Protein AF-0000000083952904 (afdb_homodimer)

Organism: NCBI:txid5486

Radius of gyration: 25.0 Å; Cα contacts (8 Å, |Δi|>4): 1500; chains: 2; bounding box: 52×80×54 Å

Secondary structure (DSSP, 8-state):
--EEEEEEES-SSTTSSEEEEEE---TT--HHHHHHHHHHH-SSEEEEEE--SSTT-SEEEEEE-SS-EES--HHHHHHHHHHHHHTTS---BTTEEEEEETTEEEEEEE-GGG--EEEE-S--EEEEPPHHHHHHHHHHHTSPPEEEEEEEESSSEEEEEE-S-HHHHHT----HHHHHHHHHHHT-SEEEEEEE-TTT-PEEEEEEEGGGTEEEESS-HHHHHHHHHHHHHH-TTT---EEEEEE-GGGT--EEEEEEEE-SSSS-EEEEEE-EEEEEEEEE--/--EEEEEEES-SSTTSSEEEEEE---TT--HHHHHHHHHHH-SSEEEEEE--SSTT-SEEEEEE-SS-EES--HHHHHHHHHHHHHTTSS--BTTEEEEEETTEEEEEEE-GGG--EEEE-S--EEEEPPHHHHHHHHHHHTSPPEEEEEEEESSSEEEEEE-S-HHHHHT----HHHHHHHHHHHT-SEEEEEEE-TTT-PEEEEEEEGGGTEEEESS-HHHHHHHHHHHHHH-TTT---EEEEEE-GGGT--EEEEEEEE-SSSS-EEEEEE-EEEEEEEEE--

Nearest PDB structures (foldseek):
  1ym5-assembly1_A-2  TM=9.253E-01  e=1.627E-33  Saccharomyces cerevisiae
  9f96-assembly1_A  TM=8.684E-01  e=1.487E-27  Pseudomonas fluorescens
  1qy9-assembly2_C  TM=9.067E-01  e=1.882E-25  Escherichia coli
  1qya-assembly1_A  TM=8.939E-01  e=1.136E-23  Escherichia coli
  1u0k-assembly1_B  TM=8.351E-01  e=2.214E-20  Pseudomonas aeruginosa PAO1

Structure (mmCIF, N/CA/C/O backbone):
data_AF-0000000083952904-model_v1
#
loop_
_entity.id
_entity.type
_entity.pdbx_description
1 polymer 'Antisense-enhancing sequence 1'
#
loop_
_atom_site.group_PDB
_atom_site.id
_atom_site.type_symbol
_atom_site.label_atom_id
_atom_site.label_alt_id
_atom_site.label_comp_id
_atom_site.label_asym_id
_atom_site.label_entity_id
_atom_site.label_seq_id
_atom_site.pdbx_PDB_ins_code
_atom_site.Cartn_x
_atom_site.Cartn_y
_atom_site.Cartn_z
_atom_site.occupancy
_atom_site.B_iso_or_equiv
_atom_site.auth_seq_id
_atom_site.auth_comp_id
_atom_site.auth_asym_id
_atom_site.auth_atom_id
_atom_site.pdbx_PDB_model_num
ATOM 1 N N . MET A 1 1 ? -20.312 -8.172 12.203 1 80.31 1 MET A N 1
ATOM 2 C CA . MET A 1 1 ? -18.891 -8 11.922 1 80.31 1 MET A CA 1
ATOM 3 C C . MET A 1 1 ? -18.469 -6.555 12.141 1 80.31 1 MET A C 1
ATOM 5 O O . MET A 1 1 ? -19.219 -5.625 11.844 1 80.31 1 MET A O 1
ATOM 9 N N . PRO A 1 2 ? -17.312 -6.473 12.742 1 92.38 2 PRO A N 1
ATOM 10 C CA . PRO A 1 2 ? -16.922 -5.086 13.023 1 92.38 2 PRO A CA 1
ATOM 11 C C . PRO A 1 2 ? -16.734 -4.258 11.75 1 92.38 2 PRO A C 1
ATOM 13 O O . PRO A 1 2 ? -16.484 -4.812 10.68 1 92.38 2 PRO A O 1
ATOM 16 N N . ARG A 1 3 ? -16.859 -3.025 11.844 1 97.25 3 ARG A N 1
ATOM 17 C CA . ARG A 1 3 ? -16.922 -2.109 10.703 1 97.25 3 ARG A CA 1
ATOM 18 C C . ARG A 1 3 ? -15.555 -1.509 10.414 1 97.25 3 ARG A C 1
ATOM 20 O O . ARG A 1 3 ? -14.688 -1.472 11.289 1 97.25 3 ARG A O 1
ATOM 27 N N . PHE A 1 4 ? -15.383 -1.117 9.195 1 98.5 4 PHE A N 1
ATOM 28 C CA . PHE A 1 4 ? -14.227 -0.326 8.805 1 98.5 4 PHE A CA 1
ATOM 29 C C . PHE A 1 4 ? -14.602 0.712 7.754 1 98.5 4 PHE A C 1
ATOM 31 O O . PHE A 1 4 ? -15.664 0.616 7.133 1 98.5 4 PHE A O 1
ATOM 38 N N . LYS A 1 5 ? -13.812 1.707 7.617 1 98.69 5 LYS A N 1
ATOM 39 C CA . LYS A 1 5 ? -13.828 2.65 6.504 1 98.69 5 LYS A CA 1
ATOM 40 C C . LYS A 1 5 ? -12.414 2.893 5.973 1 98.69 5 LYS A C 1
ATOM 42 O O . LYS A 1 5 ? -11.438 2.766 6.711 1 98.69 5 LYS A O 1
ATOM 47 N N . GLN A 1 6 ? -12.297 3.143 4.734 1 98.75 6 GLN A N 1
ATOM 48 C CA . GLN A 1 6 ? -11.102 3.76 4.164 1 98.75 6 GLN A CA 1
ATOM 49 C C . GLN A 1 6 ? -11.406 5.168 3.654 1 98.75 6 GLN A C 1
ATOM 51 O O . GLN A 1 6 ? -12.305 5.355 2.836 1 98.75 6 GLN A O 1
ATOM 56 N N . VAL A 1 7 ? -10.648 6.098 4.188 1 98.56 7 VAL A N 1
ATOM 57 C CA . VAL A 1 7 ? -10.945 7.52 4.016 1 98.56 7 VAL A CA 1
ATOM 58 C C . VAL A 1 7 ? -9.805 8.188 3.246 1 98.56 7 VAL A C 1
ATOM 60 O O . VAL A 1 7 ? -8.633 7.883 3.469 1 98.56 7 VAL A O 1
ATOM 63 N N . ASP A 1 8 ? -10.203 9.008 2.32 1 98.25 8 ASP A N 1
ATOM 64 C CA . ASP A 1 8 ? -9.289 9.836 1.547 1 98.25 8 ASP A CA 1
ATOM 65 C C . ASP A 1 8 ? -9.156 11.227 2.162 1 98.25 8 ASP A C 1
ATOM 67 O O . ASP A 1 8 ? -10.133 11.992 2.203 1 98.25 8 ASP A O 1
ATOM 71 N N . VAL A 1 9 ? -7.945 11.562 2.613 1 98.44 9 VAL A N 1
ATOM 72 C CA . VAL A 1 9 ? -7.762 12.75 3.438 1 98.44 9 VAL A CA 1
ATOM 73 C C . VAL A 1 9 ? -7.043 13.828 2.633 1 98.44 9 VAL A C 1
ATOM 75 O O . VAL A 1 9 ? -6.227 13.523 1.762 1 98.44 9 VAL A O 1
ATOM 78 N N . PHE A 1 10 ? -7.375 15.086 2.893 1 98.19 10 PHE A N 1
ATOM 79 C CA . PHE A 1 10 ? -6.832 16.297 2.283 1 98.19 10 PHE A CA 1
ATOM 80 C C . PHE A 1 10 ? -7.266 16.406 0.826 1 98.19 10 PHE A C 1
ATOM 82 O O . PHE A 1 10 ? -6.465 16.766 -0.039 1 98.19 10 PHE A O 1
ATOM 89 N N . THR A 1 11 ? -8.5 16 0.621 1 97.19 11 THR A N 1
ATOM 90 C CA . THR A 1 11 ? -9.07 16.141 -0.715 1 97.19 11 THR A CA 1
ATOM 91 C C . THR A 1 11 ? -10.594 16.125 -0.659 1 97.19 11 THR A C 1
ATOM 93 O O . THR A 1 11 ? -11.18 15.617 0.301 1 97.19 11 THR A O 1
ATOM 96 N N . LYS A 1 12 ? -11.211 16.734 -1.644 1 95.56 12 LYS A N 1
ATOM 97 C CA . LYS A 1 12 ? -12.648 16.609 -1.875 1 95.56 12 LYS A CA 1
ATOM 98 C C . LYS A 1 12 ? -12.938 15.648 -3.029 1 95.56 12 LYS A C 1
ATOM 100 O O . LYS A 1 12 ? -14.094 15.312 -3.287 1 95.56 12 LYS A O 1
ATOM 105 N N . VAL A 1 13 ? -11.859 15.242 -3.66 1 96.06 13 VAL A N 1
ATOM 106 C CA . VAL A 1 13 ? -11.969 14.359 -4.816 1 96.06 13 VAL A CA 1
ATOM 107 C C . VAL A 1 13 ? -11.492 12.953 -4.445 1 96.06 13 VAL A C 1
ATOM 109 O O . VAL A 1 13 ? -10.336 12.766 -4.062 1 96.06 13 VAL A O 1
ATOM 112 N N . ARG A 1 14 ? -12.398 11.984 -4.609 1 97.12 14 ARG A N 1
ATOM 113 C CA . ARG A 1 14 ? -12.078 10.625 -4.195 1 97.12 14 ARG A CA 1
ATOM 114 C C . ARG A 1 14 ? -10.836 10.109 -4.91 1 97.12 14 ARG A C 1
ATOM 116 O O . ARG A 1 14 ? -10.672 10.328 -6.113 1 97.12 14 ARG A O 1
ATOM 123 N N . TYR A 1 15 ? -9.945 9.391 -4.137 1 97.81 15 TYR A N 1
ATOM 124 C CA . TYR A 1 15 ? -8.766 8.664 -4.605 1 97.81 15 TYR A CA 1
ATOM 125 C C . TYR A 1 15 ? -7.664 9.617 -5.031 1 97.81 15 TYR A C 1
ATOM 127 O O . TYR A 1 15 ? -6.793 9.258 -5.824 1 97.81 15 TYR A O 1
ATOM 135 N N . ALA A 1 16 ? -7.691 10.914 -4.531 1 97.31 16 ALA A N 1
ATOM 136 C CA . ALA A 1 16 ? -6.719 11.922 -4.945 1 97.31 16 ALA A CA 1
ATOM 137 C C . ALA A 1 16 ? -5.902 12.414 -3.754 1 97.31 16 ALA A C 1
ATOM 139 O O . ALA A 1 16 ? -4.973 13.211 -3.92 1 97.31 16 ALA A O 1
ATOM 140 N N . GLY A 1 17 ? -6.266 12.016 -2.562 1 97.81 17 GLY A N 1
ATOM 141 C CA . GLY A 1 17 ? -5.566 12.445 -1.361 1 97.81 17 GLY A CA 1
ATOM 142 C C . GLY A 1 17 ? -4.742 11.352 -0.719 1 97.81 17 GLY A C 1
ATOM 143 O O . GLY A 1 17 ? -4.074 10.586 -1.413 1 97.81 17 GLY A O 1
ATOM 144 N N . ASN A 1 18 ? -4.652 11.367 0.574 1 98 18 ASN A N 1
ATOM 145 C CA . ASN A 1 18 ? -3.895 10.398 1.356 1 98 18 ASN A CA 1
ATOM 146 C C . ASN A 1 18 ? -4.816 9.406 2.062 1 98 18 ASN A C 1
ATOM 148 O O . ASN A 1 18 ? -5.656 9.805 2.871 1 98 18 ASN A O 1
ATOM 152 N N . ALA A 1 19 ? -4.629 8.117 1.81 1 97.81 19 ALA A N 1
ATOM 153 C CA . ALA A 1 19 ? -5.543 7.082 2.27 1 97.81 19 ALA A CA 1
ATOM 154 C C . ALA A 1 19 ? -5.246 6.688 3.715 1 97.81 19 ALA A C 1
ATOM 156 O O . ALA A 1 19 ? -4.086 6.633 4.121 1 97.81 19 ALA A O 1
ATOM 157 N N . VAL A 1 20 ? -6.312 6.41 4.449 1 98.44 20 VAL A N 1
ATOM 158 C CA . VAL A 1 20 ? -6.188 5.82 5.781 1 98.44 20 VAL A CA 1
ATOM 159 C C . VAL A 1 20 ? -7.301 4.801 6 1 98.44 20 VAL A C 1
ATOM 161 O O . VAL A 1 20 ? -8.445 5.023 5.59 1 98.44 20 VAL A O 1
ATOM 164 N N . ALA A 1 21 ? -6.93 3.664 6.531 1 98.75 21 ALA A N 1
ATOM 165 C CA . ALA A 1 21 ? -7.93 2.697 6.977 1 98.75 21 ALA A CA 1
ATOM 166 C C . ALA A 1 21 ? -8.32 2.943 8.43 1 98.75 21 ALA A C 1
ATOM 168 O O . ALA A 1 21 ? -7.457 3.084 9.297 1 98.75 21 ALA A O 1
ATOM 169 N N . VAL A 1 22 ? -9.594 3.033 8.648 1 98.88 22 VAL A N 1
ATOM 170 C CA . VAL A 1 22 ? -10.148 3.232 9.984 1 98.88 22 VAL A CA 1
ATOM 171 C C . VAL A 1 22 ? -10.859 1.962 10.445 1 98.88 22 VAL A C 1
ATOM 173 O O . VAL A 1 22 ? -11.922 1.614 9.922 1 98.88 22 VAL A O 1
ATOM 176 N N . ILE A 1 23 ? -10.289 1.278 11.391 1 98.88 23 ILE A N 1
ATOM 177 C CA . ILE A 1 23 ? -10.844 0.052 11.953 1 98.88 23 ILE A CA 1
ATOM 178 C C . ILE A 1 23 ? -11.625 0.374 13.227 1 98.88 23 ILE A C 1
ATOM 180 O O . ILE A 1 23 ? -11.055 0.884 14.195 1 98.88 23 ILE A O 1
ATOM 184 N N . TYR A 1 24 ? -12.906 0.092 13.195 1 98.38 24 TYR A N 1
ATOM 185 C CA . TYR A 1 24 ? -13.773 0.396 14.328 1 98.38 24 TYR A CA 1
ATOM 186 C C . TYR A 1 24 ? -13.703 -0.706 15.383 1 98.38 24 TYR A C 1
ATOM 188 O O . TYR A 1 24 ? -13.25 -1.817 15.094 1 98.38 24 TYR A O 1
ATOM 196 N N . ASP A 1 25 ? -14.125 -0.412 16.562 1 96.75 25 ASP A N 1
ATOM 197 C CA . ASP A 1 25 ? -14.359 -1.362 17.656 1 96.75 25 ASP A CA 1
ATOM 198 C C . ASP A 1 25 ? -13.164 -2.293 17.828 1 96.75 25 ASP A C 1
ATOM 200 O O . ASP A 1 25 ? -13.312 -3.516 17.828 1 96.75 25 ASP A O 1
ATOM 204 N N . ALA A 1 26 ? -12.008 -1.667 18.016 1 97.81 26 ALA A N 1
ATOM 205 C CA . ALA A 1 26 ? -10.773 -2.441 17.984 1 97.81 26 ALA A CA 1
ATOM 206 C C . ALA A 1 26 ? -10.312 -2.805 19.391 1 97.81 26 ALA A C 1
ATOM 208 O O . ALA A 1 26 ? -9.172 -3.236 19.578 1 97.81 26 ALA A O 1
ATOM 209 N N . ASP A 1 27 ? -11.211 -2.699 20.391 1 97.81 27 ASP A N 1
ATOM 210 C CA . ASP A 1 27 ? -10.836 -2.885 21.781 1 97.81 27 ASP A CA 1
ATOM 211 C C . ASP A 1 27 ? -10.32 -4.301 22.031 1 97.81 27 ASP A C 1
ATOM 213 O O . ASP A 1 27 ? -9.492 -4.516 22.922 1 97.81 27 ASP A O 1
ATOM 217 N N . ASP A 1 28 ? -10.727 -5.242 21.266 1 96.81 28 ASP A N 1
ATOM 218 C CA . ASP A 1 28 ? -10.383 -6.637 21.531 1 96.81 28 ASP A CA 1
ATOM 219 C C . ASP A 1 28 ? -9.203 -7.086 20.672 1 96.81 28 ASP A C 1
ATOM 221 O O . ASP A 1 28 ? -8.789 -8.242 20.734 1 96.81 28 ASP A O 1
ATOM 225 N N . LEU A 1 29 ? -8.688 -6.277 19.875 1 97.81 29 LEU A N 1
ATOM 226 C CA . LEU A 1 29 ? -7.539 -6.629 19.047 1 97.81 29 LEU A CA 1
ATOM 227 C C . LEU A 1 29 ? -6.242 -6.473 19.844 1 97.81 29 LEU A C 1
ATOM 229 O O . LEU A 1 29 ? -6.078 -5.504 20.594 1 97.81 29 LEU A O 1
ATOM 233 N N . THR A 1 30 ? -5.344 -7.441 19.688 1 98.12 30 THR A N 1
ATOM 234 C CA . THR A 1 30 ? -4.008 -7.316 20.266 1 98.12 30 THR A CA 1
ATOM 235 C C . THR A 1 30 ? -3.143 -6.391 19.406 1 98.12 30 THR A C 1
ATOM 237 O O . THR A 1 30 ? -3.463 -6.125 18.25 1 98.12 30 THR A O 1
ATOM 240 N N . THR A 1 31 ? -2.053 -5.914 20.016 1 98.38 31 THR A N 1
ATOM 241 C CA . THR A 1 31 ? -1.104 -5.09 19.281 1 98.38 31 THR A CA 1
ATOM 242 C C . THR A 1 31 ? -0.584 -5.832 18.047 1 98.38 31 THR A C 1
ATOM 244 O O . THR A 1 31 ? -0.445 -5.242 16.969 1 98.38 31 THR A O 1
ATOM 247 N N . ALA A 1 32 ? -0.325 -7.098 18.203 1 97.38 32 ALA A N 1
ATOM 248 C CA . ALA A 1 32 ? 0.183 -7.906 17.094 1 97.38 32 ALA A CA 1
ATOM 249 C C . ALA A 1 32 ? -0.841 -8 15.969 1 97.38 32 ALA A C 1
ATOM 251 O O . ALA A 1 32 ? -0.483 -7.945 14.789 1 97.38 32 ALA A O 1
ATOM 252 N N . GLN A 1 33 ? -2.086 -8.172 16.312 1 97.5 33 GLN A N 1
ATOM 253 C CA . GLN A 1 33 ? -3.15 -8.219 15.312 1 97.5 33 GLN A CA 1
ATOM 254 C C . GLN A 1 33 ? -3.279 -6.887 14.586 1 97.5 33 GLN A C 1
ATOM 256 O O . GLN A 1 33 ? -3.43 -6.859 13.359 1 97.5 33 GLN A O 1
ATOM 261 N N . MET A 1 34 ? -3.225 -5.797 15.359 1 98.62 34 MET A N 1
ATOM 262 C CA . MET A 1 34 ? -3.299 -4.465 14.758 1 98.62 34 MET A CA 1
ATOM 263 C C . MET A 1 34 ? -2.168 -4.258 13.75 1 98.62 34 MET A C 1
ATOM 265 O O . MET A 1 34 ? -2.4 -3.787 12.641 1 98.62 34 MET A O 1
ATOM 269 N N . GLN A 1 35 ? -0.976 -4.652 14.148 1 98.19 35 GLN A N 1
ATOM 270 C CA . GLN A 1 35 ? 0.182 -4.508 13.273 1 98.19 35 GLN A CA 1
ATOM 271 C C . GLN A 1 35 ? 0.035 -5.367 12.016 1 98.19 35 GLN A C 1
ATOM 273 O O . GLN A 1 35 ? 0.396 -4.938 10.922 1 98.19 35 GLN A O 1
ATOM 278 N N . SER A 1 36 ? -0.5 -6.562 12.172 1 97.19 36 SER A N 1
ATOM 279 C CA . SER A 1 36 ? -0.705 -7.457 11.039 1 97.19 36 SER A CA 1
ATOM 280 C C . SER A 1 36 ? -1.7 -6.867 10.047 1 97.19 36 SER A C 1
ATOM 282 O O . SER A 1 36 ? -1.476 -6.91 8.836 1 97.19 36 SER A O 1
ATOM 284 N N . ILE A 1 37 ? -2.764 -6.305 10.547 1 98 37 ILE A N 1
ATOM 285 C CA . ILE A 1 37 ? -3.781 -5.695 9.695 1 98 37 ILE A CA 1
ATOM 286 C C . ILE A 1 37 ? -3.188 -4.496 8.953 1 98 37 ILE A C 1
ATOM 288 O O . ILE A 1 37 ? -3.387 -4.34 7.75 1 98 37 ILE A O 1
ATOM 292 N N . ALA A 1 38 ? -2.406 -3.701 9.68 1 97.94 38 ALA A N 1
ATOM 293 C CA . ALA A 1 38 ? -1.795 -2.518 9.086 1 97.94 38 ALA A CA 1
ATOM 294 C C . ALA A 1 38 ? -0.836 -2.904 7.961 1 97.94 38 ALA A C 1
ATOM 296 O O . ALA A 1 38 ? -0.837 -2.285 6.895 1 97.94 38 ALA A O 1
ATOM 297 N N . ARG A 1 39 ? -0.015 -3.896 8.211 1 95.88 39 ARG A N 1
ATOM 298 C CA . ARG A 1 39 ? 0.921 -4.391 7.207 1 95.88 39 ARG A CA 1
ATOM 299 C C . ARG A 1 39 ? 0.182 -4.895 5.973 1 95.88 39 ARG A C 1
ATOM 301 O O . ARG A 1 39 ? 0.594 -4.621 4.844 1 95.88 39 ARG A O 1
ATOM 308 N N . TRP A 1 40 ? -0.896 -5.566 6.215 1 96.88 40 TRP A N 1
ATOM 309 C CA . TRP A 1 40 ? -1.664 -6.199 5.145 1 96.88 40 TRP A CA 1
ATOM 310 C C . TRP A 1 40 ? -2.422 -5.156 4.328 1 96.88 40 TRP A C 1
ATOM 312 O O . TRP A 1 40 ? -2.52 -5.27 3.105 1 96.88 40 TRP A O 1
ATOM 322 N N . THR A 1 41 ? -3.002 -4.094 4.98 1 96.56 41 THR A N 1
ATOM 323 C CA . THR A 1 41 ? -3.705 -3.043 4.254 1 96.56 41 THR A CA 1
ATOM 324 C C . THR A 1 41 ? -2.738 -2.248 3.381 1 96.56 41 THR A C 1
ATOM 326 O O . THR A 1 41 ? -3.139 -1.664 2.373 1 96.56 41 THR A O 1
ATOM 329 N N . ASN A 1 42 ? -1.535 -2.184 3.842 1 93.88 42 ASN A N 1
ATOM 330 C CA . ASN A 1 42 ? -0.422 -1.582 3.113 1 93.88 42 ASN A CA 1
ATOM 331 C C . ASN A 1 42 ? -0.682 -0.11 2.809 1 93.88 42 ASN A C 1
ATOM 333 O O . ASN A 1 42 ? -0.161 0.426 1.829 1 93.88 42 ASN A O 1
ATOM 337 N N . LEU A 1 43 ? -1.586 0.509 3.523 1 95.19 43 LEU A N 1
ATOM 338 C CA . LEU A 1 43 ? -1.724 1.961 3.475 1 95.19 43 LEU A CA 1
ATOM 339 C C . LEU A 1 43 ? -0.679 2.637 4.355 1 95.19 43 LEU A C 1
ATOM 341 O O . LEU A 1 43 ? -0.029 1.979 5.172 1 95.19 43 LEU A O 1
ATOM 345 N N . SER A 1 44 ? -0.472 3.904 4.105 1 92.88 44 SER A N 1
ATOM 346 C CA . SER A 1 44 ? 0.521 4.605 4.914 1 92.88 44 SER A CA 1
ATOM 347 C C . SER A 1 44 ? 0.234 4.441 6.406 1 92.88 44 SER A C 1
ATOM 349 O O . SER A 1 44 ? 1.152 4.234 7.199 1 92.88 44 SER A O 1
ATOM 351 N N . GLU A 1 45 ? -1.084 4.598 6.703 1 96.5 45 GLU A N 1
ATOM 352 C CA . GLU A 1 45 ? -1.477 4.336 8.086 1 96.5 45 GLU A CA 1
ATOM 353 C C . GLU A 1 45 ? -2.812 3.6 8.148 1 96.5 45 GLU A C 1
ATOM 355 O O . GLU A 1 45 ? -3.656 3.754 7.266 1 96.5 45 GLU A O 1
ATOM 360 N N . THR A 1 46 ? -2.936 2.811 9.094 1 98.69 46 THR A N 1
ATOM 361 C CA . THR A 1 46 ? -4.16 2.18 9.578 1 98.69 46 THR A CA 1
ATOM 362 C C . THR A 1 46 ? -4.43 2.559 11.031 1 98.69 46 THR A C 1
ATOM 364 O O . THR A 1 46 ? -3.521 2.541 11.859 1 98.69 46 THR A O 1
ATOM 367 N N . THR A 1 47 ? -5.676 2.975 11.25 1 98.88 47 THR A N 1
ATOM 368 C CA . THR A 1 47 ? -6.008 3.408 12.602 1 98.88 47 THR A CA 1
ATOM 369 C C . THR A 1 47 ? -7 2.447 13.25 1 98.88 47 THR A C 1
ATOM 371 O O . THR A 1 47 ? -7.797 1.809 12.562 1 98.88 47 THR A O 1
ATOM 374 N N . PHE A 1 48 ? -6.934 2.342 14.523 1 98.94 48 PHE A N 1
ATOM 375 C CA . PHE A 1 48 ? -7.797 1.483 15.32 1 98.94 48 PHE A CA 1
ATOM 376 C C . PHE A 1 48 ? -8.523 2.291 16.391 1 98.94 48 PHE A C 1
ATOM 378 O O . PHE A 1 48 ? -7.887 2.854 17.281 1 98.94 48 PHE A O 1
ATOM 385 N N . VAL A 1 49 ? -9.812 2.35 16.25 1 98.81 49 VAL A N 1
ATOM 386 C CA . VAL A 1 49 ? -10.648 3.139 17.156 1 98.81 49 VAL A CA 1
ATOM 387 C C . VAL A 1 49 ? -10.938 2.336 18.422 1 98.81 49 VAL A C 1
ATOM 389 O O . VAL A 1 49 ? -11.352 1.178 18.359 1 98.81 49 VAL A O 1
ATOM 392 N N . LEU A 1 50 ? -10.688 2.906 19.531 1 98.69 50 LEU A N 1
ATOM 393 C CA . LEU A 1 50 ? -10.875 2.289 20.828 1 98.69 50 LEU A CA 1
ATOM 394 C C . LEU A 1 50 ? -11.766 3.152 21.719 1 98.69 50 LEU A C 1
ATOM 396 O O . LEU A 1 50 ? -11.969 4.336 21.438 1 98.69 50 LEU A O 1
ATOM 400 N N . ARG A 1 51 ? -12.305 2.473 22.828 1 98.06 51 ARG A N 1
ATOM 401 C CA . ARG A 1 51 ? -12.914 3.258 23.891 1 98.06 51 ARG A CA 1
ATOM 402 C C . ARG A 1 51 ? -11.875 4.121 24.594 1 98.06 51 ARG A C 1
ATOM 404 O O . ARG A 1 51 ? -10.805 3.635 24.969 1 98.06 51 ARG A O 1
ATOM 411 N N . PRO A 1 52 ? -12.203 5.461 24.625 1 97.69 52 PRO A N 1
ATOM 412 C CA . PRO A 1 52 ? -11.234 6.305 25.312 1 97.69 52 PRO A CA 1
ATOM 413 C C . PRO A 1 52 ? -11.156 6.008 26.812 1 97.69 52 PRO A C 1
ATOM 415 O O . PRO A 1 52 ? -12.117 5.484 27.391 1 97.69 52 PRO A O 1
ATOM 418 N N . THR A 1 53 ? -10.055 6.301 27.422 1 96.56 53 THR A N 1
ATOM 419 C CA . THR A 1 53 ? -9.883 6.156 28.859 1 96.56 53 THR A CA 1
ATOM 420 C C . THR A 1 53 ? -10.195 7.465 29.578 1 96.56 53 THR A C 1
ATOM 422 O O . THR A 1 53 ? -10.602 7.461 30.734 1 96.56 53 THR A O 1
ATOM 425 N N . SER A 1 54 ? -9.945 8.547 28.922 1 94.94 54 SER A N 1
ATOM 426 C CA . SER A 1 54 ? -10.234 9.867 29.469 1 94.94 54 SER A CA 1
ATOM 427 C C . SER A 1 54 ? -11.68 10.273 29.203 1 94.94 54 SER A C 1
ATOM 429 O O . SER A 1 54 ? -12.195 10.086 28.109 1 94.94 54 SER A O 1
ATOM 431 N N . ALA A 1 55 ? -12.289 10.883 30.172 1 93.94 55 ALA A N 1
ATOM 432 C CA . ALA A 1 55 ? -13.656 11.375 30.016 1 93.94 55 ALA A CA 1
ATOM 433 C C . ALA A 1 55 ? -13.711 12.578 29.094 1 93.94 55 ALA A C 1
ATOM 435 O O . ALA A 1 55 ? -14.773 12.93 28.578 1 93.94 55 ALA A O 1
ATOM 436 N N . HIS A 1 56 ? -12.633 13.141 28.891 1 95.19 56 HIS A N 1
ATOM 437 C CA . HIS A 1 56 ? -12.562 14.336 28.062 1 95.19 56 HIS A CA 1
ATOM 438 C C . HIS A 1 56 ? -12.398 13.977 26.578 1 95.19 56 HIS A C 1
ATOM 440 O O . HIS A 1 56 ? -12.57 14.828 25.703 1 95.19 56 HIS A O 1
ATOM 446 N N . ALA A 1 57 ? -12.094 12.758 26.344 1 98 57 ALA A N 1
ATOM 447 C CA . ALA A 1 57 ? -11.836 12.336 24.969 1 98 57 ALA A CA 1
ATOM 448 C C . ALA A 1 57 ? -13.125 11.867 24.297 1 98 57 ALA A C 1
ATOM 450 O O . ALA A 1 57 ? -13.977 11.242 24.922 1 98 57 ALA A O 1
ATOM 451 N N . SER A 1 58 ? -13.211 12.164 22.969 1 98.38 58 SER A N 1
ATOM 452 C CA . SER A 1 58 ? -14.32 11.664 22.172 1 98.38 58 SER A CA 1
ATOM 453 C C . SER A 1 58 ? -14.125 10.195 21.797 1 98.38 58 SER A C 1
ATOM 455 O O . SER A 1 58 ? -15.102 9.445 21.688 1 98.38 58 SER A O 1
ATOM 457 N N . TYR A 1 59 ? -12.93 9.797 21.609 1 98.62 59 TYR A N 1
ATOM 458 C CA . TYR A 1 59 ? -12.562 8.43 21.25 1 98.62 59 TYR A CA 1
ATOM 459 C C . TYR A 1 59 ? -11.07 8.195 21.469 1 98.62 59 TYR A C 1
ATOM 461 O O . TYR A 1 59 ? -10.305 9.148 21.625 1 98.62 59 TYR A O 1
ATOM 469 N N . GLY A 1 60 ? -10.695 6.953 21.609 1 98.69 60 GLY A N 1
ATOM 470 C CA . GLY A 1 60 ? -9.305 6.535 21.578 1 98.69 60 GLY A CA 1
ATOM 471 C C . GLY A 1 60 ? -8.844 6.086 20.203 1 98.69 60 GLY A C 1
ATOM 472 O O . GLY A 1 60 ? -9.633 5.555 19.422 1 98.69 60 GLY A O 1
ATOM 473 N N . LEU A 1 61 ? -7.551 6.293 19.984 1 98.81 61 LEU A N 1
ATOM 474 C CA . LEU A 1 61 ? -7.043 5.945 18.672 1 98.81 61 LEU A CA 1
ATOM 475 C C . LEU A 1 61 ? -5.617 5.41 18.75 1 98.81 61 LEU A C 1
ATOM 477 O O . LEU A 1 61 ? -4.773 5.992 19.438 1 98.81 61 LEU A O 1
ATOM 481 N N . ARG A 1 62 ? -5.363 4.312 18.125 1 98.81 62 ARG A N 1
ATOM 482 C CA . ARG A 1 62 ? -4.012 3.836 17.844 1 98.81 62 ARG A CA 1
ATOM 483 C C . ARG A 1 62 ? -3.701 3.896 16.359 1 98.81 62 ARG A C 1
ATOM 485 O O . ARG A 1 62 ? -4.559 3.592 15.523 1 98.81 62 ARG A O 1
ATOM 492 N N . ILE A 1 63 ? -2.551 4.344 16.016 1 98.56 63 ILE A N 1
ATOM 493 C CA . ILE A 1 63 ? -2.16 4.602 14.641 1 98.56 63 ILE A CA 1
ATOM 494 C C . ILE A 1 63 ? -0.967 3.725 14.266 1 98.56 63 ILE A C 1
ATOM 496 O O . ILE A 1 63 ? 0.059 3.738 14.953 1 98.56 63 ILE A O 1
ATOM 500 N N . PHE A 1 64 ? -1.07 2.992 13.172 1 98.25 64 PHE A N 1
ATOM 501 C CA . PHE A 1 64 ? -0.019 2.072 12.75 1 98.25 64 PHE A CA 1
ATOM 502 C C . PHE A 1 64 ? 0.387 2.334 11.305 1 98.25 64 PHE A C 1
ATOM 504 O O . PHE A 1 64 ? -0.467 2.572 10.453 1 98.25 64 PHE A O 1
ATOM 511 N N . THR A 1 65 ? 1.694 2.391 11.031 1 95.88 65 THR A N 1
ATOM 512 C CA . THR A 1 65 ? 2.217 2.131 9.695 1 95.88 65 THR A CA 1
ATOM 513 C C . THR A 1 65 ? 2.346 0.63 9.445 1 95.88 65 THR A C 1
ATOM 515 O O . THR A 1 65 ? 2.08 -0.177 10.344 1 95.88 65 THR A O 1
ATOM 518 N N . PRO A 1 66 ? 2.785 0.22 8.234 1 94.38 66 PRO A N 1
ATOM 519 C CA . PRO A 1 66 ? 2.973 -1.212 7.996 1 94.38 66 PRO A CA 1
ATOM 520 C C . PRO A 1 66 ? 4.039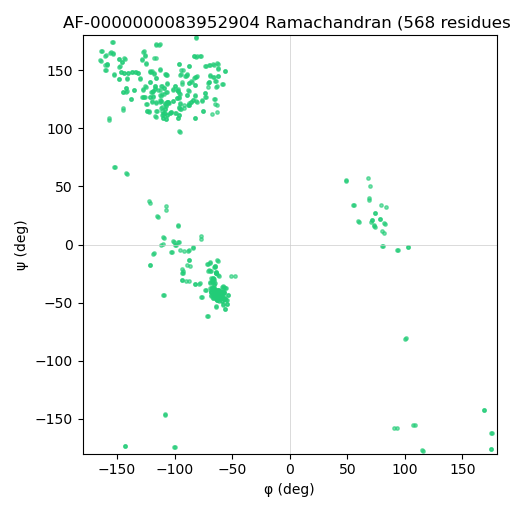 -1.827 8.898 1 94.38 66 PRO A C 1
ATOM 522 O O . PRO A 1 66 ? 4.066 -3.047 9.094 1 94.38 66 PRO A O 1
ATOM 525 N N . THR A 1 67 ? 4.863 -0.905 9.578 1 93.06 67 THR A N 1
ATOM 526 C CA . THR A 1 67 ? 6.012 -1.492 10.258 1 93.06 67 THR A CA 1
ATOM 527 C C . THR A 1 67 ? 5.973 -1.186 11.758 1 93.06 67 THR A C 1
ATOM 529 O O . THR A 1 67 ? 6.652 -1.84 12.547 1 93.06 67 THR A O 1
ATOM 532 N N . GLU A 1 68 ? 5.16 -0.166 12.102 1 95.19 68 GLU A N 1
ATOM 533 C CA . GLU A 1 68 ? 5.203 0.203 13.508 1 95.19 68 GLU A CA 1
ATOM 534 C C . GLU A 1 68 ? 4 1.059 13.898 1 95.19 68 GLU A C 1
ATOM 536 O O . GLU A 1 68 ? 3.277 1.548 13.023 1 95.19 68 GLU A O 1
ATOM 541 N N . GLU A 1 69 ? 3.832 1.185 15.227 1 97.81 69 GLU A N 1
ATOM 542 C CA . GLU A 1 69 ? 2.844 2.109 15.773 1 97.81 69 GLU A CA 1
ATOM 543 C C . GLU A 1 69 ? 3.432 3.506 15.953 1 97.81 69 GLU A C 1
ATOM 545 O O . GLU A 1 69 ? 4.582 3.652 16.375 1 97.81 69 GLU A O 1
ATOM 550 N N . LEU A 1 70 ? 2.695 4.512 15.641 1 96.19 70 LEU A N 1
ATOM 551 C CA . LEU A 1 70 ? 3.08 5.902 15.836 1 96.19 70 LEU A CA 1
ATOM 552 C C . LEU A 1 70 ? 2.307 6.523 17 1 96.19 70 LEU A C 1
ATOM 554 O O . LEU A 1 70 ? 1.126 6.227 17.188 1 96.19 70 LEU A O 1
ATOM 558 N N . PRO A 1 71 ? 2.949 7.395 17.688 1 96.06 71 PRO A N 1
ATOM 559 C CA . PRO A 1 71 ? 2.215 8.094 18.75 1 96.06 71 PRO A CA 1
ATOM 560 C C . PRO A 1 71 ? 1.155 9.047 18.188 1 96.06 71 PRO A C 1
ATOM 562 O O . PRO A 1 71 ? 0.143 9.297 18.859 1 96.06 71 PRO A O 1
ATOM 565 N N . PHE A 1 72 ? 1.427 9.578 17.094 1 95 72 PHE A N 1
ATOM 566 C CA . PHE A 1 72 ? 0.551 10.523 16.406 1 95 72 PHE A CA 1
ATOM 567 C C . PHE A 1 72 ? 0.913 10.617 14.938 1 95 72 PHE A C 1
ATOM 569 O O . PHE A 1 72 ? 2.076 10.445 14.562 1 95 72 PHE A O 1
ATOM 576 N N . ALA A 1 73 ? -0.098 10.906 14.078 1 94.94 73 ALA A N 1
ATOM 577 C CA . ALA A 1 73 ? 0.057 11.273 12.68 1 94.94 73 ALA A CA 1
ATOM 578 C C . ALA A 1 73 ? -1.105 12.141 12.211 1 94.94 73 ALA A C 1
ATOM 580 O O . ALA A 1 73 ? -2.246 11.953 12.633 1 94.94 73 ALA A O 1
ATOM 581 N N . GLY A 1 74 ? -0.903 13.055 11.359 1 95.81 74 GLY A N 1
ATOM 582 C CA . GLY A 1 74 ? -1.852 14.094 10.984 1 95.81 74 GLY A CA 1
ATOM 583 C C . GLY A 1 74 ? -3.016 13.57 10.164 1 95.81 74 GLY A C 1
ATOM 584 O O . GLY A 1 74 ? -4.148 13.508 10.656 1 95.81 74 GLY A O 1
ATOM 585 N N . HIS A 1 75 ? -2.699 13.008 8.953 1 96.69 75 HIS A N 1
ATOM 586 C CA . HIS A 1 75 ? -3.797 12.664 8.062 1 96.69 75 HIS A CA 1
ATOM 587 C C . HIS A 1 75 ? -4.641 11.531 8.641 1 96.69 75 HIS A C 1
ATOM 589 O O . HIS A 1 75 ? -5.871 11.547 8.531 1 96.69 75 HIS A O 1
ATOM 595 N N . PRO A 1 76 ? -4.066 10.547 9.281 1 97.81 76 PRO A N 1
ATOM 596 C CA . PRO A 1 76 ? -4.953 9.523 9.836 1 97.81 76 PRO A CA 1
ATOM 597 C C . PRO A 1 76 ? -5.836 10.062 10.969 1 97.81 76 PRO A C 1
ATOM 599 O O . PRO A 1 76 ? -6.953 9.578 11.164 1 97.81 76 PRO A O 1
ATOM 602 N N . THR A 1 77 ? -5.367 11.047 11.688 1 98.06 77 THR A N 1
ATOM 603 C CA . THR A 1 77 ? -6.176 11.711 12.703 1 98.06 77 THR A CA 1
ATOM 604 C C . THR A 1 77 ? -7.395 12.375 12.078 1 98.06 77 THR A C 1
ATOM 606 O O . THR A 1 77 ? -8.523 12.172 12.531 1 98.06 77 THR A O 1
ATOM 609 N N . LEU A 1 78 ? -7.203 13.086 11.055 1 98.38 78 LEU A N 1
ATOM 610 C CA . LEU A 1 78 ? -8.305 13.766 10.391 1 98.38 78 LEU A CA 1
ATOM 611 C C . LEU A 1 78 ? -9.242 12.758 9.734 1 98.38 78 LEU A C 1
ATOM 613 O O . LEU A 1 78 ? -10.469 12.906 9.797 1 98.38 78 LEU A O 1
ATOM 617 N N . GLY A 1 79 ? -8.672 11.773 9.07 1 98.56 79 GLY A N 1
ATOM 618 C CA . GLY A 1 79 ? -9.477 10.758 8.422 1 98.56 79 GLY A CA 1
ATOM 619 C C . GLY A 1 79 ? -10.359 9.992 9.391 1 98.56 79 GLY A C 1
ATOM 620 O O . GLY A 1 79 ? -11.531 9.719 9.094 1 98.56 79 GLY A O 1
ATOM 621 N N . THR A 1 80 ? -9.805 9.625 10.547 1 98.81 80 THR A N 1
ATOM 622 C CA . THR A 1 80 ? -10.57 8.891 11.555 1 98.81 80 THR A CA 1
ATOM 623 C C . THR A 1 80 ? -11.688 9.758 12.125 1 98.81 80 THR A C 1
ATOM 625 O O . THR A 1 80 ? -12.828 9.297 12.258 1 98.81 80 THR A O 1
ATOM 628 N N . ALA A 1 81 ? -11.352 10.984 12.453 1 98.62 81 ALA A N 1
ATOM 629 C CA . ALA A 1 81 ? -12.383 11.898 12.945 1 98.62 81 ALA A CA 1
ATOM 630 C C . ALA A 1 81 ? -13.523 12.031 11.938 1 98.62 81 ALA A C 1
ATOM 632 O O . ALA A 1 81 ? -14.695 11.984 12.312 1 98.62 81 ALA A O 1
ATOM 633 N N . HIS A 1 82 ? -13.172 12.211 10.711 1 98.25 82 HIS A N 1
ATOM 634 C CA . HIS A 1 82 ? -14.172 12.297 9.656 1 98.25 82 HIS A CA 1
ATOM 635 C C . HIS A 1 82 ? -15.086 11.078 9.656 1 98.25 82 HIS A C 1
ATOM 637 O O . HIS A 1 82 ? -16.312 11.211 9.609 1 98.25 82 HIS A O 1
ATOM 643 N N . ALA A 1 83 ? -14.469 9.914 9.656 1 98.44 83 ALA A N 1
ATOM 644 C CA . ALA A 1 83 ? -15.234 8.664 9.609 1 98.44 83 ALA A CA 1
ATOM 645 C C . ALA A 1 83 ? -16.219 8.578 10.766 1 98.44 83 ALA A C 1
ATOM 647 O O . ALA A 1 83 ? -17.391 8.25 10.562 1 98.44 83 ALA A O 1
ATOM 648 N N . LEU A 1 84 ? -15.75 8.875 11.961 1 98.56 84 LEU A N 1
ATOM 649 C CA . LEU A 1 84 ? -16.578 8.758 13.156 1 98.56 84 LEU A CA 1
ATOM 650 C C . LEU A 1 84 ? -17.688 9.805 13.156 1 98.56 84 LEU A C 1
ATOM 652 O O . LEU A 1 84 ? -18.812 9.516 13.57 1 98.56 84 LEU A O 1
ATOM 656 N N . LEU A 1 85 ? -17.375 10.992 12.734 1 97.56 85 LEU A N 1
ATOM 657 C CA . LEU A 1 85 ? -18.391 12.039 12.625 1 97.56 85 LEU A CA 1
ATOM 658 C C . LEU A 1 85 ? -19.438 11.68 11.594 1 97.56 85 LEU A C 1
ATOM 660 O O . LEU A 1 85 ? -20.641 11.844 11.836 1 97.56 85 LEU A O 1
ATOM 664 N N . GLU A 1 86 ? -18.969 11.242 10.461 1 96.62 86 GLU A N 1
ATOM 665 C CA . GLU A 1 86 ? -19.875 10.867 9.375 1 96.62 86 GLU A CA 1
ATOM 666 C C . GLU A 1 86 ? -20.875 9.812 9.828 1 96.62 86 GLU A C 1
ATOM 668 O O . GLU A 1 86 ? -22.047 9.844 9.43 1 96.62 86 GLU A O 1
ATOM 673 N N . ASP A 1 87 ? -20.422 8.898 10.664 1 97 87 ASP A N 1
ATOM 674 C CA . ASP A 1 87 ? -21.266 7.789 11.117 1 97 87 ASP A CA 1
ATOM 675 C C . ASP A 1 87 ? -22.062 8.18 12.352 1 97 87 ASP A C 1
ATOM 677 O O . ASP A 1 87 ? -22.875 7.391 12.844 1 97 87 ASP A O 1
ATOM 681 N N . GLY A 1 88 ? -21.859 9.336 12.898 1 97.06 88 GLY A N 1
ATOM 682 C CA . GLY A 1 88 ? -22.578 9.789 14.078 1 97.06 88 GLY A CA 1
ATOM 683 C C . GLY A 1 88 ? -22.141 9.102 15.352 1 97.06 88 GLY A C 1
ATOM 684 O O . GLY A 1 88 ? -22.875 9.094 16.344 1 97.06 88 GLY A O 1
ATOM 685 N N . VAL A 1 89 ? -20.984 8.461 15.258 1 96.69 89 VAL A N 1
ATOM 686 C CA . VAL A 1 89 ? -20.422 7.801 16.438 1 96.69 89 VAL A CA 1
ATOM 687 C C . VAL A 1 89 ? -20.016 8.844 17.469 1 96.69 89 VAL A C 1
ATOM 689 O O . VAL A 1 89 ? -20.109 8.602 18.672 1 96.69 89 VAL A O 1
ATOM 692 N N . ILE A 1 90 ? -19.5 9.961 16.922 1 97.25 90 ILE A N 1
ATOM 693 C CA . ILE A 1 90 ? -19.156 11.102 17.766 1 97.25 90 ILE A CA 1
ATOM 694 C C . ILE A 1 90 ? -19.828 12.359 17.234 1 97.25 90 ILE A C 1
ATOM 696 O O . ILE A 1 90 ? -20.328 12.375 16.109 1 97.25 90 ILE A O 1
ATOM 700 N N . ALA A 1 91 ? -19.828 13.375 18.047 1 96.31 91 ALA A N 1
ATOM 701 C CA . ALA A 1 91 ? -20.344 14.695 17.688 1 96.31 91 ALA A CA 1
ATOM 702 C C . ALA A 1 91 ? -19.469 15.797 18.281 1 96.31 91 ALA A C 1
ATOM 704 O O . ALA A 1 91 ? -18.969 15.672 19.406 1 96.31 91 ALA A O 1
ATOM 705 N N . PRO A 1 92 ? -19.344 16.812 17.5 1 95.62 92 PRO A N 1
ATOM 706 C CA . PRO A 1 92 ? -18.516 17.891 18.047 1 95.62 92 PRO A CA 1
ATOM 707 C C . PRO A 1 92 ? -19.188 18.609 19.219 1 95.62 92 PRO A C 1
ATOM 709 O O . PRO A 1 92 ? -20.406 18.75 19.25 1 95.62 92 PRO A O 1
ATOM 712 N N . VAL A 1 93 ? -18.438 19.062 20.188 1 94.81 93 VAL A N 1
ATOM 713 C CA . VAL A 1 93 ? -18.828 19.969 21.25 1 94.81 93 VAL A CA 1
ATOM 714 C C . VAL A 1 93 ? -18.109 21.312 21.062 1 94.81 93 VAL A C 1
ATOM 716 O O . VAL A 1 93 ? -16.891 21.375 21.109 1 94.81 93 VAL A O 1
ATOM 719 N N . ASP A 1 94 ? -18.906 22.344 20.859 1 94.62 94 ASP A N 1
ATOM 720 C CA . ASP A 1 94 ? -18.344 23.656 20.609 1 94.62 94 ASP A CA 1
ATOM 721 C C . ASP A 1 94 ? -17.375 23.625 19.422 1 94.62 94 ASP A C 1
ATOM 723 O O . ASP A 1 94 ? -16.266 24.156 19.516 1 94.62 94 ASP A O 1
ATOM 727 N N . GLY A 1 95 ? -17.656 22.828 18.469 1 95.38 95 GLY A N 1
ATOM 728 C CA . GLY A 1 95 ? -16.922 22.781 17.219 1 95.38 95 GLY A CA 1
ATOM 729 C C . GLY A 1 95 ? -15.641 21.953 17.312 1 95.38 95 GLY A C 1
ATOM 730 O O . GLY A 1 95 ? -14.758 22.078 16.469 1 95.38 95 GLY A O 1
ATOM 731 N N . LYS A 1 96 ? -15.555 21.094 18.344 1 97.12 96 LYS A N 1
ATOM 732 C CA . LYS A 1 96 ? -14.32 20.344 18.547 1 97.12 96 LYS A CA 1
ATOM 733 C C . LYS A 1 96 ? -14.609 18.875 18.891 1 97.12 96 LYS A C 1
ATOM 735 O O . LYS A 1 96 ? -15.672 18.562 19.438 1 97.12 96 LYS A O 1
ATOM 740 N N . VAL A 1 97 ? -13.75 18.031 18.5 1 97.69 97 VAL A N 1
ATOM 741 C CA . VAL A 1 97 ? -13.672 16.656 19 1 97.69 97 VAL A CA 1
ATOM 742 C C . VAL A 1 97 ? -12.266 16.375 19.531 1 97.69 97 VAL A C 1
ATOM 744 O O . VAL A 1 97 ? -11.312 17.062 19.156 1 97.69 97 VAL A O 1
ATOM 747 N N . TYR A 1 98 ? -12.195 15.438 20.406 1 98.19 98 TYR A N 1
ATOM 748 C CA . TYR A 1 98 ? -10.938 15.188 21.109 1 98.19 98 TYR A CA 1
ATOM 749 C C . TYR A 1 98 ? -10.5 13.734 20.938 1 98.19 98 TYR A C 1
ATOM 751 O O . TYR A 1 98 ? -11.219 12.812 21.328 1 98.19 98 TYR A O 1
ATOM 759 N N . GLN A 1 99 ? -9.336 13.578 20.375 1 98.31 99 GLN A N 1
ATOM 760 C CA . GLN A 1 99 ? -8.742 12.266 20.156 1 98.31 99 GLN A CA 1
ATOM 761 C C . GLN A 1 99 ? -7.73 11.938 21.266 1 98.31 99 GLN A C 1
ATOM 763 O O . GLN A 1 99 ? -6.82 12.719 21.531 1 98.31 99 GLN A O 1
ATOM 768 N N . GLU A 1 100 ? -7.922 10.789 21.891 1 98.56 100 GLU A N 1
ATOM 769 C CA . GLU A 1 100 ? -6.906 10.266 22.797 1 98.56 100 GLU A CA 1
ATOM 770 C C . GLU A 1 100 ? -5.98 9.281 22.094 1 98.56 100 GLU A C 1
ATOM 772 O O . GLU A 1 100 ? -6.438 8.305 21.484 1 98.56 100 GLU A O 1
ATOM 777 N N . CYS A 1 101 ? -4.738 9.547 22.078 1 97.62 101 CYS A N 1
ATOM 778 C CA . CYS A 1 101 ? -3.734 8.656 21.516 1 97.62 101 CYS A CA 1
ATOM 779 C C . CYS A 1 101 ? -2.451 8.68 22.328 1 97.62 101 CYS A C 1
ATOM 781 O O . CYS A 1 101 ? -2.408 9.281 23.406 1 97.62 101 CYS A O 1
ATOM 783 N N . LYS A 1 102 ? -1.37 8.031 21.891 1 96.31 102 LYS A N 1
ATOM 784 C CA . LYS A 1 102 ? -0.133 7.91 22.656 1 96.31 102 LYS A CA 1
ATOM 785 C C . LYS A 1 102 ? 0.505 9.281 22.875 1 96.31 102 LYS A C 1
ATOM 787 O O . LYS A 1 102 ? 1.221 9.477 23.859 1 96.31 102 LYS A O 1
ATOM 792 N N . ALA A 1 103 ? 0.216 10.227 22.016 1 94.62 103 ALA A N 1
ATOM 793 C CA . ALA A 1 103 ? 0.77 11.57 22.141 1 94.62 103 ALA A CA 1
ATOM 794 C C . ALA A 1 103 ? -0.061 12.414 23.109 1 94.62 103 ALA A C 1
ATOM 796 O O . ALA A 1 103 ? 0.287 13.562 23.391 1 94.62 103 ALA A O 1
ATOM 797 N N . GLY A 1 104 ? -1.114 11.891 23.641 1 95.12 104 GLY A N 1
ATOM 798 C CA . GLY A 1 104 ? -2.01 12.617 24.516 1 95.12 104 GLY A CA 1
ATOM 799 C C . GLY A 1 104 ? -3.34 12.961 23.875 1 95.12 104 GLY A C 1
ATOM 800 O O . GLY A 1 104 ? -3.82 12.227 23 1 95.12 104 GLY A O 1
ATOM 801 N N . LEU A 1 105 ? -3.941 14.008 24.406 1 96.38 105 LEU A N 1
ATOM 802 C CA . LEU A 1 105 ? -5.223 14.469 23.891 1 96.38 105 LEU A CA 1
ATOM 803 C C . LEU A 1 105 ? -5.023 15.453 22.734 1 96.38 105 LEU A C 1
ATOM 805 O O . LEU A 1 105 ? -4.379 16.484 22.906 1 96.38 105 LEU A O 1
ATOM 809 N N . VAL A 1 106 ? -5.539 15.117 21.594 1 96.31 106 VAL A N 1
ATOM 810 C CA . VAL A 1 106 ? -5.418 15.945 20.406 1 96.31 106 VAL A CA 1
ATOM 811 C C . VAL A 1 106 ? -6.758 16.609 20.094 1 96.31 106 VAL A C 1
ATOM 813 O O . VAL A 1 106 ? -7.777 15.938 19.953 1 96.31 106 VAL A O 1
ATOM 816 N N . THR A 1 107 ? -6.738 17.891 20.047 1 96.56 107 THR A N 1
ATOM 817 C CA . THR A 1 107 ? -7.934 18.656 19.703 1 96.56 107 THR A CA 1
ATOM 818 C C . THR A 1 107 ? -8.102 18.75 18.188 1 96.56 107 THR A C 1
ATOM 820 O O . THR A 1 107 ? -7.172 19.141 17.484 1 96.56 107 THR A O 1
ATOM 823 N N . ILE A 1 108 ? -9.211 18.344 17.703 1 97.81 108 ILE A N 1
ATOM 824 C CA . ILE A 1 108 ? -9.562 18.469 16.297 1 97.81 108 ILE A CA 1
ATOM 825 C C . ILE A 1 108 ? -10.711 19.453 16.125 1 97.81 108 ILE A C 1
ATOM 827 O O . ILE A 1 108 ? -11.758 19.312 16.766 1 97.81 108 ILE A O 1
ATOM 831 N N . THR A 1 109 ? -10.484 20.453 15.352 1 97.31 109 THR A N 1
ATOM 832 C CA . THR A 1 109 ? -11.516 21.438 15.062 1 97.31 109 THR A CA 1
ATOM 833 C C . THR A 1 109 ? -12.359 21 13.867 1 97.31 109 THR A C 1
ATOM 835 O O . THR A 1 109 ? -11.82 20.578 12.844 1 97.31 109 THR A O 1
ATOM 838 N N . VAL A 1 110 ? -13.625 21.078 14.031 1 96.5 110 VAL A N 1
ATOM 839 C CA . VAL A 1 110 ? -14.578 20.75 12.984 1 96.5 110 VAL A CA 1
ATOM 840 C C . VAL A 1 110 ? -15.141 22.031 12.359 1 96.5 110 VAL A C 1
ATOM 842 O O . VAL A 1 110 ? -15.773 22.828 13.047 1 96.5 110 VAL A O 1
ATOM 845 N N . GLY A 1 111 ? -14.805 22.25 11.055 1 91.25 111 GLY A N 1
ATOM 846 C CA . GLY A 1 111 ? -15.273 23.453 10.383 1 91.25 111 GLY A CA 1
ATOM 847 C C . GLY A 1 111 ? -16.781 23.531 10.281 1 91.25 111 GLY A C 1
ATOM 848 O O . GLY A 1 111 ? -17.453 22.5 10.211 1 91.25 111 GLY A O 1
ATOM 849 N N . GLN A 1 112 ? -17.188 24.875 10.25 1 79.19 112 GLN A N 1
ATOM 850 C CA . GLN A 1 112 ? -18.609 25.125 10.016 1 79.19 112 GLN A CA 1
ATOM 851 C C . GLN A 1 112 ? -19 24.797 8.578 1 79.19 112 GLN A C 1
ATOM 853 O O . GLN A 1 112 ? -18.156 24.875 7.672 1 79.19 112 GLN A O 1
ATOM 858 N N . ASP A 1 113 ? -20.031 24.219 8.203 1 60.38 113 ASP A N 1
ATOM 859 C CA . ASP A 1 113 ? -20.562 23.891 6.879 1 60.38 113 ASP A CA 1
ATOM 860 C C . ASP A 1 113 ? -19.719 22.797 6.215 1 60.38 113 ASP A C 1
ATOM 862 O O . ASP A 1 113 ? -19.531 22.812 4.996 1 60.38 113 ASP A O 1
ATOM 866 N N . LYS A 1 114 ? -19.016 22.109 6.836 1 60.19 114 LYS A N 1
ATOM 867 C CA . LYS A 1 114 ? -18.281 20.938 6.363 1 60.19 114 LYS A CA 1
ATOM 868 C C . LYS A 1 114 ? -17.016 21.344 5.621 1 60.19 114 LYS A C 1
ATOM 870 O O . LYS A 1 114 ? -16.656 20.734 4.617 1 60.19 114 LYS A O 1
ATOM 875 N N . SER A 1 115 ? -16.453 22.5 6.156 1 68.44 115 SER A N 1
ATOM 876 C CA . SER A 1 115 ? -15.281 23.062 5.516 1 68.44 115 SER A CA 1
ATOM 877 C C . SER A 1 115 ? -14.023 22.281 5.855 1 68.44 115 SER A C 1
ATOM 879 O O . SER A 1 115 ? -12.906 22.734 5.59 1 68.44 115 SER A O 1
ATOM 881 N N . GLY A 1 116 ? -14.273 21.219 6.492 1 93 116 GLY A N 1
ATOM 882 C CA . GLY A 1 116 ? -13.109 20.359 6.707 1 93 116 GLY A CA 1
ATOM 883 C C . GLY A 1 116 ? -12.75 20.203 8.172 1 93 116 GLY A C 1
ATOM 884 O O . GLY A 1 116 ? -13.531 20.562 9.055 1 93 116 GLY A O 1
ATOM 885 N N . LEU A 1 117 ? -11.695 19.5 8.508 1 97.88 117 LEU A N 1
ATOM 886 C CA . LEU A 1 117 ? -11.141 19.219 9.828 1 97.88 117 LEU A CA 1
ATOM 887 C C . LEU A 1 117 ? -9.711 19.734 9.938 1 97.88 117 LEU A C 1
ATOM 889 O O . LEU A 1 117 ? -9.008 19.859 8.93 1 97.88 117 LEU A O 1
ATOM 893 N N . SER A 1 118 ? -9.352 20.125 11.148 1 97.62 118 SER A N 1
ATOM 894 C CA . SER A 1 118 ? -7.969 20.547 11.359 1 97.62 118 SER A CA 1
ATOM 895 C C . SER A 1 118 ? -7.488 20.156 12.758 1 97.62 118 SER A C 1
ATOM 897 O O . SER A 1 118 ? -8.297 19.953 13.664 1 97.62 118 SER A O 1
ATOM 899 N N . PHE A 1 119 ? -6.234 20.047 12.891 1 96.62 119 PHE A N 1
ATOM 900 C CA . PHE A 1 119 ? -5.578 19.844 14.18 1 96.62 119 PHE A CA 1
ATOM 901 C C . PHE A 1 119 ? -4.461 20.875 14.375 1 96.62 119 PHE A C 1
ATOM 903 O O . PHE A 1 119 ? -4.016 21.5 13.414 1 96.62 119 PHE A O 1
ATOM 910 N N . GLU A 1 120 ? -4.141 21.047 15.586 1 94.25 120 GLU A N 1
ATOM 911 C CA . GLU A 1 120 ? -3.031 21.938 15.922 1 94.25 120 GLU A CA 1
ATOM 912 C C . GLU A 1 120 ? -1.734 21.156 16.109 1 94.25 120 GLU A C 1
ATOM 914 O O . GLU A 1 120 ? -1.722 20.094 16.75 1 94.25 120 GLU A O 1
ATOM 919 N N . LEU A 1 121 ? -0.675 21.609 15.445 1 92.31 121 LEU A N 1
ATOM 920 C CA . LEU A 1 121 ? 0.628 21.016 15.734 1 92.31 121 LEU A CA 1
ATOM 921 C C . LEU A 1 121 ? 1.045 21.281 17.172 1 92.31 121 LEU A C 1
ATOM 923 O O . LEU A 1 121 ? 0.873 22.406 17.672 1 92.31 121 LEU A O 1
ATOM 927 N N . PRO A 1 122 ? 1.557 20.234 17.797 1 86.5 122 PRO A N 1
ATOM 928 C CA . PRO A 1 122 ? 1.933 20.453 19.188 1 86.5 122 PRO A CA 1
ATOM 929 C C . PRO A 1 122 ? 3.137 21.375 19.344 1 86.5 122 PRO A C 1
ATOM 931 O O . PRO A 1 122 ? 3.225 22.125 20.312 1 86.5 122 PRO A O 1
ATOM 934 N N . TYR A 1 123 ? 4.082 21.219 18.406 1 90.38 123 TYR A N 1
ATOM 935 C CA . TYR A 1 123 ? 5.281 22.062 18.438 1 90.38 123 TYR A CA 1
ATOM 936 C C . TYR A 1 123 ? 5.895 22.156 17.047 1 90.38 123 TYR A C 1
ATOM 938 O O . TYR A 1 123 ? 5.465 21.484 16.109 1 90.38 123 TYR A O 1
ATOM 946 N N . HIS A 1 124 ? 6.719 23.047 16.906 1 93.5 124 HIS A N 1
ATOM 947 C CA . HIS A 1 124 ? 7.613 23.188 15.766 1 93.5 124 HIS A CA 1
ATOM 948 C C . HIS A 1 124 ? 8.969 23.734 16.203 1 93.5 124 HIS A C 1
ATOM 950 O O . HIS A 1 124 ? 9.055 24.812 16.797 1 93.5 124 HIS A O 1
ATOM 956 N N . HIS A 1 125 ? 9.969 22.969 16 1 96.06 125 HIS A N 1
ATOM 957 C CA . HIS A 1 125 ? 11.32 23.359 16.391 1 96.06 125 HIS A CA 1
ATOM 958 C C . HIS A 1 125 ? 12.211 23.547 15.18 1 96.06 125 HIS A C 1
ATOM 960 O O . HIS A 1 125 ? 12.234 22.703 14.273 1 96.06 125 HIS A O 1
ATOM 966 N N . PHE A 1 126 ? 12.914 24.656 15.219 1 96.62 126 PHE A N 1
ATOM 967 C CA . PHE A 1 126 ? 13.836 25 14.141 1 96.62 126 PHE A CA 1
ATOM 968 C C . PHE A 1 126 ? 15.258 24.594 14.508 1 96.62 126 PHE A C 1
ATOM 970 O O . PHE A 1 126 ? 15.719 24.844 15.625 1 96.62 126 PHE A O 1
ATOM 977 N N . THR A 1 127 ? 15.906 23.953 13.609 1 97.5 127 THR A N 1
ATOM 978 C CA . THR A 1 127 ? 17.328 23.656 13.727 1 97.5 127 THR A CA 1
ATOM 979 C C . THR A 1 127 ? 18.047 23.938 12.414 1 97.5 127 THR A C 1
ATOM 981 O O . THR A 1 127 ? 17.578 23.547 11.344 1 97.5 127 THR A O 1
ATOM 984 N N . PRO A 1 128 ? 19.203 24.656 12.492 1 97.06 128 PRO A N 1
ATOM 985 C CA . PRO A 1 128 ? 19.953 24.875 11.258 1 97.06 128 PRO A CA 1
ATOM 986 C C . PRO A 1 128 ? 20.453 23.578 10.625 1 97.06 128 PRO A C 1
ATOM 988 O O . PRO A 1 128 ? 20.719 22.609 11.336 1 97.06 128 PRO A O 1
ATOM 991 N N . ILE A 1 129 ? 20.453 23.625 9.297 1 96.62 129 ILE A N 1
ATOM 992 C CA . ILE A 1 129 ? 21.047 22.5 8.562 1 96.62 129 ILE A CA 1
ATOM 993 C C . ILE A 1 129 ? 22.5 22.828 8.219 1 96.62 129 ILE A C 1
ATOM 995 O O . ILE A 1 129 ? 22.844 23.969 7.93 1 96.62 129 ILE A O 1
ATOM 999 N N . LEU A 1 130 ? 23.375 21.812 8.211 1 95.75 130 LEU A N 1
ATOM 1000 C CA . LEU A 1 130 ? 24.766 22 7.832 1 95.75 130 LEU A CA 1
ATOM 1001 C C . LEU A 1 130 ? 24.891 22.391 6.359 1 95.75 130 LEU A C 1
ATOM 1003 O O . LEU A 1 130 ? 24.141 21.859 5.52 1 95.75 130 LEU A O 1
ATOM 1007 N N . ASP A 1 131 ? 25.875 23.266 6.117 1 95.75 131 ASP A N 1
ATOM 1008 C CA . ASP A 1 131 ? 26.109 23.719 4.754 1 95.75 131 ASP A CA 1
ATOM 1009 C C . ASP A 1 131 ? 26.406 22.547 3.816 1 95.75 131 ASP A C 1
ATOM 1011 O O . ASP A 1 131 ? 25.953 22.547 2.67 1 95.75 131 ASP A O 1
ATOM 1015 N N . ALA A 1 132 ? 27.094 21.625 4.312 1 96.31 132 ALA A N 1
ATOM 1016 C CA . ALA A 1 132 ? 27.469 20.453 3.508 1 96.31 132 ALA A CA 1
ATOM 1017 C C . ALA A 1 132 ? 26.234 19.672 3.09 1 96.31 132 ALA A C 1
ATOM 1019 O O . ALA A 1 132 ? 26.125 19.219 1.943 1 96.31 132 ALA A O 1
ATOM 1020 N N . ALA A 1 133 ? 25.312 19.516 4.02 1 96.94 133 ALA A N 1
ATOM 1021 C CA . ALA A 1 133 ? 24.078 18.766 3.736 1 96.94 133 ALA A CA 1
ATOM 1022 C C . ALA A 1 133 ? 23.203 19.531 2.75 1 96.94 133 ALA A C 1
ATOM 1024 O O . ALA A 1 133 ? 22.609 18.938 1.848 1 96.94 133 ALA A O 1
ATOM 1025 N N . ARG A 1 134 ? 23.156 20.797 2.959 1 96.88 134 ARG A N 1
ATOM 1026 C CA . ARG A 1 134 ? 22.391 21.641 2.047 1 96.88 134 ARG A CA 1
ATOM 1027 C C . ARG A 1 134 ? 22.906 21.516 0.619 1 96.88 134 ARG A C 1
ATOM 1029 O O . ARG A 1 134 ? 22.125 21.312 -0.315 1 96.88 134 ARG A O 1
ATOM 1036 N N . LYS A 1 135 ? 24.188 21.625 0.473 1 96.88 135 LYS A N 1
ATOM 1037 C CA . LYS A 1 135 ? 24.812 21.562 -0.844 1 96.88 135 LYS A CA 1
ATOM 1038 C C . LYS A 1 135 ? 24.578 20.203 -1.497 1 96.88 135 LYS A C 1
ATOM 1040 O O . LYS A 1 135 ? 24.328 20.109 -2.699 1 96.88 135 LYS A O 1
ATOM 1045 N N . GLU A 1 136 ? 24.656 19.219 -0.69 1 97.12 136 GLU A N 1
ATOM 1046 C CA . GLU A 1 136 ? 24.453 17.859 -1.208 1 97.12 136 GLU A CA 1
ATOM 1047 C C . GLU A 1 136 ? 23.031 17.688 -1.722 1 97.12 136 GLU A C 1
ATOM 1049 O O . GLU A 1 136 ? 22.812 17.062 -2.766 1 97.12 136 GLU A O 1
ATOM 1054 N N . ILE A 1 137 ? 22.047 18.203 -0.987 1 97.5 137 ILE A N 1
ATOM 1055 C CA . ILE A 1 137 ? 20.656 18.109 -1.397 1 97.5 137 ILE A CA 1
ATOM 1056 C C . ILE A 1 137 ? 20.438 18.891 -2.686 1 97.5 137 ILE A C 1
ATOM 1058 O O . ILE A 1 137 ? 19.844 18.391 -3.637 1 97.5 137 ILE A O 1
ATOM 1062 N N . GLU A 1 138 ? 20.969 20.094 -2.725 1 97 138 GLU A N 1
ATOM 1063 C CA . GLU A 1 138 ? 20.797 20.938 -3.902 1 97 138 GLU A CA 1
ATOM 1064 C C . GLU A 1 138 ? 21.438 20.297 -5.137 1 97 138 GLU A C 1
ATOM 1066 O O . GLU A 1 138 ? 20.859 20.359 -6.227 1 97 138 GLU A O 1
ATOM 1071 N N . GLU A 1 139 ? 22.562 19.703 -4.918 1 96.38 139 GLU A N 1
ATOM 1072 C CA . GLU A 1 139 ? 23.203 18.984 -6.012 1 96.38 139 GLU A CA 1
ATOM 1073 C C . GLU A 1 139 ? 22.359 17.812 -6.484 1 96.38 139 GLU A C 1
ATOM 1075 O O . GLU A 1 139 ? 22.234 17.578 -7.688 1 96.38 139 GLU A O 1
ATOM 1080 N N . SER A 1 140 ? 21.844 17.125 -5.551 1 95.69 140 SER A N 1
ATOM 1081 C CA . SER A 1 140 ? 21.031 15.961 -5.871 1 95.69 140 SER A CA 1
ATOM 1082 C C . SER A 1 140 ? 19.766 16.359 -6.609 1 95.69 140 SER A C 1
ATOM 1084 O O . SER A 1 140 ? 19.281 15.625 -7.473 1 95.69 140 SER A O 1
ATOM 1086 N N . LEU A 1 141 ? 19.234 17.484 -6.305 1 96.81 141 LEU A N 1
ATOM 1087 C CA . LEU A 1 141 ? 17.969 17.953 -6.879 1 96.81 141 LEU A CA 1
ATOM 1088 C C . LEU A 1 141 ? 18.203 18.688 -8.188 1 96.81 141 LEU A C 1
ATOM 1090 O O . LEU A 1 141 ? 17.281 18.906 -8.961 1 96.81 141 LEU A O 1
ATOM 1094 N N . GLY A 1 142 ? 19.422 19.125 -8.43 1 94.94 142 GLY A N 1
ATOM 1095 C CA . GLY A 1 142 ? 19.797 19.828 -9.648 1 94.94 142 GLY A CA 1
ATOM 1096 C C . GLY A 1 142 ? 19.422 21.297 -9.641 1 94.94 142 GLY A C 1
ATOM 1097 O O . GLY A 1 142 ? 19.391 21.938 -10.688 1 94.94 142 GLY A O 1
ATOM 1098 N N . LYS A 1 143 ? 19.031 21.844 -8.477 1 95.81 143 LYS A N 1
ATOM 1099 C CA . LYS A 1 143 ? 18.609 23.25 -8.367 1 95.81 143 LYS A CA 1
ATOM 1100 C C . LYS A 1 143 ? 18.969 23.812 -6.996 1 95.81 143 LYS A C 1
ATOM 1102 O O . LYS A 1 143 ? 19 23.078 -6.004 1 95.81 143 LYS A O 1
ATOM 1107 N N . LYS A 1 144 ? 19.156 25.078 -6.969 1 95.38 144 LYS A N 1
ATOM 1108 C CA . LYS A 1 144 ? 19.453 25.766 -5.711 1 95.38 144 LYS A CA 1
ATOM 1109 C C . LYS A 1 144 ? 18.188 26.297 -5.055 1 95.38 144 LYS A C 1
ATOM 1111 O O . LYS A 1 144 ? 17.281 26.781 -5.742 1 95.38 144 LYS A O 1
ATOM 1116 N N . ALA A 1 145 ? 18.125 26.125 -3.76 1 96.31 145 ALA A N 1
ATOM 1117 C CA . ALA A 1 145 ? 17.016 26.672 -2.99 1 96.31 145 ALA A CA 1
ATOM 1118 C C . ALA A 1 145 ? 17.078 28.203 -2.939 1 96.31 145 ALA A C 1
ATOM 1120 O O . ALA A 1 145 ? 18.156 28.781 -3.09 1 96.31 145 ALA A O 1
ATOM 1121 N N . VAL A 1 146 ? 15.828 28.688 -2.752 1 93.38 146 VAL A N 1
ATOM 1122 C CA . VAL A 1 146 ? 15.766 30.125 -2.49 1 93.38 146 VAL A CA 1
ATOM 1123 C C . VAL A 1 146 ? 15.812 30.375 -0.984 1 93.38 146 VAL A C 1
ATOM 1125 O O . VAL A 1 146 ? 15.258 29.594 -0.201 1 93.38 146 VAL A O 1
ATOM 1128 N N . GLY A 1 147 ? 16.734 31.047 -0.501 1 87.75 147 GLY A N 1
ATOM 1129 C CA . GLY A 1 147 ? 16.875 31.312 0.92 1 87.75 147 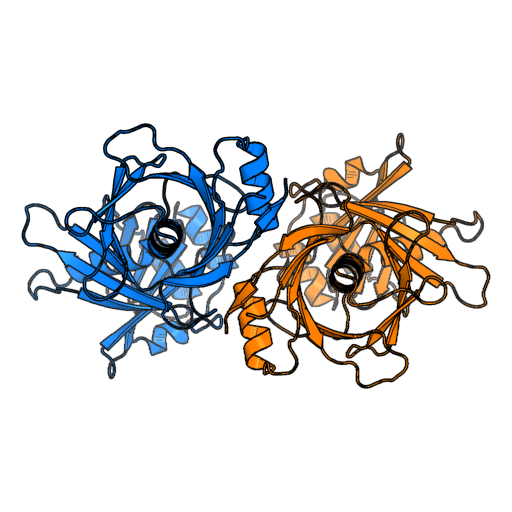GLY A CA 1
ATOM 1130 C C . GLY A 1 147 ? 17.703 30.281 1.646 1 87.75 147 GLY A C 1
ATOM 1131 O O . GLY A 1 147 ? 18.422 29.5 1.017 1 87.75 147 GLY A O 1
ATOM 1132 N N . VAL A 1 148 ? 17.5 30.188 3.035 1 92.88 148 VAL A N 1
ATOM 1133 C CA . VAL A 1 148 ? 18.297 29.281 3.855 1 92.88 148 VAL A CA 1
ATOM 1134 C C . VAL A 1 148 ? 17.438 28.094 4.293 1 92.88 148 VAL A C 1
ATOM 1136 O O . VAL A 1 148 ? 16.531 28.25 5.113 1 92.88 148 VAL A O 1
ATOM 1139 N N . PRO A 1 149 ? 17.703 26.953 3.734 1 97.12 149 PRO A N 1
ATOM 1140 C CA . PRO A 1 149 ? 16.984 25.781 4.203 1 97.12 149 PRO A CA 1
ATOM 1141 C C . PRO A 1 149 ? 17.125 25.547 5.703 1 97.12 149 PRO A C 1
ATOM 1143 O O . PRO A 1 149 ? 18.172 25.875 6.281 1 97.12 149 PRO A O 1
ATOM 1146 N N . VAL A 1 150 ? 16.141 24.984 6.344 1 97.75 150 VAL A N 1
ATOM 1147 C CA . VAL A 1 150 ? 16.141 24.766 7.785 1 97.75 150 VAL A CA 1
ATOM 1148 C C . VAL A 1 150 ? 15.453 23.438 8.109 1 97.75 150 VAL A C 1
ATOM 1150 O O . VAL A 1 150 ? 14.609 22.969 7.344 1 97.75 150 VAL A O 1
ATOM 1153 N N . LEU A 1 151 ? 15.93 22.828 9.164 1 98.5 151 LEU A N 1
ATOM 1154 C CA . LEU A 1 151 ? 15.281 21.625 9.68 1 98.5 151 LEU A CA 1
ATOM 1155 C C . LEU A 1 151 ? 14.148 22 10.641 1 98.5 151 LEU A C 1
ATOM 1157 O O . LEU A 1 151 ? 14.359 22.75 11.594 1 98.5 151 LEU A O 1
ATOM 1161 N N . ILE A 1 152 ? 13 21.562 10.352 1 97.88 152 ILE A N 1
ATOM 1162 C CA . ILE A 1 152 ? 11.844 21.844 11.203 1 97.88 152 ILE A CA 1
ATOM 1163 C C . ILE A 1 152 ? 11.25 20.547 11.719 1 97.88 152 ILE A C 1
ATOM 1165 O O . ILE A 1 152 ? 10.891 19.656 10.93 1 97.88 152 ILE A O 1
ATOM 1169 N N . GLU A 1 153 ? 11.188 20.453 12.961 1 96.75 153 GLU A N 1
ATOM 1170 C CA . GLU A 1 153 ? 10.625 19.281 13.625 1 96.75 153 GLU A CA 1
ATOM 1171 C C . GLU A 1 153 ? 9.18 19.531 14.047 1 96.75 153 GLU A C 1
ATOM 1173 O O . GLU A 1 153 ? 8.906 20.438 14.836 1 96.75 153 GLU A O 1
ATOM 1178 N N . THR A 1 154 ? 8.25 18.922 13.539 1 94.38 154 THR A N 1
ATOM 1179 C CA . THR A 1 154 ? 6.828 18.938 13.852 1 94.38 154 THR A CA 1
ATOM 1180 C C . THR A 1 154 ? 6.344 17.531 14.203 1 94.38 154 THR A C 1
ATOM 1182 O O . THR A 1 154 ? 5.227 17.141 13.844 1 94.38 154 THR A O 1
ATOM 1185 N N . GLY A 1 155 ? 7.086 16.75 14.859 1 91.81 155 GLY A N 1
ATOM 1186 C CA . GLY A 1 155 ? 7.086 15.305 14.93 1 91.81 155 GLY A CA 1
ATOM 1187 C C . GLY A 1 155 ? 8.148 14.664 14.062 1 91.81 155 GLY A C 1
ATOM 1188 O O . GLY A 1 155 ? 9.32 14.594 14.453 1 91.81 155 GLY A O 1
ATOM 1189 N N . PRO A 1 156 ? 7.812 14.57 12.828 1 94.44 156 PRO A N 1
ATOM 1190 C CA . PRO A 1 156 ? 8.898 14.25 11.898 1 94.44 156 PRO A CA 1
ATOM 1191 C C . PRO A 1 156 ? 9.844 15.422 11.672 1 94.44 156 PRO A C 1
ATOM 1193 O O . PRO A 1 156 ? 9.469 16.578 11.875 1 94.44 156 PRO A O 1
ATOM 1196 N N . LYS A 1 157 ? 11.07 15.117 11.328 1 97.38 157 LYS A N 1
ATOM 1197 C CA . LYS A 1 157 ? 12.078 16.125 11.031 1 97.38 157 LYS A CA 1
ATOM 1198 C C . LYS A 1 157 ? 12.195 16.359 9.531 1 97.38 157 LYS A C 1
ATOM 1200 O O . LYS A 1 157 ? 12.805 15.562 8.82 1 97.38 157 LYS A O 1
ATOM 1205 N N . TRP A 1 158 ? 11.719 17.531 9.102 1 98 158 TRP A N 1
ATOM 1206 C CA . TRP A 1 158 ? 11.734 17.859 7.676 1 98 158 TRP A CA 1
ATOM 1207 C C . TRP A 1 158 ? 12.789 18.922 7.371 1 98 158 TRP A C 1
ATOM 1209 O O . TRP A 1 158 ? 12.758 20.016 7.934 1 98 158 TRP A O 1
ATOM 1219 N N . ALA A 1 159 ? 13.75 18.578 6.516 1 98.56 159 ALA A N 1
ATOM 1220 C CA . ALA A 1 159 ? 14.586 19.625 5.941 1 98.56 159 ALA A CA 1
ATOM 1221 C C . ALA A 1 159 ? 13.836 20.406 4.863 1 98.56 159 ALA A C 1
ATOM 1223 O O . ALA A 1 159 ? 13.531 19.859 3.795 1 98.56 159 ALA A O 1
ATOM 1224 N N . VAL A 1 160 ? 13.602 21.641 5.109 1 98.44 160 VAL A N 1
ATOM 1225 C CA . VAL A 1 160 ? 12.68 22.422 4.285 1 98.44 160 VAL A CA 1
ATOM 1226 C C . VAL A 1 160 ? 13.477 23.297 3.316 1 98.44 160 VAL A C 1
ATOM 1228 O O . VAL A 1 160 ? 14.32 24.094 3.732 1 98.44 160 VAL A O 1
ATOM 1231 N N . PHE A 1 161 ? 13.211 23.141 2.008 1 98.44 161 PHE A N 1
ATOM 1232 C CA . PHE A 1 161 ? 13.852 23.891 0.936 1 98.44 161 PHE A CA 1
ATOM 1233 C C . PHE A 1 161 ? 12.82 24.656 0.114 1 98.44 161 PHE A C 1
ATOM 1235 O O . PHE A 1 161 ? 11.867 24.062 -0.394 1 98.44 161 PHE A O 1
ATOM 1242 N N . GLU A 1 162 ? 13.016 25.891 -0.041 1 98.06 162 GLU A N 1
ATOM 1243 C CA . GLU A 1 162 ? 12.164 26.734 -0.881 1 98.06 162 GLU A CA 1
ATOM 1244 C C . GLU A 1 162 ? 12.781 26.938 -2.262 1 98.06 162 GLU A C 1
ATOM 1246 O O . GLU A 1 162 ? 13.984 27.188 -2.379 1 98.06 162 GLU A O 1
ATOM 1251 N N . PHE A 1 163 ? 11.938 26.766 -3.262 1 97.94 163 PHE A N 1
ATOM 1252 C CA . PHE A 1 163 ? 12.383 27.016 -4.629 1 97.94 163 PHE A CA 1
ATOM 1253 C C . PHE A 1 163 ? 11.602 28.172 -5.254 1 97.94 163 PHE A C 1
ATOM 1255 O O . PHE A 1 163 ? 10.641 28.656 -4.664 1 97.94 163 PHE A O 1
ATOM 1262 N N . ALA A 1 164 ? 12.047 28.578 -6.418 1 96.81 164 ALA A N 1
ATOM 1263 C CA . ALA A 1 164 ? 11.609 29.844 -6.996 1 96.81 164 ALA A CA 1
ATOM 1264 C C . ALA A 1 164 ? 10.133 29.797 -7.371 1 96.81 164 ALA A C 1
ATOM 1266 O O . ALA A 1 164 ? 9.438 30.812 -7.332 1 96.81 164 ALA A O 1
ATOM 1267 N N . SER A 1 165 ? 9.695 28.594 -7.75 1 97.56 165 SER A N 1
ATOM 1268 C CA . SER A 1 165 ? 8.297 28.484 -8.148 1 97.56 165 SER A CA 1
ATOM 1269 C C . SER A 1 165 ? 7.77 27.078 -7.93 1 97.56 165 SER A C 1
ATOM 1271 O O . SER A 1 165 ? 8.547 26.141 -7.742 1 97.56 165 SER A O 1
ATOM 1273 N N . GLY A 1 166 ? 6.426 27 -7.953 1 98 166 GLY A N 1
ATOM 1274 C CA . GLY A 1 166 ? 5.812 25.688 -7.926 1 98 166 GLY A CA 1
ATOM 1275 C C . GLY A 1 166 ? 6.262 24.797 -9.07 1 98 166 GLY A C 1
ATOM 1276 O O . GLY A 1 166 ? 6.441 23.594 -8.883 1 98 166 GLY A O 1
ATOM 1277 N N . GLN A 1 167 ? 6.457 25.422 -10.219 1 97.38 167 GLN A N 1
ATOM 1278 C CA . GLN A 1 167 ? 6.91 24.672 -11.375 1 97.38 167 GLN A CA 1
ATOM 1279 C C . GLN A 1 167 ? 8.32 24.125 -11.164 1 97.38 167 GLN A C 1
ATOM 1281 O O . GLN A 1 167 ? 8.633 23.016 -11.594 1 97.38 167 GLN A O 1
ATOM 1286 N N . ASP A 1 168 ? 9.164 24.922 -10.523 1 97.31 168 ASP A N 1
ATOM 1287 C CA . ASP A 1 168 ? 10.508 24.453 -10.195 1 97.31 168 ASP A CA 1
ATOM 1288 C C . ASP A 1 168 ? 10.453 23.203 -9.328 1 97.31 168 ASP A C 1
ATOM 1290 O O . ASP A 1 168 ? 11.242 22.266 -9.523 1 97.31 168 ASP A O 1
ATOM 1294 N N . VAL A 1 169 ? 9.547 23.188 -8.375 1 98.06 169 VAL A N 1
ATOM 1295 C CA . VAL A 1 169 ? 9.391 22.047 -7.473 1 98.06 169 VAL A CA 1
ATOM 1296 C C . VAL A 1 169 ? 8.992 20.812 -8.266 1 98.06 169 VAL A C 1
ATOM 1298 O O . VAL A 1 169 ? 9.531 19.719 -8.047 1 98.06 169 VAL A O 1
ATOM 1301 N N . LEU A 1 170 ? 8.094 20.938 -9.195 1 97.19 170 LEU A N 1
ATOM 1302 C CA . LEU A 1 170 ? 7.598 19.828 -10.008 1 97.19 170 LEU A CA 1
ATOM 1303 C C . LEU A 1 170 ? 8.68 19.312 -10.945 1 97.19 170 LEU A C 1
ATOM 1305 O O . LEU A 1 170 ? 8.68 18.141 -11.312 1 97.19 170 LEU A O 1
ATOM 1309 N N . ASP A 1 171 ? 9.695 20.141 -11.266 1 95.75 171 ASP A N 1
ATOM 1310 C CA . ASP A 1 171 ? 10.719 19.812 -12.242 1 95.75 171 ASP A CA 1
ATOM 1311 C C . ASP A 1 171 ? 11.977 19.266 -11.562 1 95.75 171 ASP A C 1
ATOM 1313 O O . ASP A 1 171 ? 12.961 18.938 -12.227 1 95.75 171 ASP A O 1
ATOM 1317 N N . LEU A 1 172 ? 11.906 19.141 -10.281 1 96.5 172 LEU A N 1
ATOM 1318 C CA . LEU A 1 172 ? 13.086 18.672 -9.562 1 96.5 172 LEU A CA 1
ATOM 1319 C C . LEU A 1 172 ? 13.414 17.234 -9.961 1 96.5 172 LEU A C 1
ATOM 1321 O O . LEU A 1 172 ? 12.516 16.422 -10.172 1 96.5 172 LEU A O 1
ATOM 1325 N N . ASN A 1 173 ? 14.711 17.016 -10.07 1 93.06 173 ASN A N 1
ATOM 1326 C CA . ASN A 1 173 ? 15.195 15.656 -10.203 1 93.06 173 ASN A CA 1
ATOM 1327 C C . ASN A 1 173 ? 15.305 14.969 -8.844 1 93.06 173 ASN A C 1
ATOM 1329 O O . ASN A 1 173 ? 16.188 15.297 -8.047 1 93.06 173 ASN A O 1
ATOM 1333 N N . ILE A 1 174 ? 14.438 14.047 -8.625 1 95.12 174 ILE A N 1
ATOM 1334 C CA . ILE A 1 174 ? 14.461 13.406 -7.312 1 95.12 174 ILE A CA 1
ATOM 1335 C C . ILE A 1 174 ? 15.273 12.117 -7.387 1 95.12 174 ILE A C 1
ATOM 1337 O O . ILE A 1 174 ? 14.891 11.172 -8.086 1 95.12 174 ILE A O 1
ATOM 1341 N N . ASP A 1 175 ? 16.391 12.164 -6.738 1 92.12 175 ASP A N 1
ATOM 1342 C CA . ASP A 1 175 ? 17.172 10.953 -6.508 1 92.12 175 ASP A CA 1
ATOM 1343 C C . ASP A 1 175 ? 16.875 10.352 -5.137 1 92.12 175 ASP A C 1
ATOM 1345 O O . ASP A 1 175 ? 17.516 10.703 -4.145 1 92.12 175 ASP A O 1
ATOM 1349 N N . PHE A 1 176 ? 15.992 9.359 -5.105 1 90.81 176 PHE A N 1
ATOM 1350 C CA . PHE A 1 176 ? 15.484 8.82 -3.85 1 90.81 176 PHE A CA 1
ATOM 1351 C C . PHE A 1 176 ? 16.609 8.203 -3.031 1 90.81 176 PHE A C 1
ATOM 1353 O O . PHE A 1 176 ? 16.641 8.336 -1.806 1 90.81 176 PHE A O 1
ATOM 1360 N N . GLY A 1 177 ? 17.484 7.508 -3.713 1 88.12 177 GLY A N 1
ATOM 1361 C CA . GLY A 1 177 ? 18.594 6.906 -3.01 1 88.12 177 GLY A CA 1
ATOM 1362 C C . GLY A 1 177 ? 19.5 7.926 -2.328 1 88.12 177 GLY A C 1
ATOM 1363 O O . GLY A 1 177 ? 19.859 7.758 -1.165 1 88.12 177 GLY A O 1
ATOM 1364 N N . ARG A 1 178 ? 19.812 8.961 -3.076 1 92.69 178 ARG A N 1
ATOM 1365 C CA . ARG A 1 178 ? 20.672 10.008 -2.529 1 92.69 178 ARG A CA 1
ATOM 1366 C C . ARG A 1 178 ? 19.984 10.727 -1.377 1 92.69 178 ARG A C 1
ATOM 1368 O O . ARG A 1 178 ? 20.609 11.016 -0.353 1 92.69 178 ARG A O 1
ATOM 1375 N N . ILE A 1 179 ? 18.734 11.008 -1.51 1 95.12 179 ILE A N 1
ATOM 1376 C CA . ILE A 1 179 ? 17.984 11.695 -0.469 1 95.12 179 ILE A CA 1
ATOM 1377 C C . ILE A 1 179 ? 17.906 10.82 0.778 1 95.12 179 ILE A C 1
ATOM 1379 O O . ILE A 1 179 ? 18.016 11.32 1.902 1 95.12 179 ILE A O 1
ATOM 1383 N N . GLN A 1 180 ? 17.703 9.531 0.56 1 93.12 180 GLN A N 1
ATOM 1384 C CA . GLN A 1 180 ? 17.688 8.594 1.68 1 93.12 180 GLN A CA 1
ATOM 1385 C C . GLN A 1 180 ? 19 8.656 2.455 1 93.12 180 GLN A C 1
ATOM 1387 O O . GLN A 1 180 ? 19 8.734 3.686 1 93.12 180 GLN A O 1
ATOM 1392 N N . ASP A 1 181 ? 20.109 8.648 1.755 1 93.38 181 ASP A N 1
ATOM 1393 C CA . ASP A 1 181 ? 21.438 8.648 2.371 1 93.38 181 ASP A CA 1
ATOM 1394 C C . ASP A 1 181 ? 21.672 9.93 3.178 1 93.38 181 ASP A C 1
ATOM 1396 O O . ASP A 1 181 ? 22.109 9.867 4.328 1 93.38 181 ASP A O 1
ATOM 1400 N N . ILE A 1 182 ? 21.359 11.016 2.57 1 96.31 182 ILE A N 1
ATOM 1401 C CA . ILE A 1 182 ? 21.609 12.305 3.211 1 96.31 182 ILE A CA 1
ATOM 1402 C C . ILE A 1 182 ? 20.703 12.445 4.434 1 96.31 182 ILE A C 1
ATOM 1404 O O . ILE A 1 182 ? 21.141 12.891 5.496 1 96.31 182 ILE A O 1
ATOM 1408 N N . SER A 1 183 ? 19.422 12.062 4.293 1 96.31 183 SER A N 1
ATOM 1409 C CA . SER A 1 183 ? 18.469 12.148 5.398 1 96.31 183 SER A CA 1
ATOM 1410 C C . SER A 1 183 ? 18.906 11.273 6.57 1 96.31 183 SER A C 1
ATOM 1412 O O . SER A 1 183 ? 18.891 11.711 7.719 1 96.31 183 SER A O 1
ATOM 1414 N N . SER A 1 184 ? 19.344 10.102 6.234 1 95.25 184 SER A N 1
ATOM 1415 C CA . SER A 1 184 ? 19.797 9.18 7.27 1 95.25 184 SER A CA 1
ATOM 1416 C C . SER A 1 184 ? 21.031 9.703 7.984 1 95.25 184 SER A C 1
ATOM 1418 O O . SER A 1 184 ? 21.125 9.656 9.211 1 95.25 184 SER A O 1
ATOM 1420 N N . ALA A 1 185 ? 21.953 10.195 7.254 1 96 185 ALA A N 1
ATOM 1421 C CA . ALA A 1 185 ? 23.219 10.695 7.801 1 96 185 ALA A CA 1
ATOM 1422 C C . ALA A 1 185 ? 22.984 11.891 8.711 1 96 185 ALA A C 1
ATOM 1424 O O . ALA A 1 185 ? 23.75 12.133 9.641 1 96 185 ALA A O 1
ATOM 1425 N N . ASN A 1 186 ? 21.906 12.602 8.523 1 97.19 186 ASN A N 1
ATOM 1426 C CA . ASN A 1 186 ? 21.672 13.828 9.273 1 97.19 186 ASN A CA 1
ATOM 1427 C C . ASN A 1 186 ? 20.531 13.672 10.266 1 97.19 186 ASN A C 1
ATOM 1429 O O . ASN A 1 186 ? 20.141 14.641 10.938 1 97.19 186 ASN A O 1
ATOM 1433 N N . GLY A 1 187 ? 19.922 12.508 10.336 1 95.88 187 GLY A N 1
ATOM 1434 C CA . GLY A 1 187 ? 18.844 12.25 11.266 1 95.88 187 GLY A CA 1
ATOM 1435 C C . GLY A 1 187 ? 17.531 12.914 10.859 1 95.88 187 GLY A C 1
ATOM 1436 O O . GLY A 1 187 ? 16.766 13.367 11.711 1 95.88 187 GLY A O 1
ATOM 1437 N N . TRP A 1 188 ? 17.328 13.148 9.508 1 97.44 188 TRP A N 1
ATOM 1438 C CA . TRP A 1 188 ? 16.094 13.711 8.992 1 97.44 188 TRP A CA 1
ATOM 1439 C C . TRP A 1 188 ? 15.086 12.609 8.68 1 97.44 188 TRP A C 1
ATOM 1441 O O . TRP A 1 188 ? 15.469 11.492 8.328 1 97.44 188 TRP A O 1
ATOM 1451 N N . THR A 1 189 ? 13.805 12.906 8.891 1 96.25 189 THR A N 1
ATOM 1452 C CA . THR A 1 189 ? 12.766 12.07 8.297 1 96.25 189 THR A CA 1
ATOM 1453 C C . THR A 1 189 ? 12.828 12.125 6.77 1 96.25 189 THR A C 1
ATOM 1455 O O . THR A 1 189 ? 12.719 11.094 6.102 1 96.25 189 THR A O 1
ATOM 1458 N N . GLY A 1 190 ? 13.008 13.242 6.25 1 97.31 190 GLY A N 1
ATOM 1459 C CA . GLY A 1 190 ? 13.102 13.516 4.824 1 97.31 190 GLY A CA 1
ATOM 1460 C C . GLY A 1 190 ? 13.219 14.992 4.508 1 97.31 190 GLY A C 1
ATOM 1461 O O . GLY A 1 190 ? 13.594 15.789 5.371 1 97.31 190 GLY A O 1
ATOM 1462 N N . ILE A 1 191 ? 12.938 15.32 3.252 1 98.25 191 ILE A N 1
ATOM 1463 C CA . ILE A 1 191 ? 12.992 16.719 2.859 1 98.25 191 ILE A CA 1
ATOM 1464 C C . ILE A 1 191 ? 11.602 17.203 2.445 1 98.25 191 ILE A C 1
ATOM 1466 O O . ILE A 1 191 ? 10.789 16.406 1.947 1 98.25 191 ILE A O 1
ATOM 1470 N N . GLY A 1 192 ? 11.312 18.391 2.756 1 98.31 192 GLY A N 1
ATOM 1471 C CA . GLY A 1 192 ? 10.18 19.125 2.217 1 98.31 192 GLY A CA 1
ATOM 1472 C C . GLY A 1 192 ? 10.578 20.234 1.261 1 98.31 192 GLY A C 1
ATOM 1473 O O . GLY A 1 192 ? 11.242 21.188 1.658 1 98.31 192 GLY A O 1
ATOM 1474 N N . VAL A 1 193 ? 10.219 20.062 -0.029 1 98.69 193 VAL A N 1
ATOM 1475 C CA . VAL A 1 193 ? 10.539 21.062 -1.037 1 98.69 193 VAL A CA 1
ATOM 1476 C C . VAL A 1 193 ? 9.258 21.781 -1.48 1 98.69 193 VAL A C 1
ATOM 1478 O O . VAL A 1 193 ? 8.234 21.141 -1.708 1 98.69 193 VAL A O 1
ATOM 1481 N N . PHE A 1 194 ? 9.352 23.094 -1.566 1 98.5 194 PHE A N 1
ATOM 1482 C CA . PHE A 1 194 ? 8.125 23.797 -1.921 1 98.5 194 PHE A CA 1
ATOM 1483 C C . PHE A 1 194 ? 8.422 25.062 -2.717 1 98.5 194 PHE A C 1
ATOM 1485 O O . PHE A 1 194 ? 9.57 25.516 -2.766 1 98.5 194 PHE A O 1
ATOM 1492 N N . GLY A 1 195 ? 7.48 25.5 -3.379 1 98 195 GLY A N 1
ATOM 1493 C CA . GLY A 1 195 ? 7.461 26.75 -4.137 1 98 195 GLY A CA 1
ATOM 1494 C C . GLY A 1 195 ? 6.059 27.234 -4.438 1 98 195 GLY A C 1
ATOM 1495 O O . GLY A 1 195 ? 5.09 26.484 -4.324 1 98 195 GLY A O 1
ATOM 1496 N N . LYS A 1 196 ? 5.969 28.484 -4.773 1 96.81 196 LYS A N 1
ATOM 1497 C CA . LYS A 1 196 ? 4.66 29.094 -4.965 1 96.81 196 LYS A CA 1
ATOM 1498 C C . LYS A 1 196 ? 4.316 29.203 -6.449 1 96.81 196 LYS A C 1
ATOM 1500 O O . LYS A 1 196 ? 5.172 29.562 -7.266 1 96.81 196 LYS A O 1
ATOM 1505 N N . HIS A 1 197 ? 3.08 28.781 -6.719 1 96.81 197 HIS A N 1
ATOM 1506 C CA . HIS A 1 197 ? 2.557 29.078 -8.047 1 96.81 197 HIS A CA 1
ATOM 1507 C C . HIS A 1 197 ? 2.137 30.531 -8.164 1 96.81 197 HIS A C 1
ATOM 1509 O O . HIS A 1 197 ? 1.257 31 -7.434 1 96.81 197 HIS A O 1
ATOM 1515 N N . GLU A 1 198 ? 2.662 31.219 -9.117 1 91.94 198 GLU A N 1
ATOM 1516 C CA . GLU A 1 198 ? 2.467 32.656 -9.227 1 91.94 198 GLU A CA 1
ATOM 1517 C C . GLU A 1 198 ? 1.007 33 -9.508 1 91.94 198 GLU A C 1
ATOM 1519 O O . GLU A 1 198 ? 0.457 33.938 -8.938 1 91.94 198 GLU A O 1
ATOM 1524 N N . VAL A 1 199 ? 0.351 32.281 -10.359 1 91.62 199 VAL A N 1
ATOM 1525 C CA . VAL A 1 199 ? -0.99 32.625 -10.82 1 91.62 199 VAL A CA 1
ATOM 1526 C C . VAL A 1 199 ? -2.014 32.281 -9.742 1 91.62 199 VAL A C 1
ATOM 1528 O O . VAL A 1 199 ? -2.801 33.125 -9.336 1 91.62 199 VAL A O 1
ATOM 1531 N N . SER A 1 200 ? -1.988 31.125 -9.07 1 90.19 200 SER A N 1
ATOM 1532 C CA . SER A 1 200 ? -2.992 30.656 -8.117 1 90.19 200 SER A CA 1
ATOM 1533 C C . SER A 1 200 ? -2.619 31.047 -6.695 1 90.19 200 SER A C 1
ATOM 1535 O O . SER A 1 200 ? -3.482 31.109 -5.816 1 90.19 200 SER A O 1
ATOM 1537 N N . GLY A 1 201 ? -1.32 31.25 -6.504 1 91.94 201 GLY A N 1
ATOM 1538 C CA . GLY A 1 201 ? -0.848 31.516 -5.152 1 91.94 201 GLY A CA 1
ATOM 1539 C C . GLY A 1 201 ? -0.697 30.266 -4.312 1 91.94 201 GLY A C 1
ATOM 1540 O O . GLY A 1 201 ? -0.19 30.312 -3.189 1 91.94 201 GLY A O 1
ATOM 1541 N N . LEU A 1 202 ? -1.011 29.125 -4.832 1 95.69 202 LEU A N 1
ATOM 1542 C CA . LEU A 1 202 ? -0.886 27.859 -4.133 1 95.69 202 LEU A CA 1
ATOM 1543 C C . LEU A 1 202 ? 0.58 27.484 -3.936 1 95.69 202 LEU A C 1
ATOM 1545 O O . LEU A 1 202 ? 1.406 27.703 -4.824 1 95.69 202 LEU A O 1
ATOM 1549 N N . VAL A 1 203 ? 0.81 26.969 -2.785 1 98 203 VAL A N 1
ATOM 1550 C CA . VAL A 1 203 ? 2.145 26.438 -2.525 1 98 203 VAL A CA 1
ATOM 1551 C C . VAL A 1 203 ? 2.213 24.984 -2.965 1 98 203 VAL A C 1
ATOM 1553 O O . VAL A 1 203 ? 1.423 24.156 -2.512 1 98 203 VAL A O 1
ATOM 1556 N N . GLU A 1 204 ? 3.111 24.719 -3.902 1 98.56 204 GLU A N 1
ATOM 1557 C CA . GLU A 1 204 ? 3.422 23.344 -4.289 1 98.56 204 GLU A CA 1
ATOM 1558 C C . GLU A 1 204 ? 4.395 22.703 -3.305 1 98.56 204 GLU A C 1
ATOM 1560 O O . GLU A 1 204 ? 5.465 23.25 -3.033 1 98.56 204 GLU A O 1
ATOM 1565 N N . LEU A 1 205 ? 3.957 21.578 -2.736 1 98.75 205 LEU A N 1
ATOM 1566 C CA . LEU A 1 205 ? 4.797 20.906 -1.751 1 98.75 205 LEU A CA 1
ATOM 1567 C C . LEU A 1 205 ? 5.035 19.453 -2.141 1 98.75 205 LEU A C 1
ATOM 1569 O O . LEU A 1 205 ? 4.117 18.781 -2.613 1 98.75 205 LEU A O 1
ATOM 1573 N N . ARG A 1 206 ? 6.246 19 -2.029 1 98.44 206 ARG A N 1
ATOM 1574 C CA . ARG A 1 206 ? 6.59 17.578 -2.082 1 98.44 206 ARG A CA 1
ATOM 1575 C C . ARG A 1 206 ? 7.387 17.156 -0.852 1 98.44 206 ARG A C 1
ATOM 1577 O O . ARG A 1 206 ? 8.344 17.844 -0.465 1 98.44 206 ARG A O 1
ATOM 1584 N N . ASN A 1 207 ? 6.965 16.172 -0.206 1 98 207 ASN A N 1
ATOM 1585 C CA . ASN A 1 207 ? 7.715 15.578 0.891 1 98 207 ASN A CA 1
ATOM 1586 C C . ASN A 1 207 ? 8.32 14.234 0.488 1 98 207 ASN A C 1
ATOM 1588 O O . ASN A 1 207 ? 7.594 13.266 0.26 1 98 207 ASN A O 1
ATOM 1592 N N . ILE A 1 208 ? 9.656 14.211 0.388 1 97.38 208 ILE A N 1
ATOM 1593 C CA . ILE A 1 208 ? 10.438 13.055 -0.051 1 97.38 208 ILE A CA 1
ATOM 1594 C C . ILE A 1 208 ? 11.102 12.391 1.153 1 97.38 208 ILE A C 1
ATOM 1596 O O . ILE A 1 208 ? 11.969 12.992 1.798 1 97.38 208 ILE A O 1
ATOM 1600 N N . ALA A 1 209 ? 10.672 11.148 1.488 1 94.81 209 ALA A N 1
ATOM 1601 C CA . ALA A 1 209 ? 11.148 10.5 2.707 1 94.81 209 ALA A CA 1
ATOM 1602 C C . ALA A 1 209 ? 11.375 9.008 2.484 1 94.81 209 ALA A C 1
ATOM 1604 O O . ALA A 1 209 ? 10.844 8.172 3.23 1 94.81 209 ALA A O 1
ATOM 1605 N N . PRO A 1 210 ? 12.242 8.633 1.595 1 88.81 210 PRO A N 1
ATOM 1606 C CA . PRO A 1 210 ? 12.438 7.211 1.298 1 88.81 210 PRO A CA 1
ATOM 1607 C C . PRO A 1 210 ? 13.008 6.434 2.482 1 88.81 210 PRO A C 1
ATOM 1609 O O . PRO A 1 210 ? 12.836 5.215 2.564 1 88.81 210 PRO A O 1
ATOM 1612 N N . ALA A 1 211 ? 13.617 7.156 3.441 1 82.38 211 ALA A N 1
ATOM 1613 C CA . ALA A 1 211 ? 14.219 6.5 4.598 1 82.38 211 ALA A CA 1
ATOM 1614 C C . ALA A 1 211 ? 13.148 5.906 5.512 1 82.38 211 ALA A C 1
ATOM 1616 O O . ALA A 1 211 ? 13.445 5.047 6.348 1 82.38 211 ALA A O 1
ATOM 1617 N N . THR A 1 212 ? 11.906 6.332 5.34 1 80.62 212 THR A N 1
ATOM 1618 C CA . THR A 1 212 ? 10.812 5.867 6.191 1 80.62 212 THR A CA 1
ATOM 1619 C C . THR A 1 212 ? 10 4.789 5.484 1 80.62 212 THR A C 1
ATOM 1621 O O . THR A 1 212 ? 8.977 4.336 6.004 1 80.62 212 THR A O 1
ATOM 1624 N N . GLY A 1 213 ? 10.391 4.41 4.305 1 74.69 213 GLY A N 1
ATOM 1625 C CA . GLY A 1 213 ? 9.672 3.391 3.555 1 74.69 213 GLY A CA 1
ATOM 1626 C C . GLY A 1 213 ? 8.648 3.965 2.598 1 74.69 213 GLY A C 1
ATOM 1627 O O . GLY A 1 213 ? 7.965 3.219 1.893 1 74.69 213 GLY A O 1
ATOM 1628 N N . VAL A 1 214 ? 8.461 5.203 2.607 1 79.38 214 VAL A N 1
ATOM 1629 C CA . VAL A 1 214 ? 7.574 5.91 1.691 1 79.38 214 VAL A CA 1
ATOM 1630 C C . VAL A 1 214 ? 8.383 6.863 0.817 1 79.38 214 VAL A C 1
ATOM 1632 O O . VAL A 1 214 ? 8.938 7.852 1.311 1 79.38 214 VAL A O 1
ATOM 1635 N N . ALA A 1 215 ? 8.477 6.527 -0.418 1 86.94 215 ALA A N 1
ATOM 1636 C CA . ALA A 1 215 ? 9.297 7.363 -1.297 1 86.94 215 ALA A CA 1
ATOM 1637 C C . ALA A 1 215 ? 8.82 8.812 -1.275 1 86.94 215 ALA A C 1
ATOM 1639 O O . ALA A 1 215 ? 9.578 9.711 -0.898 1 86.94 215 ALA A O 1
ATOM 1640 N N . GLU A 1 216 ? 7.574 9.039 -1.57 1 94.88 216 GLU A N 1
ATOM 1641 C CA . GLU A 1 216 ? 6.961 10.367 -1.561 1 94.88 216 GLU A CA 1
ATOM 1642 C C . GLU A 1 216 ? 5.57 10.328 -0.93 1 94.88 216 GLU A C 1
ATOM 1644 O O . GLU A 1 216 ? 4.727 9.523 -1.329 1 94.88 216 GLU A O 1
ATOM 1649 N N . ASP A 1 217 ? 5.426 11.18 0.066 1 95.81 217 ASP A N 1
ATOM 1650 C CA . ASP A 1 217 ? 4.133 11.273 0.733 1 95.81 217 ASP A CA 1
ATOM 1651 C C . ASP A 1 217 ? 3.109 11.984 -0.151 1 95.81 217 ASP A C 1
ATOM 1653 O O . ASP A 1 217 ? 3.363 13.086 -0.643 1 95.81 217 ASP A O 1
ATOM 1657 N N . PRO A 1 218 ? 1.957 11.391 -0.396 1 96.44 218 PRO A N 1
ATOM 1658 C CA . PRO A 1 218 ? 0.963 12.023 -1.267 1 96.44 218 PRO A CA 1
ATOM 1659 C C . PRO A 1 218 ? 0.392 13.312 -0.675 1 96.44 218 PRO A C 1
ATOM 1661 O O . PRO A 1 218 ? -0.03 14.203 -1.417 1 96.44 218 PRO A O 1
ATOM 1664 N N . ALA A 1 219 ? 0.24 13.391 0.611 1 97.12 219 ALA A N 1
ATOM 1665 C CA . ALA A 1 219 ? -0.271 14.523 1.372 1 97.12 219 ALA A CA 1
ATOM 1666 C C . ALA A 1 219 ? 0.215 14.484 2.818 1 97.12 219 ALA A C 1
ATOM 1668 O O . ALA A 1 219 ? -0.32 13.727 3.637 1 97.12 219 ALA A O 1
ATOM 1669 N N . CYS A 1 220 ? 1.097 15.344 3.117 1 96.75 220 CYS A N 1
ATOM 1670 C CA . CYS A 1 220 ? 1.811 15.258 4.387 1 96.75 220 CYS A CA 1
ATOM 1671 C C . CYS A 1 220 ? 1.401 16.391 5.316 1 96.75 220 CYS A C 1
ATOM 1673 O O . CYS A 1 220 ? 1.83 17.531 5.137 1 96.75 220 CYS A O 1
ATOM 1675 N N . GLY A 1 221 ? 0.715 16.047 6.391 1 96.56 221 GLY A N 1
ATOM 1676 C CA . GLY A 1 221 ? 0.298 17.047 7.352 1 96.56 221 GLY A CA 1
ATOM 1677 C C . GLY A 1 221 ? 1.462 17.734 8.039 1 96.56 221 GLY A C 1
ATOM 1678 O O . GLY A 1 221 ? 1.541 18.969 8.07 1 96.56 221 GLY A O 1
ATOM 1679 N N . SER A 1 222 ? 2.342 16.953 8.609 1 96 222 SER A N 1
ATOM 1680 C CA . SER A 1 222 ? 3.484 17.5 9.328 1 96 222 SER A CA 1
ATOM 1681 C C . SER A 1 222 ? 4.367 18.344 8.406 1 96 222 SER A C 1
ATOM 1683 O O . SER A 1 222 ? 4.875 19.391 8.812 1 96 222 SER A O 1
ATOM 1685 N N . GLY A 1 223 ? 4.535 17.859 7.191 1 97.75 223 GLY A N 1
ATOM 1686 C CA . GLY A 1 223 ? 5.301 18.609 6.215 1 97.75 223 GLY A CA 1
ATOM 1687 C C . GLY A 1 223 ? 4.676 19.953 5.879 1 97.75 223 GLY A C 1
ATOM 1688 O O . GLY A 1 223 ? 5.379 20.953 5.746 1 97.75 223 GLY A O 1
ATOM 1689 N N . SER A 1 224 ? 3.396 19.969 5.75 1 98.31 224 SER A N 1
ATOM 1690 C CA . SER A 1 224 ? 2.666 21.203 5.492 1 98.31 224 SER A CA 1
ATOM 1691 C C . SER A 1 224 ? 2.793 22.172 6.66 1 98.31 224 SER A C 1
ATOM 1693 O O . SER A 1 224 ? 2.949 23.375 6.461 1 98.31 224 SER A O 1
ATOM 1695 N N . GLY A 1 225 ? 2.656 21.578 7.824 1 97.38 225 GLY A N 1
ATOM 1696 C CA . GLY A 1 225 ? 2.867 22.406 9.008 1 97.38 225 GLY A CA 1
ATOM 1697 C C . GLY A 1 225 ? 4.25 23.016 9.062 1 97.38 225 GLY A C 1
ATOM 1698 O O . GLY A 1 225 ? 4.402 24.188 9.438 1 97.38 225 GLY A O 1
ATOM 1699 N N . ALA A 1 226 ? 5.223 22.266 8.719 1 97.62 226 ALA A N 1
ATOM 1700 C CA . ALA A 1 226 ? 6.594 22.766 8.688 1 97.62 226 ALA A CA 1
ATOM 1701 C C . ALA A 1 226 ? 6.723 23.938 7.715 1 97.62 226 ALA A C 1
ATOM 1703 O O . ALA A 1 226 ? 7.375 24.938 8.023 1 97.62 226 ALA A O 1
ATOM 1704 N N . VAL A 1 227 ? 6.117 23.797 6.574 1 97.25 227 VAL A N 1
ATOM 1705 C CA . VAL A 1 227 ? 6.137 24.875 5.594 1 97.25 227 VAL A CA 1
ATOM 1706 C C . VAL A 1 227 ? 5.453 26.109 6.168 1 97.25 227 VAL A C 1
ATOM 1708 O O . VAL A 1 227 ? 5.934 27.234 5.992 1 97.25 227 VAL A O 1
ATOM 1711 N N . GLY A 1 228 ? 4.301 25.891 6.801 1 96 228 GLY A N 1
ATOM 1712 C CA . GLY A 1 228 ? 3.646 27.016 7.473 1 96 228 GLY A CA 1
ATOM 1713 C C . GLY A 1 228 ? 4.547 27.719 8.469 1 96 228 GLY A C 1
ATOM 1714 O O . GLY A 1 228 ? 4.617 28.953 8.477 1 96 228 GLY A O 1
ATOM 1715 N N . ALA A 1 229 ? 5.203 26.938 9.305 1 94.94 229 ALA A N 1
ATOM 1716 C CA . ALA A 1 229 ? 6.129 27.5 10.281 1 94.94 229 ALA A CA 1
ATOM 1717 C C . ALA A 1 229 ? 7.254 28.266 9.594 1 94.94 229 ALA A C 1
ATOM 1719 O O . ALA A 1 229 ? 7.613 29.359 10.023 1 94.94 229 ALA A O 1
ATOM 1720 N N . TYR A 1 230 ? 7.773 27.688 8.594 1 96.12 230 TYR A N 1
ATOM 1721 C CA . TYR A 1 230 ? 8.852 28.312 7.824 1 96.12 230 TYR A CA 1
ATOM 1722 C C . TYR A 1 230 ? 8.422 29.656 7.277 1 96.12 230 TYR A C 1
ATOM 1724 O O . TYR A 1 230 ? 9.109 30.672 7.465 1 96.12 230 TYR A O 1
ATOM 1732 N N . LEU A 1 231 ? 7.285 29.703 6.602 1 94 231 LEU A N 1
ATOM 1733 C CA . LEU A 1 231 ? 6.801 30.922 5.957 1 94 231 LEU A CA 1
ATOM 1734 C C . LEU A 1 231 ? 6.469 31.984 6.992 1 94 231 LEU A C 1
ATOM 1736 O O . LEU A 1 231 ? 6.688 33.188 6.754 1 94 231 LEU A O 1
ATOM 1740 N N . SER A 1 232 ? 5.945 31.516 8.062 1 91.5 232 SER A N 1
ATOM 1741 C CA . SER A 1 232 ? 5.652 32.469 9.133 1 91.5 232 SER A CA 1
ATOM 1742 C C . SER A 1 232 ? 6.926 33.125 9.641 1 91.5 232 SER A C 1
ATOM 1744 O O . SER A 1 232 ? 6.926 34.312 9.945 1 91.5 232 SER A O 1
ATOM 1746 N N . SER A 1 233 ? 7.957 32.375 9.766 1 88.75 233 SER A N 1
ATOM 1747 C CA . SER A 1 233 ? 9.219 32.906 10.281 1 88.75 233 SER A CA 1
ATOM 1748 C C . SER A 1 233 ? 9.844 33.875 9.312 1 88.75 233 SER A C 1
ATOM 1750 O O . SER A 1 233 ? 10.555 34.812 9.727 1 88.75 233 SER A O 1
ATOM 1752 N N . LYS A 1 234 ? 9.586 33.688 8.102 1 84.75 234 LYS A N 1
ATOM 1753 C CA . LYS A 1 234 ? 10.141 34.562 7.074 1 84.75 234 LYS A CA 1
ATOM 1754 C C . LYS A 1 234 ? 9.305 35.844 6.93 1 84.75 234 LYS A C 1
ATOM 1756 O O . LYS A 1 234 ? 9.812 36.875 6.52 1 84.75 234 LYS A O 1
ATOM 1761 N N . HIS A 1 235 ? 8.016 35.719 7.133 1 75.69 235 HIS A N 1
ATOM 1762 C CA . HIS A 1 235 ? 7.113 36.844 6.918 1 75.69 235 HIS A CA 1
ATOM 1763 C C . HIS A 1 235 ? 6.613 37.406 8.242 1 75.69 235 HIS A C 1
ATOM 1765 O O . HIS A 1 235 ? 5.5 37.938 8.32 1 75.69 235 HIS A O 1
ATOM 1771 N N . ALA A 1 236 ? 7.234 37.344 9.172 1 64.69 236 ALA A N 1
ATOM 1772 C CA . ALA A 1 236 ? 6.816 37.75 10.516 1 64.69 236 ALA A CA 1
ATOM 1773 C C . ALA A 1 236 ? 6.16 39.125 10.508 1 64.69 236 ALA A C 1
ATOM 1775 O O . ALA A 1 236 ? 5.188 39.344 11.227 1 64.69 236 ALA A O 1
ATOM 1776 N N . ASP A 1 237 ? 6.539 39.812 9.617 1 61.69 237 ASP A N 1
ATOM 1777 C CA . ASP A 1 237 ? 6.031 41.188 9.656 1 61.69 237 ASP A CA 1
ATOM 1778 C C . ASP A 1 237 ? 4.77 41.312 8.805 1 61.69 237 ASP A C 1
ATOM 1780 O O . ASP A 1 237 ? 4 42.25 8.977 1 61.69 237 ASP A O 1
ATOM 1784 N N . ALA A 1 238 ? 4.496 40.406 7.824 1 64.31 238 ALA A N 1
ATOM 1785 C CA . ALA A 1 238 ? 3.424 40.594 6.852 1 64.31 238 ALA A CA 1
ATOM 1786 C C . ALA A 1 238 ? 2.152 39.875 7.301 1 64.31 238 ALA A C 1
ATOM 1788 O O . ALA A 1 238 ? 1.074 40.094 6.746 1 64.31 238 ALA A O 1
ATOM 1789 N N . GLY A 1 239 ? 2.219 39.156 8.359 1 74.56 239 GLY A N 1
ATOM 1790 C CA . GLY A 1 239 ? 1.035 38.531 8.945 1 74.56 239 GLY A CA 1
ATOM 1791 C C . GLY A 1 239 ? 0.442 37.438 8.086 1 74.56 239 GLY A C 1
ATOM 1792 O O . GLY A 1 239 ? -0.728 37.5 7.703 1 74.56 239 GLY A O 1
ATOM 1793 N N . LEU A 1 240 ? 1.039 36.469 7.711 1 84.44 240 LEU A N 1
ATOM 1794 C CA . LEU A 1 240 ? 0.498 35.375 6.945 1 84.44 240 LEU A CA 1
ATOM 1795 C C . LEU A 1 240 ? -0.511 34.562 7.773 1 84.44 240 LEU A C 1
ATOM 1797 O O . LEU A 1 240 ? -0.163 34.031 8.82 1 84.44 240 LEU A O 1
ATOM 1801 N N . GLU A 1 241 ? -1.804 34.625 7.371 1 90.06 241 GLU A N 1
ATOM 1802 C CA . GLU A 1 241 ? -2.873 34 8.148 1 90.06 241 GLU A CA 1
ATOM 1803 C C . GLU A 1 241 ? -3.066 32.531 7.758 1 90.06 241 GLU A C 1
ATOM 1805 O O . GLU A 1 241 ? -3.482 31.703 8.578 1 90.06 241 GLU A O 1
ATOM 1810 N N . SER A 1 242 ? -2.797 32.312 6.508 1 94.5 242 SER A N 1
ATOM 1811 C CA . SER A 1 242 ? -2.988 30.938 6.047 1 94.5 242 SER A CA 1
ATOM 1812 C C . SER A 1 242 ? -2.186 30.656 4.781 1 94.5 242 SER A C 1
ATOM 1814 O O . SER A 1 242 ? -1.747 31.578 4.102 1 94.5 242 SER A O 1
ATOM 1816 N N . VAL A 1 243 ? -1.904 29.453 4.59 1 95.38 243 VAL A N 1
ATOM 1817 C CA . VAL A 1 243 ? -1.242 28.953 3.396 1 95.38 243 VAL A CA 1
ATOM 1818 C C . VAL A 1 243 ? -2.045 27.781 2.818 1 95.38 243 VAL A C 1
ATOM 1820 O O . VAL A 1 243 ? -2.428 26.859 3.545 1 95.38 243 VAL A O 1
ATOM 1823 N N . GLU A 1 244 ? -2.371 27.875 1.524 1 97.19 244 GLU A N 1
ATOM 1824 C CA . GLU A 1 244 ? -2.984 26.766 0.822 1 97.19 244 GLU A CA 1
ATOM 1825 C C . GLU A 1 244 ? -1.939 25.938 0.065 1 97.19 244 GLU A C 1
ATOM 1827 O O . GLU A 1 244 ? -1.184 26.484 -0.741 1 97.19 244 GLU A O 1
ATOM 1832 N N . ILE A 1 245 ? -1.934 24.688 0.318 1 98.31 245 ILE A N 1
ATOM 1833 C CA . ILE A 1 245 ? -0.886 23.812 -0.203 1 98.31 245 ILE A CA 1
ATOM 1834 C C . ILE A 1 245 ? -1.503 22.75 -1.11 1 98.31 245 ILE A C 1
ATOM 1836 O O . ILE A 1 245 ? -2.549 22.188 -0.79 1 98.31 245 ILE A O 1
ATOM 1840 N N . THR A 1 246 ? -0.919 22.562 -2.305 1 98.31 246 THR A N 1
ATOM 1841 C CA . THR A 1 246 ? -1.204 21.422 -3.166 1 98.31 246 THR A CA 1
ATOM 1842 C C . THR A 1 246 ? -0.037 20.438 -3.164 1 98.31 246 THR A C 1
ATOM 1844 O O . THR A 1 246 ? 1.125 20.844 -3.111 1 98.31 246 THR A O 1
ATOM 1847 N N . GLN A 1 247 ? -0.374 19.188 -3.117 1 98.31 247 GLN A N 1
ATOM 1848 C CA . GLN A 1 247 ? 0.657 18.156 -3.016 1 98.31 247 GLN A CA 1
ATOM 1849 C C . GLN A 1 247 ? 0.24 16.891 -3.752 1 98.31 247 GLN A C 1
ATOM 1851 O O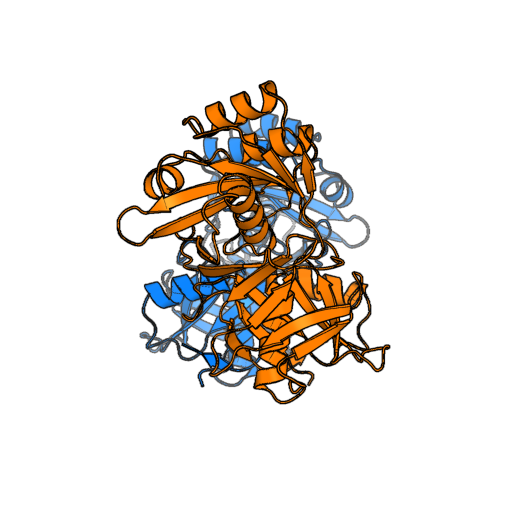 . GLN A 1 247 ? -0.949 16.562 -3.828 1 98.31 247 GLN A O 1
ATOM 1856 N N . GLY A 1 248 ? 1.278 16.156 -4.301 1 97.19 248 GLY A N 1
ATOM 1857 C CA . GLY A 1 248 ? 1.075 14.789 -4.762 1 97.19 248 GLY A CA 1
ATOM 1858 C C . GLY A 1 248 ? 0.958 14.68 -6.27 1 97.19 248 GLY A C 1
ATOM 1859 O O . GLY A 1 248 ? 0.937 13.57 -6.816 1 97.19 248 GLY A O 1
ATOM 1860 N N . SER A 1 249 ? 1.003 15.781 -7.012 1 95.38 249 SER A N 1
ATOM 1861 C CA . SER A 1 249 ? 0.747 15.773 -8.453 1 95.38 249 SER A CA 1
ATOM 1862 C C . SER A 1 249 ? 1.702 14.828 -9.172 1 95.38 249 SER A C 1
ATOM 1864 O O . SER A 1 249 ? 1.282 14.055 -10.039 1 95.38 249 SER A O 1
ATOM 1866 N N . PRO A 1 250 ? 2.998 14.789 -8.828 1 95.12 250 PRO A N 1
ATOM 1867 C CA . PRO A 1 250 ? 3.924 13.922 -9.562 1 95.12 250 PRO A CA 1
ATOM 1868 C C . PRO A 1 250 ? 3.609 12.438 -9.391 1 95.12 250 PRO A C 1
ATOM 1870 O O . PRO A 1 250 ? 4.105 11.609 -10.156 1 95.12 250 PRO A O 1
ATOM 1873 N N . ILE A 1 251 ? 2.846 12.102 -8.375 1 93.5 251 ILE A N 1
ATOM 1874 C CA . ILE A 1 251 ? 2.57 10.688 -8.133 1 93.5 251 ILE A CA 1
ATOM 1875 C C . ILE A 1 251 ? 1.08 10.414 -8.32 1 93.5 251 ILE A C 1
ATOM 1877 O O . ILE A 1 251 ? 0.532 9.484 -7.723 1 93.5 251 ILE A O 1
ATOM 1881 N N . GLY A 1 252 ? 0.463 11.242 -9.078 1 93.62 252 GLY A N 1
ATOM 1882 C CA . GLY A 1 252 ? -0.903 11.016 -9.516 1 93.62 252 GLY A CA 1
ATOM 1883 C C . GLY A 1 252 ? -1.938 11.336 -8.453 1 93.62 252 GLY A C 1
ATOM 1884 O O . GLY A 1 252 ? -3.02 10.742 -8.438 1 93.62 252 GLY A O 1
ATOM 1885 N N . ARG A 1 253 ? -1.582 12.148 -7.504 1 96.44 253 ARG A N 1
ATOM 1886 C CA . ARG A 1 253 ? -2.494 12.617 -6.465 1 96.44 253 ARG A CA 1
ATOM 1887 C C . ARG A 1 253 ? -2.748 14.117 -6.598 1 96.44 253 ARG A C 1
ATOM 1889 O O . ARG A 1 253 ? -2.207 14.766 -7.492 1 96.44 253 ARG A O 1
ATOM 1896 N N . ASP A 1 254 ? -3.68 14.594 -5.816 1 96.06 254 ASP A N 1
ATOM 1897 C CA . ASP A 1 254 ? -4.055 16 -5.844 1 96.06 254 ASP A CA 1
ATOM 1898 C C . ASP A 1 254 ? -4.59 16.453 -4.488 1 96.06 254 ASP A C 1
ATOM 1900 O O . ASP A 1 254 ? -5.738 16.891 -4.383 1 96.06 254 ASP A O 1
ATOM 1904 N N . ALA A 1 255 ? -3.76 16.469 -3.541 1 97.94 255 ALA A N 1
ATOM 1905 C CA . ALA A 1 255 ? -4.156 16.844 -2.188 1 97.94 255 ALA A CA 1
ATOM 1906 C C . ALA A 1 255 ? -4.211 18.359 -2.041 1 97.94 255 ALA A C 1
ATOM 1908 O O . ALA A 1 255 ? -3.443 19.078 -2.684 1 97.94 255 ALA A O 1
ATOM 1909 N N . LYS A 1 256 ? -5.164 18.875 -1.248 1 97.94 256 LYS A N 1
ATOM 1910 C CA . LYS A 1 256 ? -5.293 20.266 -0.841 1 97.94 256 LYS A CA 1
ATOM 1911 C C . LYS A 1 256 ? -5.27 20.406 0.679 1 97.94 256 LYS A C 1
ATOM 1913 O O . LYS A 1 256 ? -6.176 19.922 1.364 1 97.94 256 LYS A O 1
ATOM 1918 N N . ILE A 1 257 ? -4.234 21.047 1.168 1 98.12 257 ILE A N 1
ATOM 1919 C CA . ILE A 1 257 ? -4.047 21.188 2.607 1 98.12 257 ILE A CA 1
ATOM 1920 C C . ILE A 1 257 ? -4.105 22.672 2.982 1 98.12 257 ILE A C 1
ATOM 1922 O O . ILE A 1 257 ? -3.533 23.516 2.289 1 98.12 257 ILE A O 1
ATOM 1926 N N . LEU A 1 258 ? -4.82 22.969 3.986 1 96.94 258 LEU A N 1
ATOM 1927 C CA . LEU A 1 258 ? -4.879 24.328 4.523 1 96.94 258 LEU A CA 1
ATOM 1928 C C . LEU A 1 258 ? -4.086 24.438 5.82 1 96.94 258 LEU A C 1
ATOM 1930 O O . LEU A 1 258 ? -4.336 23.688 6.77 1 96.94 258 LEU A O 1
ATOM 1934 N N . VAL A 1 259 ? -3.129 25.312 5.82 1 97.25 259 VAL A N 1
ATOM 1935 C CA . VAL A 1 259 ? -2.357 25.609 7.023 1 97.25 259 VAL A CA 1
ATOM 1936 C C . VAL A 1 259 ? -2.732 26.984 7.551 1 97.25 259 VAL A C 1
ATOM 1938 O O . VAL A 1 259 ? -2.543 28 6.867 1 97.25 259 VAL A O 1
ATOM 1941 N N . LYS A 1 260 ? -3.264 27 8.711 1 95.62 260 LYS A N 1
ATOM 1942 C CA . LYS A 1 260 ? -3.57 28.266 9.375 1 95.62 260 LYS A CA 1
ATOM 1943 C C . LYS A 1 260 ? -2.498 28.625 10.398 1 95.62 260 LYS A C 1
ATOM 1945 O O . LYS A 1 260 ? -2.035 27.75 11.148 1 95.62 260 LYS A O 1
ATOM 1950 N N . ILE A 1 261 ? -2.154 29.844 10.359 1 93.62 261 ILE A N 1
ATOM 1951 C CA . ILE A 1 261 ? -1.102 30.375 11.219 1 93.62 261 ILE A CA 1
ATOM 1952 C C . ILE A 1 261 ? -1.691 31.406 12.18 1 93.62 261 ILE A C 1
ATOM 1954 O O . ILE A 1 261 ? -2.209 32.438 11.75 1 93.62 261 ILE A O 1
ATOM 1958 N N . ASP A 1 262 ? -1.621 31.047 13.398 1 89.75 262 ASP A N 1
ATOM 1959 C CA . ASP A 1 262 ? -2.16 31.922 14.43 1 89.75 262 ASP A CA 1
ATOM 1960 C C . ASP A 1 262 ? -1.041 32.531 15.281 1 89.75 262 ASP A C 1
ATOM 1962 O O . ASP A 1 262 ? -0.44 31.828 16.109 1 89.75 262 ASP A O 1
ATOM 1966 N N . GLU A 1 263 ? -0.87 33.812 15.188 1 83.81 263 GLU A N 1
ATOM 1967 C CA . GLU A 1 263 ? 0.191 34.5 15.898 1 83.81 263 GLU A CA 1
ATOM 1968 C C . GLU A 1 263 ? -0.377 35.375 17.031 1 83.81 263 GLU A C 1
ATOM 1970 O O . GLU A 1 263 ? 0.322 36.219 17.578 1 83.81 263 GLU A O 1
ATOM 1975 N N . SER A 1 264 ? -1.578 35.312 17.297 1 77.94 264 SER A N 1
ATOM 1976 C CA . SER A 1 264 ? -2.244 36.219 18.234 1 77.94 264 SER A CA 1
ATOM 1977 C C . SER A 1 264 ? -1.812 35.938 19.672 1 77.94 264 SER A C 1
ATOM 1979 O O . SER A 1 264 ? -1.86 36.812 20.531 1 77.94 264 SER A O 1
ATOM 1981 N N . GLY A 1 265 ? -1.334 34.75 19.906 1 73.38 265 GLY A N 1
ATOM 1982 C CA . GLY A 1 265 ? -0.929 34.438 21.266 1 73.38 265 GLY A CA 1
ATOM 1983 C C . GLY A 1 265 ? 0.568 34.531 21.484 1 73.38 265 GLY A C 1
ATOM 1984 O O . GLY A 1 265 ? 1.275 35.156 20.672 1 73.38 265 GLY A O 1
ATOM 1985 N N . GLU A 1 266 ? 0.962 34.156 22.609 1 76.5 266 GLU A N 1
ATOM 1986 C CA . GLU A 1 266 ? 2.365 34.188 23 1 76.5 266 GLU A CA 1
ATOM 1987 C C . GLU A 1 266 ? 3.203 33.25 22.141 1 76.5 266 GLU A C 1
ATOM 1989 O O . GLU A 1 266 ? 4.391 33.5 21.922 1 76.5 266 GLU A O 1
ATOM 1994 N N . GLU A 1 267 ? 2.484 32.312 21.625 1 85.56 267 GLU A N 1
ATOM 1995 C CA . GLU A 1 267 ? 3.205 31.312 20.844 1 85.56 267 GLU A CA 1
ATOM 1996 C C . GLU A 1 267 ? 2.547 31.109 19.469 1 85.56 267 GLU A C 1
ATOM 1998 O O . GLU A 1 267 ? 1.328 31.234 19.344 1 85.56 267 GLU A O 1
ATOM 2003 N N . LEU A 1 268 ? 3.387 30.922 18.547 1 88.19 268 LEU A N 1
ATOM 2004 C CA . LEU A 1 268 ? 2.904 30.609 17.203 1 88.19 268 LEU A CA 1
ATOM 2005 C C . LEU A 1 268 ? 2.152 29.281 17.188 1 88.19 268 LEU A C 1
ATOM 2007 O O . LEU A 1 268 ? 2.672 28.266 17.641 1 88.19 268 LEU A O 1
ATOM 2011 N N . LYS A 1 269 ? 0.901 29.375 16.797 1 92.25 269 LYS A N 1
ATOM 2012 C CA . LYS A 1 269 ? 0.111 28.156 16.641 1 92.25 269 LYS A CA 1
ATOM 2013 C C . LYS A 1 269 ? -0.119 27.828 15.172 1 92.25 269 LYS A C 1
ATOM 2015 O O . LYS A 1 269 ? -0.451 28.719 14.375 1 92.25 269 LYS A O 1
ATOM 2020 N N . ILE A 1 270 ? 0.127 26.656 14.836 1 95.25 270 ILE A N 1
ATOM 2021 C CA . ILE A 1 270 ? -0.042 26.188 13.469 1 95.25 270 ILE A CA 1
ATOM 2022 C C . ILE A 1 270 ? -1.124 25.109 13.414 1 95.25 270 ILE A C 1
ATOM 2024 O O . ILE A 1 270 ? -1.041 24.109 14.117 1 95.25 270 ILE A O 1
ATOM 2028 N N . HIS A 1 271 ? -2.143 25.359 12.617 1 96.25 271 HIS A N 1
ATOM 2029 C CA . HIS A 1 271 ? -3.217 24.391 12.383 1 96.25 271 HIS A CA 1
ATOM 2030 C C . HIS A 1 271 ? -3.152 23.828 10.969 1 96.25 271 HIS A C 1
ATOM 2032 O O . HIS A 1 271 ? -2.982 24.578 10 1 96.25 271 HIS A O 1
ATOM 2038 N N . VAL A 1 272 ? -3.195 22.562 10.883 1 97.56 272 VAL A N 1
ATOM 2039 C CA . VAL A 1 272 ? -3.18 21.875 9.594 1 97.56 272 VAL A CA 1
ATOM 2040 C C . VAL A 1 272 ? -4.52 21.188 9.359 1 97.56 272 VAL A C 1
ATOM 2042 O O . VAL A 1 272 ? -5.008 20.453 10.227 1 97.56 272 VAL A O 1
ATOM 2045 N N . GLY A 1 273 ? -5.109 21.438 8.211 1 97.56 273 GLY A N 1
ATOM 2046 C CA . GLY A 1 273 ? -6.43 20.875 7.973 1 97.56 273 GLY A CA 1
ATOM 2047 C C . GLY A 1 273 ? -6.738 20.688 6.5 1 97.56 273 GLY A C 1
ATOM 2048 O O . GLY A 1 273 ? -5.945 21.062 5.637 1 97.56 273 GLY A O 1
ATOM 2049 N N . GLY A 1 274 ? -7.852 20.078 6.254 1 97.44 274 GLY A N 1
ATOM 2050 C CA . GLY A 1 274 ? -8.383 19.797 4.93 1 97.44 274 GLY A CA 1
ATOM 2051 C C . GLY A 1 274 ? -9.648 18.969 4.965 1 97.44 274 GLY A C 1
ATOM 2052 O O . GLY A 1 274 ? -10.234 18.75 6.027 1 97.44 274 GLY A O 1
ATOM 2053 N N . HIS A 1 275 ? -10.102 18.625 3.775 1 97.44 275 HIS A N 1
ATOM 2054 C CA . HIS A 1 275 ? -11.289 17.797 3.627 1 97.44 275 HIS A CA 1
ATOM 2055 C C . HIS A 1 275 ? -10.938 16.312 3.65 1 97.44 275 HIS A C 1
ATOM 2057 O O . HIS A 1 275 ? -9.789 15.945 3.422 1 97.44 275 HIS A O 1
ATOM 2063 N N . ALA A 1 276 ? -11.875 15.555 4.043 1 97.56 276 ALA A N 1
ATOM 2064 C CA . ALA A 1 276 ? -11.789 14.102 3.963 1 97.56 276 ALA A CA 1
ATOM 2065 C C . ALA A 1 276 ? -13.047 13.508 3.34 1 97.56 276 ALA A C 1
ATOM 2067 O O . ALA A 1 276 ? -14.141 14.055 3.512 1 97.56 276 ALA A O 1
ATOM 2068 N N . ILE A 1 277 ? -12.906 12.453 2.65 1 97.5 277 ILE A N 1
ATOM 2069 C CA . ILE A 1 277 ? -14.047 11.828 1.993 1 97.5 277 ILE A CA 1
ATOM 2070 C C . ILE A 1 277 ? -13.914 10.305 2.074 1 97.5 277 ILE A C 1
ATOM 2072 O O . ILE A 1 277 ? -12.836 9.758 1.839 1 97.5 277 ILE A O 1
ATOM 2076 N N . THR A 1 278 ? -14.992 9.602 2.488 1 97.94 278 THR A N 1
ATOM 2077 C CA . THR A 1 278 ? -15 8.148 2.596 1 97.94 278 THR A CA 1
ATOM 2078 C C . THR A 1 278 ? -15.062 7.504 1.213 1 97.94 278 THR A C 1
ATOM 2080 O O . THR A 1 278 ? -15.914 7.848 0.395 1 97.94 278 THR A O 1
ATOM 2083 N N . CYS A 1 279 ? -14.164 6.543 0.997 1 98.19 279 CYS A N 1
ATOM 2084 C CA . CYS A 1 279 ? -14.102 5.887 -0.304 1 98.19 279 CYS A CA 1
ATOM 2085 C C . CYS A 1 279 ? -14.602 4.449 -0.217 1 98.19 279 CYS A C 1
ATOM 2087 O O . CYS A 1 279 ? -15.242 3.955 -1.143 1 98.19 279 CYS A O 1
ATOM 2089 N N . PHE A 1 280 ? -14.203 3.703 0.826 1 98.19 280 PHE A N 1
ATOM 2090 C CA . PHE A 1 280 ? -14.641 2.34 1.108 1 98.19 280 PHE A CA 1
ATOM 2091 C C . PHE A 1 280 ? -15.289 2.254 2.486 1 98.19 280 PHE A C 1
ATOM 2093 O O . PHE A 1 280 ? -14.828 2.896 3.434 1 98.19 280 PHE A O 1
ATOM 2100 N N . GLU A 1 281 ? -16.359 1.49 2.605 1 98.31 281 GLU A N 1
ATOM 2101 C CA . GLU A 1 281 ? -16.953 1.213 3.914 1 98.31 281 GLU A CA 1
ATOM 2102 C C . GLU A 1 281 ? -17.594 -0.171 3.949 1 98.31 281 GLU A C 1
ATOM 2104 O O . GLU A 1 281 ? -18.109 -0.645 2.939 1 98.31 281 GLU A O 1
ATOM 2109 N N . GLY A 1 282 ? -17.453 -0.809 5.086 1 98.06 282 GLY A N 1
ATOM 2110 C CA . GLY A 1 282 ? -18.047 -2.129 5.25 1 98.06 282 GLY A CA 1
ATOM 2111 C C . GLY A 1 282 ? -17.578 -2.836 6.508 1 98.06 282 GLY A C 1
ATOM 2112 O O . GLY A 1 282 ? -17.5 -2.223 7.574 1 98.06 282 GLY A O 1
ATOM 2113 N N . ASN A 1 283 ? -17.406 -4.129 6.371 1 98 283 ASN A N 1
ATOM 2114 C CA . ASN A 1 283 ? -17.031 -4.961 7.508 1 98 283 ASN A CA 1
ATOM 2115 C C . ASN A 1 283 ? -15.672 -5.617 7.285 1 98 283 ASN A C 1
ATOM 2117 O O . ASN A 1 283 ? -15.273 -5.863 6.145 1 98 283 ASN A O 1
ATOM 2121 N N . TYR A 1 284 ? -14.984 -5.777 8.344 1 97 284 TYR A N 1
ATOM 2122 C CA . TYR A 1 284 ? -13.742 -6.551 8.305 1 97 284 TYR A CA 1
ATOM 2123 C C . TYR A 1 284 ? -13.844 -7.797 9.172 1 97 284 TYR A C 1
ATOM 2125 O O . TYR A 1 284 ? -14.727 -7.891 10.031 1 97 284 TYR A O 1
ATOM 2133 N N . SER A 1 285 ? -12.945 -8.758 8.891 1 93.56 285 SER A N 1
ATOM 2134 C CA . SER A 1 285 ? -12.945 -10.016 9.633 1 93.56 285 SER A CA 1
ATOM 2135 C C . SER A 1 285 ? -11.609 -10.258 10.32 1 93.56 285 SER A C 1
ATOM 2137 O O . SER A 1 285 ? -10.562 -9.836 9.812 1 93.56 285 SER A O 1
ATOM 2139 N N . ILE A 1 286 ? -11.742 -10.984 11.523 1 88.5 286 ILE A N 1
ATOM 2140 C CA . ILE A 1 286 ? -10.539 -11.359 12.258 1 88.5 286 ILE A CA 1
ATOM 2141 C C . ILE A 1 286 ? -10.469 -12.875 12.391 1 88.5 286 ILE A C 1
ATOM 2143 O O . ILE A 1 286 ? -11.484 -13.539 12.609 1 88.5 286 ILE A O 1
ATOM 2147 N N . MET B 1 1 ? -24.734 1.214 -3.729 1 81 1 MET B N 1
ATOM 2148 C CA . MET B 1 1 ? -23.312 1.462 -3.979 1 81 1 MET B CA 1
ATOM 2149 C C 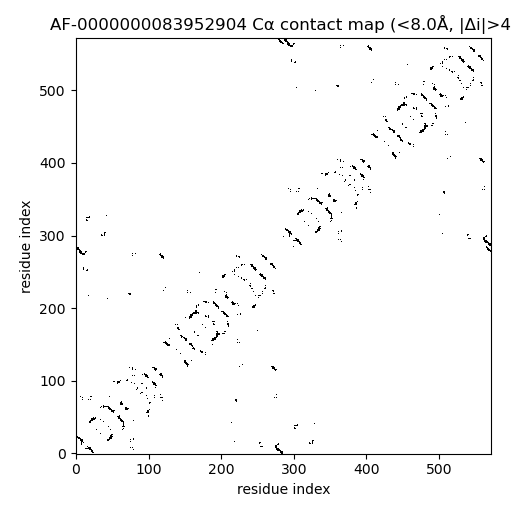. MET B 1 1 ? -22.609 0.184 -4.418 1 81 1 MET B C 1
ATOM 2151 O O . MET B 1 1 ? -22.906 -0.9 -3.916 1 81 1 MET B O 1
ATOM 2155 N N . PRO B 1 2 ? -21.781 0.389 -5.398 1 92.44 2 PRO B N 1
ATOM 2156 C CA . PRO B 1 2 ? -21.141 -0.844 -5.875 1 92.44 2 PRO B CA 1
ATOM 2157 C C . PRO B 1 2 ? -20.297 -1.521 -4.809 1 92.44 2 PRO B C 1
ATOM 2159 O O . PRO B 1 2 ? -19.828 -0.863 -3.875 1 92.44 2 PRO B O 1
ATOM 2162 N N . ARG B 1 3 ? -20.094 -2.748 -4.918 1 97.25 3 ARG B N 1
ATOM 2163 C CA . ARG B 1 3 ? -19.484 -3.586 -3.891 1 97.25 3 ARG B CA 1
ATOM 2164 C C . ARG B 1 3 ? -18 -3.762 -4.141 1 97.25 3 ARG B C 1
ATOM 2166 O O . ARG B 1 3 ? -17.531 -3.602 -5.27 1 97.25 3 ARG B O 1
ATOM 2173 N N . PHE B 1 4 ? -17.297 -4.035 -3.094 1 98.5 4 PHE B N 1
ATOM 2174 C CA . PHE B 1 4 ? -15.898 -4.445 -3.189 1 98.5 4 PHE B CA 1
ATOM 2175 C C . PHE B 1 4 ? -15.562 -5.492 -2.131 1 98.5 4 PHE B C 1
ATOM 2177 O O . PHE B 1 4 ? -16.312 -5.664 -1.166 1 98.5 4 PHE B O 1
ATOM 2184 N N . LYS B 1 5 ? -14.531 -6.203 -2.332 1 98.69 5 LYS B N 1
ATOM 2185 C CA . LYS B 1 5 ? -13.883 -7.055 -1.341 1 98.69 5 LYS B CA 1
ATOM 2186 C C . LYS B 1 5 ? -12.367 -6.867 -1.361 1 98.69 5 LYS B C 1
ATOM 2188 O O . LYS B 1 5 ? -11.797 -6.512 -2.395 1 98.69 5 LYS B O 1
ATOM 2193 N N . GLN B 1 6 ? -11.75 -7.02 -0.261 1 98.75 6 GLN B N 1
ATOM 2194 C CA . GLN B 1 6 ? -10.312 -7.258 -0.194 1 98.75 6 GLN B CA 1
ATOM 2195 C C . GLN B 1 6 ? -10.016 -8.664 0.312 1 98.75 6 GLN B C 1
ATOM 2197 O O . GLN B 1 6 ? -10.477 -9.055 1.384 1 98.75 6 GLN B O 1
ATOM 2202 N N . VAL B 1 7 ? -9.273 -9.359 -0.495 1 98.56 7 VAL B N 1
ATOM 2203 C CA . VAL B 1 7 ? -9.078 -10.797 -0.307 1 98.56 7 VAL B CA 1
ATOM 2204 C C . VAL B 1 7 ? -7.602 -11.078 -0.027 1 98.56 7 VAL B C 1
ATOM 2206 O O . VAL B 1 7 ? -6.719 -10.461 -0.63 1 98.56 7 VAL B O 1
ATOM 2209 N N . ASP B 1 8 ? -7.402 -11.938 0.933 1 98.25 8 ASP B N 1
ATOM 2210 C CA . ASP B 1 8 ? -6.074 -12.438 1.283 1 98.25 8 ASP B CA 1
ATOM 2211 C C . ASP B 1 8 ? -5.789 -13.766 0.59 1 98.25 8 ASP B C 1
ATOM 2213 O O . ASP B 1 8 ? -6.453 -14.773 0.863 1 98.25 8 ASP B O 1
ATOM 2217 N N . VAL B 1 9 ? -4.781 -13.766 -0.286 1 98.44 9 VAL B N 1
ATOM 2218 C CA . VAL B 1 9 ? -4.578 -14.898 -1.182 1 98.44 9 VAL B CA 1
ATOM 2219 C C . VAL B 1 9 ? -3.348 -15.688 -0.743 1 98.44 9 VAL B C 1
ATOM 2221 O O . VAL B 1 9 ? -2.393 -15.117 -0.211 1 98.44 9 VAL B O 1
ATOM 2224 N N . PHE B 1 10 ? -3.375 -17 -0.934 1 98.25 10 PHE B N 1
ATOM 2225 C CA . PHE B 1 10 ? -2.338 -17.969 -0.619 1 98.25 10 PHE B CA 1
ATOM 2226 C C . PHE B 1 10 ? -2.17 -18.109 0.89 1 98.25 10 PHE B C 1
ATOM 2228 O O . PHE B 1 10 ? -1.046 -18.188 1.391 1 98.25 10 PHE B O 1
ATOM 2235 N N . THR B 1 11 ? -3.312 -18.094 1.549 1 97.25 11 THR B N 1
ATOM 2236 C CA . THR B 1 11 ? -3.301 -18.297 2.99 1 97.25 11 THR B CA 1
ATOM 2237 C C . THR B 1 11 ? -4.684 -18.719 3.486 1 97.25 11 THR B C 1
ATOM 2239 O O . THR B 1 11 ? -5.691 -18.438 2.832 1 97.25 11 THR B O 1
ATOM 2242 N N . LYS B 1 12 ? -4.707 -19.406 4.59 1 95.5 12 LYS B N 1
ATOM 2243 C CA . LYS B 1 12 ? -5.938 -19.688 5.324 1 95.5 12 LYS B CA 1
ATOM 2244 C C . LYS B 1 12 ? -6.055 -18.797 6.555 1 95.5 12 LYS B C 1
ATOM 2246 O O . LYS B 1 12 ? -7.086 -18.797 7.23 1 95.5 12 LYS B O 1
ATOM 2251 N N . VAL B 1 13 ? -4.98 -18.062 6.777 1 96 13 VAL B N 1
ATOM 2252 C CA . VAL B 1 13 ? -4.914 -17.188 7.941 1 96 13 VAL B CA 1
ATOM 2253 C C . VAL B 1 13 ? -5.023 -15.727 7.5 1 96 13 VAL B C 1
ATOM 2255 O O . VAL B 1 13 ? -4.184 -15.242 6.734 1 96 13 VAL B O 1
ATOM 2258 N N . ARG B 1 14 ? -6.035 -15.031 8.039 1 97.12 14 ARG B N 1
ATOM 2259 C CA . ARG B 1 14 ? -6.285 -13.656 7.609 1 97.12 14 ARG B CA 1
ATOM 2260 C C . ARG B 1 14 ? -5.062 -12.773 7.852 1 97.12 14 ARG B C 1
ATOM 2262 O O . ARG B 1 14 ? -4.418 -12.875 8.898 1 97.12 14 ARG B O 1
ATOM 2269 N N . TYR B 1 15 ? -4.754 -11.875 6.844 1 97.81 15 TYR B N 1
ATOM 2270 C CA . TYR B 1 15 ? -3.744 -10.828 6.895 1 97.81 15 TYR B CA 1
ATOM 2271 C C . TYR B 1 15 ? -2.338 -11.414 6.844 1 97.81 15 TYR B C 1
ATOM 2273 O O . TYR B 1 15 ? -1.377 -10.773 7.281 1 97.81 15 TYR B O 1
ATOM 2281 N N . ALA B 1 16 ? -2.184 -12.695 6.328 1 97.31 16 ALA B N 1
ATOM 2282 C CA . ALA B 1 16 ? -0.888 -13.367 6.312 1 97.31 16 ALA B CA 1
ATOM 2283 C C . ALA B 1 16 ? -0.448 -13.672 4.883 1 97.31 16 ALA B C 1
ATOM 2285 O O . ALA B 1 16 ? 0.661 -14.164 4.66 1 97.31 16 ALA B O 1
ATOM 2286 N N . GLY B 1 17 ? -1.303 -13.453 3.926 1 97.81 17 GLY B N 1
ATOM 2287 C CA . GLY B 1 17 ? -0.993 -13.742 2.533 1 97.81 17 GLY B CA 1
ATOM 2288 C C . GLY B 1 17 ? -0.79 -12.492 1.697 1 97.81 17 GLY B C 1
ATOM 2289 O O . GLY B 1 17 ? -0.152 -11.539 2.143 1 97.81 17 GLY B O 1
ATOM 2290 N N . ASN B 1 18 ? -1.173 -12.555 0.457 1 98 18 ASN B N 1
ATOM 2291 C CA . ASN B 1 18 ? -1.046 -11.461 -0.496 1 98 18 ASN B CA 1
ATOM 2292 C C . ASN B 1 18 ? -2.395 -10.805 -0.775 1 98 18 ASN B C 1
ATOM 2294 O O . ASN B 1 18 ? -3.322 -11.453 -1.254 1 98 18 ASN B O 1
ATOM 2298 N N . ALA B 1 19 ? -2.496 -9.5 -0.537 1 97.81 19 ALA B N 1
ATOM 2299 C CA . ALA B 1 19 ? -3.768 -8.781 -0.588 1 97.81 19 ALA B CA 1
ATOM 2300 C C . ALA B 1 19 ? -4.125 -8.406 -2.021 1 97.81 19 ALA B C 1
ATOM 2302 O O . ALA B 1 19 ? -3.248 -8.055 -2.816 1 97.81 19 ALA B O 1
ATOM 2303 N N . VAL B 1 20 ? -5.414 -8.461 -2.312 1 98.44 20 VAL B N 1
ATOM 2304 C CA . VAL B 1 20 ? -5.941 -7.934 -3.564 1 98.44 20 VAL B CA 1
ATOM 2305 C C . VAL B 1 20 ? -7.301 -7.277 -3.318 1 98.44 20 VAL B C 1
ATOM 2307 O O . VAL B 1 20 ? -8.109 -7.789 -2.539 1 98.44 20 VAL B O 1
ATOM 2310 N N . ALA B 1 21 ? -7.477 -6.117 -3.885 1 98.75 21 ALA B N 1
ATOM 2311 C CA . ALA B 1 21 ? -8.797 -5.492 -3.891 1 98.75 21 ALA B CA 1
ATOM 2312 C C . ALA B 1 21 ? -9.602 -5.914 -5.121 1 98.75 21 ALA B C 1
ATOM 2314 O O . ALA B 1 21 ? -9.094 -5.852 -6.246 1 98.75 21 ALA B O 1
ATOM 2315 N N . VAL B 1 22 ? -10.781 -6.363 -4.871 1 98.88 22 VAL B N 1
ATOM 2316 C CA . VAL B 1 22 ? -11.695 -6.781 -5.93 1 98.88 22 VAL B CA 1
ATOM 2317 C C . VAL B 1 22 ? -12.852 -5.785 -6.039 1 98.88 22 VAL B C 1
ATOM 2319 O O . VAL B 1 22 ? -13.711 -5.727 -5.16 1 98.88 22 VAL B O 1
ATOM 2322 N N . ILE B 1 23 ? -12.875 -5.016 -7.094 1 98.88 23 ILE B N 1
ATOM 2323 C CA . ILE B 1 23 ? -13.914 -4.027 -7.352 1 98.88 23 ILE B CA 1
ATOM 2324 C C . ILE B 1 23 ? -14.969 -4.617 -8.281 1 98.88 23 ILE B C 1
ATOM 2326 O O . ILE B 1 23 ? -14.664 -5 -9.414 1 98.88 23 ILE B O 1
ATOM 2330 N N . TYR B 1 24 ? -16.172 -4.699 -7.773 1 98.44 24 TYR B N 1
ATOM 2331 C CA . TYR B 1 24 ? -17.266 -5.293 -8.531 1 98.44 24 TYR B CA 1
ATOM 2332 C C . TYR B 1 24 ? -17.891 -4.273 -9.477 1 98.44 24 TYR B C 1
ATOM 2334 O O . TYR B 1 24 ? -17.703 -3.064 -9.312 1 98.44 24 TYR B O 1
ATOM 2342 N N . ASP B 1 25 ? -18.625 -4.727 -10.453 1 96.81 25 ASP B N 1
ATOM 2343 C CA . ASP B 1 25 ? -19.484 -3.938 -11.328 1 96.81 25 ASP B CA 1
ATOM 2344 C C . ASP B 1 25 ? -18.734 -2.721 -11.875 1 96.81 25 ASP B C 1
ATOM 2346 O O . ASP B 1 25 ? -19.219 -1.591 -11.758 1 96.81 25 ASP B O 1
ATOM 2350 N N . ALA B 1 26 ? -17.594 -3.018 -12.5 1 97.81 26 ALA B N 1
ATOM 2351 C CA . ALA B 1 26 ? -16.688 -1.929 -12.867 1 97.81 26 ALA B CA 1
ATOM 2352 C C . ALA B 1 26 ? -16.891 -1.527 -14.328 1 97.81 26 ALA B C 1
ATOM 2354 O O . ALA B 1 26 ? -16.062 -0.813 -14.898 1 97.81 26 ALA B O 1
ATOM 2355 N N . ASP B 1 27 ? -18.016 -1.933 -14.938 1 97.88 27 ASP B N 1
ATOM 2356 C CA . ASP B 1 27 ? -18.25 -1.725 -16.375 1 97.88 27 ASP B CA 1
ATOM 2357 C C . ASP B 1 27 ? -18.266 -0.237 -16.719 1 97.88 27 ASP B C 1
ATOM 2359 O O . ASP B 1 27 ? -17.891 0.153 -17.828 1 97.88 27 ASP B O 1
ATOM 2363 N N . ASP B 1 28 ? -18.609 0.6 -15.805 1 96.88 28 ASP B N 1
ATOM 2364 C CA . ASP B 1 28 ? -18.797 2.018 -16.109 1 96.88 28 ASP B CA 1
ATOM 2365 C C . ASP B 1 28 ? -17.562 2.822 -15.703 1 96.88 28 ASP B C 1
ATOM 2367 O O . ASP B 1 28 ? -17.531 4.047 -15.836 1 96.88 28 ASP B O 1
ATOM 2371 N N . LEU B 1 29 ? -16.594 2.223 -15.18 1 97.88 29 LEU B N 1
ATOM 2372 C CA . LEU B 1 29 ? -15.367 2.926 -14.805 1 97.88 29 LEU B CA 1
ATOM 2373 C C . LEU B 1 29 ? -14.453 3.094 -16.016 1 97.88 29 LEU B C 1
ATOM 2375 O O . LEU B 1 29 ? -14.297 2.172 -16.812 1 97.88 29 LEU B O 1
ATOM 2379 N N . THR B 1 30 ? -13.867 4.285 -16.141 1 98.12 30 THR B N 1
ATOM 2380 C CA . THR B 1 30 ? -12.844 4.508 -17.156 1 98.12 30 THR B CA 1
ATOM 2381 C C . THR B 1 30 ? -11.508 3.902 -16.719 1 98.12 30 THR B C 1
ATOM 2383 O O . THR B 1 30 ? -11.305 3.621 -15.531 1 98.12 30 THR B O 1
ATOM 2386 N N . THR B 1 31 ? -10.617 3.721 -17.688 1 98.44 31 THR B N 1
ATOM 2387 C CA . THR B 1 31 ? -9.281 3.23 -17.391 1 98.44 31 THR B CA 1
ATOM 2388 C C . THR B 1 31 ? -8.578 4.148 -16.391 1 98.44 31 THR B C 1
ATOM 2390 O O . THR B 1 31 ? -7.906 3.68 -15.469 1 98.44 31 THR B O 1
ATOM 2393 N N . ALA B 1 32 ? -8.75 5.426 -16.562 1 97.38 32 ALA B N 1
ATOM 2394 C CA . ALA B 1 32 ? -8.133 6.402 -15.672 1 97.38 32 ALA B CA 1
ATOM 2395 C C . ALA B 1 32 ? -8.664 6.266 -14.25 1 97.38 32 ALA B C 1
ATOM 2397 O O . ALA B 1 32 ? -7.91 6.371 -13.281 1 97.38 32 ALA B O 1
ATOM 2398 N N . GLN B 1 33 ? -9.953 6.062 -14.117 1 97.5 33 GLN B N 1
ATOM 2399 C CA . GLN B 1 33 ? -10.555 5.863 -12.805 1 97.5 33 GLN B CA 1
ATOM 2400 C C . GLN B 1 33 ? -10.039 4.59 -12.141 1 97.5 33 GLN B C 1
ATOM 2402 O O . GLN B 1 33 ? -9.719 4.582 -10.953 1 97.5 33 GLN B O 1
ATOM 2407 N N . MET B 1 34 ? -9.953 3.518 -12.945 1 98.62 34 MET B N 1
ATOM 2408 C CA . MET B 1 34 ? -9.438 2.254 -12.43 1 98.62 34 MET B CA 1
ATOM 2409 C C . MET B 1 34 ? -8.008 2.424 -11.906 1 98.62 34 MET B C 1
ATOM 2411 O O . MET B 1 34 ? -7.688 1.969 -10.812 1 98.62 34 MET B O 1
ATOM 2415 N N . GLN B 1 35 ? -7.199 3.111 -12.68 1 98.19 35 GLN B N 1
ATOM 2416 C CA . GLN B 1 35 ? -5.812 3.344 -12.289 1 98.19 35 GLN B CA 1
ATOM 2417 C C . GLN B 1 35 ? -5.734 4.191 -11.016 1 98.19 35 GLN B C 1
ATOM 2419 O O . GLN B 1 35 ? -4.898 3.938 -10.148 1 98.19 35 GLN B O 1
ATOM 2424 N N . SER B 1 36 ? -6.605 5.188 -10.914 1 97.19 36 SER B N 1
ATOM 2425 C CA . SER B 1 36 ? -6.629 6.051 -9.734 1 97.19 36 SER B CA 1
ATOM 2426 C C . SER B 1 36 ? -6.992 5.258 -8.484 1 97.19 36 SER B C 1
ATOM 2428 O O . SER B 1 36 ? -6.367 5.43 -7.434 1 97.19 36 SER B O 1
ATOM 2430 N N . ILE B 1 37 ? -7.957 4.395 -8.594 1 98 37 ILE B N 1
ATOM 2431 C CA . ILE B 1 37 ? -8.383 3.572 -7.469 1 98 37 ILE B CA 1
ATOM 2432 C C . ILE B 1 37 ? -7.254 2.629 -7.062 1 98 37 ILE B C 1
ATOM 2434 O O . ILE B 1 37 ? -6.953 2.488 -5.875 1 98 37 ILE B O 1
ATOM 2438 N N . ALA B 1 38 ? -6.598 2.049 -8.055 1 97.94 38 ALA B N 1
ATOM 2439 C CA . ALA B 1 38 ? -5.508 1.116 -7.781 1 97.94 38 ALA B CA 1
ATOM 2440 C C . ALA B 1 38 ? -4.359 1.813 -7.062 1 97.94 38 ALA B C 1
ATOM 2442 O O . ALA B 1 38 ? -3.803 1.275 -6.102 1 97.94 38 ALA B O 1
ATOM 2443 N N . ARG B 1 39 ? -3.998 2.979 -7.543 1 95.81 39 ARG B N 1
ATOM 2444 C CA . ARG B 1 39 ? -2.941 3.766 -6.914 1 95.81 39 ARG B CA 1
ATOM 2445 C C . ARG B 1 39 ? -3.297 4.109 -5.473 1 95.81 39 ARG B C 1
ATOM 2447 O O . ARG B 1 39 ? -2.447 4.031 -4.582 1 95.81 39 ARG B O 1
ATOM 2454 N N . TRP B 1 40 ? -4.527 4.438 -5.273 1 96.88 40 TRP B N 1
ATOM 2455 C CA . TRP B 1 40 ? -5.004 4.887 -3.969 1 96.88 40 TRP B CA 1
ATOM 2456 C C . TRP B 1 40 ? -5.086 3.723 -2.988 1 96.88 40 TRP B C 1
ATOM 2458 O O . TRP B 1 40 ? -4.762 3.871 -1.808 1 96.88 40 TRP B O 1
ATOM 2468 N N . THR B 1 41 ? -5.535 2.494 -3.443 1 96.56 41 THR B N 1
ATOM 2469 C CA . THR B 1 41 ? -5.598 1.33 -2.568 1 96.56 41 THR B CA 1
ATOM 2470 C C . THR B 1 41 ? -4.199 0.886 -2.152 1 96.56 41 THR B C 1
ATOM 2472 O O . THR B 1 41 ? -4.027 0.255 -1.107 1 96.56 41 THR B O 1
ATOM 2475 N N . ASN B 1 42 ? -3.285 1.152 -3.018 1 93.94 42 ASN B N 1
ATOM 2476 C CA . ASN B 1 42 ? -1.866 0.92 -2.773 1 93.94 42 ASN B CA 1
ATOM 2477 C C . ASN B 1 42 ? -1.581 -0.55 -2.482 1 93.94 42 ASN B C 1
ATOM 2479 O O . ASN B 1 42 ? -0.617 -0.874 -1.785 1 93.94 42 ASN B O 1
ATOM 2483 N N . LEU B 1 43 ? -2.463 -1.426 -2.877 1 95.12 43 LEU B N 1
ATOM 2484 C CA . LEU B 1 43 ? -2.172 -2.855 -2.857 1 95.12 43 LEU B CA 1
ATOM 2485 C C . LEU B 1 43 ? -1.37 -3.264 -4.09 1 95.12 43 LEU B C 1
ATOM 2487 O O . LEU B 1 43 ? -1.264 -2.494 -5.047 1 95.12 43 LEU B O 1
ATOM 2491 N N . SER B 1 44 ? -0.742 -4.41 -3.998 1 92.81 44 SER B N 1
ATOM 2492 C CA . SER B 1 44 ? 0.038 -4.855 -5.148 1 92.81 44 SER B CA 1
ATOM 2493 C C . SER B 1 44 ? -0.805 -4.863 -6.418 1 92.81 44 SER B C 1
ATOM 2495 O O . SER B 1 44 ? -0.336 -4.457 -7.484 1 92.81 44 SER B O 1
ATOM 2497 N N . GLU B 1 45 ? -2.049 -5.387 -6.215 1 96.44 45 GLU B N 1
ATOM 2498 C CA . GLU B 1 45 ? -2.973 -5.316 -7.344 1 96.44 45 GLU B CA 1
ATOM 2499 C C . GLU B 1 45 ? -4.387 -4.988 -6.879 1 96.44 45 GLU B C 1
ATOM 2501 O O . GLU B 1 45 ? -4.773 -5.324 -5.758 1 96.44 45 GLU B O 1
ATOM 2506 N N . THR B 1 46 ? -5.062 -4.316 -7.672 1 98.62 46 THR B N 1
ATOM 2507 C CA . THR B 1 46 ? -6.504 -4.082 -7.641 1 98.62 46 THR B CA 1
ATOM 2508 C C . THR B 1 46 ? -7.164 -4.594 -8.914 1 98.62 46 THR B C 1
ATOM 2510 O O . THR B 1 46 ? -6.66 -4.363 -10.016 1 98.62 46 THR B O 1
ATOM 2513 N N . THR B 1 47 ? -8.234 -5.352 -8.703 1 98.88 47 THR B N 1
ATOM 2514 C CA . THR B 1 47 ? -8.898 -5.93 -9.867 1 98.88 47 THR B CA 1
ATOM 2515 C C . THR B 1 47 ? -10.281 -5.316 -10.062 1 98.88 47 THR B C 1
ATOM 2517 O O . THR B 1 47 ? -10.922 -4.891 -9.094 1 98.88 47 THR B O 1
ATOM 2520 N N . PHE B 1 48 ? -10.703 -5.27 -11.266 1 98.94 48 PHE B N 1
ATOM 2521 C CA . PHE B 1 48 ? -12 -4.727 -11.656 1 98.94 48 PHE B CA 1
ATOM 2522 C C . PHE B 1 48 ? -12.805 -5.758 -12.438 1 98.94 48 PHE B C 1
ATOM 2524 O O . PHE B 1 48 ? -12.398 -6.168 -13.531 1 98.94 48 PHE B O 1
ATOM 2531 N N . VAL B 1 49 ? -13.891 -6.164 -11.852 1 98.88 49 VAL B N 1
ATOM 2532 C CA . VAL B 1 49 ? -14.734 -7.199 -12.438 1 98.88 49 VAL B CA 1
ATOM 2533 C C . VAL B 1 49 ? -15.664 -6.582 -13.477 1 98.88 49 VAL B C 1
ATOM 2535 O O . VAL B 1 49 ? -16.328 -5.582 -13.195 1 98.88 49 VAL B O 1
ATOM 2538 N N . LEU B 1 50 ? -15.695 -7.121 -14.609 1 98.69 50 LEU B N 1
ATOM 2539 C CA . LEU B 1 50 ? -16.5 -6.652 -15.734 1 98.69 50 LEU B CA 1
ATOM 2540 C C . LEU B 1 50 ? -17.375 -7.777 -16.281 1 98.69 50 LEU B C 1
ATOM 2542 O O . LEU B 1 50 ? -17.109 -8.953 -16.016 1 98.69 50 LEU B O 1
ATOM 2546 N N . ARG B 1 51 ? -18.438 -7.336 -17.078 1 97.94 51 ARG B N 1
ATOM 2547 C CA . ARG B 1 51 ? -19.141 -8.312 -17.891 1 97.94 51 ARG B CA 1
ATOM 2548 C C . ARG B 1 51 ? -18.219 -8.891 -18.969 1 97.94 51 ARG B C 1
ATOM 2550 O O . ARG B 1 51 ? -17.531 -8.148 -19.672 1 97.94 51 ARG B O 1
ATOM 2557 N N . PRO B 1 52 ? -18.156 -10.266 -18.938 1 97.75 52 PRO B N 1
ATOM 2558 C CA . PRO B 1 52 ? -17.312 -10.836 -19.984 1 97.75 52 PRO B CA 1
ATOM 2559 C C . PRO B 1 52 ? -17.859 -10.609 -21.391 1 97.75 52 PRO B C 1
ATOM 2561 O O . PRO B 1 52 ? -19.062 -10.406 -21.562 1 97.75 52 PRO B O 1
ATOM 2564 N N . THR B 1 53 ? -17 -10.609 -22.359 1 96.62 53 THR B N 1
ATOM 2565 C CA . THR B 1 53 ? -17.406 -10.492 -23.766 1 96.62 53 THR B CA 1
ATOM 2566 C C . THR B 1 53 ? -17.578 -11.875 -24.391 1 96.62 53 THR B C 1
ATOM 2568 O O . THR B 1 53 ? -18.359 -12.039 -25.328 1 96.62 53 THR B O 1
ATOM 2571 N N . SER B 1 54 ? -16.828 -12.812 -23.922 1 94.94 54 SER B N 1
ATOM 2572 C CA . SER B 1 54 ? -16.906 -14.188 -24.406 1 94.94 54 SER B CA 1
ATOM 2573 C C . SER B 1 54 ? -18 -14.961 -23.672 1 94.94 54 SER B C 1
ATOM 2575 O O . SER B 1 54 ? -18.109 -14.867 -22.438 1 94.94 54 SER B O 1
ATOM 2577 N N . ALA B 1 55 ? -18.703 -15.766 -24.375 1 94 55 ALA B N 1
ATOM 2578 C CA . ALA B 1 55 ? -19.734 -16.609 -23.781 1 94 55 ALA B CA 1
ATOM 2579 C C . ALA B 1 55 ? -19.109 -17.734 -22.953 1 94 55 ALA B C 1
ATOM 2581 O O . ALA B 1 55 ? -19.781 -18.344 -22.109 1 94 55 ALA B O 1
ATOM 2582 N N . HIS B 1 56 ? -17.922 -17.953 -23.172 1 95.25 56 HIS B N 1
ATOM 2583 C CA . HIS B 1 56 ? -17.219 -19.047 -22.484 1 95.25 56 HIS B CA 1
ATOM 2584 C C . HIS B 1 56 ? -16.656 -18.578 -21.156 1 95.25 56 HIS B C 1
ATOM 2586 O O . HIS B 1 56 ? -16.25 -19.391 -20.328 1 95.25 56 HIS B O 1
ATOM 2592 N N . ALA B 1 57 ? -16.641 -17.312 -20.969 1 98 57 ALA B N 1
ATOM 2593 C CA . ALA B 1 57 ? -16.031 -16.766 -19.766 1 98 57 ALA B CA 1
ATOM 2594 C C . ALA B 1 57 ? -17.078 -16.625 -18.656 1 98 57 ALA B C 1
ATOM 2596 O O . ALA B 1 57 ? -18.234 -16.297 -18.906 1 98 57 ALA B O 1
ATOM 2597 N N . SER B 1 58 ? -16.594 -16.859 -17.406 1 98.38 58 SER B N 1
ATOM 2598 C CA . SER B 1 58 ? -17.438 -16.656 -16.234 1 98.38 58 SER B CA 1
ATOM 2599 C C . SER B 1 58 ? -17.531 -15.172 -15.891 1 98.38 58 SER B C 1
ATOM 2601 O O . SER B 1 58 ? -18.562 -14.719 -15.391 1 98.38 58 SER B O 1
ATOM 2603 N N . TYR B 1 59 ? -16.516 -14.453 -16.109 1 98.62 59 TYR B N 1
ATOM 2604 C CA . TYR B 1 59 ? -16.438 -13.023 -15.836 1 98.62 59 TYR B CA 1
ATOM 2605 C C . TYR B 1 59 ? -15.266 -12.391 -16.562 1 98.62 59 TYR B C 1
ATOM 2607 O O . TYR B 1 59 ? -14.367 -13.094 -17.047 1 98.62 59 TYR B O 1
ATOM 2615 N N . GLY B 1 60 ? -15.312 -11.102 -16.781 1 98.69 60 GLY B N 1
ATOM 2616 C CA . GLY B 1 60 ? -14.18 -10.312 -17.219 1 98.69 60 GLY B CA 1
ATOM 2617 C C . GLY B 1 60 ? -13.398 -9.688 -16.094 1 98.69 60 GLY B C 1
ATOM 2618 O O . GLY B 1 60 ? -13.977 -9.359 -15.047 1 98.69 60 GLY B O 1
ATOM 2619 N N . LEU B 1 61 ? -12.102 -9.516 -16.359 1 98.81 61 LEU B N 1
ATOM 2620 C CA . LEU B 1 61 ? -11.281 -8.969 -15.281 1 98.81 61 LEU B CA 1
ATOM 2621 C C . LEU B 1 61 ? -10.188 -8.062 -15.844 1 98.81 61 LEU B C 1
ATOM 2623 O O . LEU B 1 61 ? -9.516 -8.422 -16.812 1 98.81 61 LEU B O 1
ATOM 2627 N N . ARG B 1 62 ? -10.047 -6.906 -15.289 1 98.81 62 ARG B N 1
ATOM 2628 C CA . ARG B 1 62 ? -8.875 -6.055 -15.492 1 98.81 62 ARG B CA 1
ATOM 2629 C C . ARG B 1 62 ? -8.047 -5.945 -14.219 1 98.81 62 ARG B C 1
ATOM 2631 O O . ARG B 1 62 ? -8.602 -5.848 -13.117 1 98.81 62 ARG B O 1
ATOM 2638 N N . ILE B 1 63 ? -6.777 -6.043 -14.344 1 98.56 63 ILE B N 1
ATOM 2639 C CA . ILE B 1 63 ? -5.859 -6.113 -13.211 1 98.56 63 ILE B CA 1
ATOM 2640 C C . ILE B 1 63 ? -4.906 -4.918 -13.242 1 98.56 63 ILE B C 1
ATOM 2642 O O . ILE B 1 63 ? -4.234 -4.684 -14.25 1 98.56 63 ILE B O 1
ATOM 2646 N N . PHE B 1 64 ? -4.809 -4.18 -12.148 1 98.25 64 PHE B N 1
ATOM 2647 C CA . PHE B 1 64 ? -3.98 -2.982 -12.086 1 98.25 64 PHE B CA 1
ATOM 2648 C C . PHE B 1 64 ? -3.025 -3.039 -10.898 1 98.25 64 PHE B C 1
ATOM 2650 O O . PHE B 1 64 ? -3.41 -3.461 -9.805 1 98.25 64 PHE B O 1
ATOM 2657 N N . THR B 1 65 ? -1.748 -2.721 -11.117 1 95.81 65 THR B N 1
ATOM 2658 C CA . THR B 1 65 ? -0.871 -2.258 -10.047 1 95.81 65 THR B CA 1
ATOM 2659 C C . THR B 1 65 ? -1.078 -0.77 -9.781 1 95.81 65 THR B C 1
ATOM 2661 O O . THR B 1 65 ? -1.858 -0.114 -10.477 1 95.81 65 THR B O 1
ATOM 2664 N N . PRO B 1 66 ? -0.374 -0.192 -8.789 1 94.38 66 PRO B N 1
ATOM 2665 C CA . PRO B 1 66 ? -0.516 1.248 -8.562 1 94.38 66 PRO B CA 1
ATOM 2666 C C . PRO B 1 66 ? -0.063 2.086 -9.75 1 94.38 66 PRO B C 1
ATOM 2668 O O . PRO B 1 66 ? -0.449 3.25 -9.875 1 94.38 66 PRO B O 1
ATOM 2671 N N . THR B 1 67 ? 0.691 1.391 -10.727 1 93.06 67 THR B N 1
ATOM 2672 C CA . THR B 1 67 ? 1.305 2.238 -11.742 1 93.06 67 THR B CA 1
ATOM 2673 C C . THR B 1 67 ? 0.82 1.849 -13.133 1 93.06 67 THR B C 1
ATOM 2675 O O . THR B 1 67 ? 0.961 2.621 -14.086 1 93.06 67 THR B O 1
ATOM 2678 N N . GLU B 1 68 ? 0.259 0.636 -13.219 1 95.12 68 GLU B N 1
ATOM 2679 C CA . GLU B 1 68 ? -0.105 0.215 -14.562 1 95.12 68 GLU B CA 1
ATOM 2680 C C . GLU B 1 68 ? -1.08 -0.958 -14.531 1 95.12 68 GLU B C 1
ATOM 2682 O O . GLU B 1 68 ? -1.282 -1.576 -13.484 1 95.12 68 GLU B O 1
ATOM 2687 N N . GLU B 1 69 ? -1.674 -1.207 -15.727 1 97.81 69 GLU B N 1
ATOM 2688 C CA . GLU B 1 69 ? -2.496 -2.396 -15.93 1 97.81 69 GLU B CA 1
ATOM 2689 C C . GLU B 1 69 ? -1.649 -3.584 -16.375 1 97.81 69 GLU B C 1
ATOM 2691 O O . GLU B 1 69 ? -0.736 -3.432 -17.188 1 97.81 69 GLU B O 1
ATOM 2696 N N . LEU B 1 70 ? -1.924 -4.727 -15.867 1 96.19 70 LEU B N 1
ATOM 2697 C CA . LEU B 1 70 ? -1.262 -5.969 -16.266 1 96.19 70 LEU B CA 1
ATOM 2698 C C . LEU B 1 70 ? -2.193 -6.84 -17.094 1 96.19 70 LEU B C 1
ATOM 2700 O O . LEU B 1 70 ? -3.396 -6.898 -16.844 1 96.19 70 LEU B O 1
ATOM 2704 N N . PRO B 1 71 ? -1.632 -7.535 -18.016 1 96.06 71 PRO B N 1
ATOM 2705 C CA . PRO B 1 71 ? -2.471 -8.469 -18.781 1 96.06 71 PRO B CA 1
ATOM 2706 C C . PRO B 1 71 ? -2.947 -9.648 -17.938 1 96.06 71 PRO B C 1
ATOM 2708 O O . PRO B 1 71 ? -4.02 -10.203 -18.203 1 96.06 71 PRO B O 1
ATOM 2711 N N . PHE B 1 72 ? -2.164 -10.023 -17.062 1 95 72 PHE B N 1
ATOM 2712 C CA . PHE B 1 72 ? -2.436 -11.141 -16.156 1 95 72 PHE B CA 1
ATOM 2713 C C . PHE B 1 72 ? -1.558 -11.047 -14.906 1 95 72 PHE B C 1
ATOM 2715 O O . PHE B 1 72 ? -0.433 -10.547 -14.969 1 95 72 PHE B O 1
ATOM 2722 N N . ALA B 1 73 ? -2.068 -11.562 -13.766 1 94.88 73 ALA B N 1
ATOM 2723 C CA . ALA B 1 73 ? -1.325 -11.805 -12.531 1 94.88 73 ALA B CA 1
ATOM 2724 C C . ALA B 1 73 ? -1.948 -12.938 -11.727 1 94.88 73 ALA B C 1
ATOM 2726 O O . ALA B 1 73 ? -3.172 -13.094 -11.711 1 94.88 73 ALA B O 1
ATOM 2727 N N . GLY B 1 74 ? -1.221 -13.703 -11.047 1 95.88 74 GLY B N 1
ATOM 2728 C CA . GLY B 1 74 ? -1.645 -14.938 -10.414 1 95.88 74 GLY B CA 1
ATOM 2729 C C . GLY B 1 74 ? -2.533 -14.719 -9.211 1 95.88 74 GLY B C 1
ATOM 2730 O O . GLY B 1 74 ? -3.73 -15.008 -9.25 1 95.88 74 GLY B O 1
ATOM 2731 N N . HIS B 1 75 ? -1.973 -14.023 -8.172 1 96.69 75 HIS B N 1
ATOM 2732 C CA . HIS B 1 75 ? -2.727 -13.945 -6.926 1 96.69 75 HIS B CA 1
ATOM 2733 C C . HIS B 1 75 ? -4 -13.133 -7.102 1 96.69 75 HIS B C 1
ATOM 2735 O O . HIS B 1 75 ? -5.051 -13.484 -6.559 1 96.69 75 HIS B O 1
ATOM 2741 N N . PRO B 1 76 ? -4.004 -12.062 -7.848 1 97.81 76 PRO B N 1
ATOM 2742 C CA . PRO B 1 76 ? -5.277 -11.359 -7.996 1 97.81 76 PRO B CA 1
ATOM 2743 C C . PRO B 1 76 ? -6.316 -12.18 -8.758 1 97.81 76 PRO B C 1
ATOM 2745 O O . PRO B 1 76 ? -7.52 -12.039 -8.516 1 97.81 76 PRO B O 1
ATOM 2748 N N . THR B 1 77 ? -5.875 -13.031 -9.648 1 98.12 77 THR B N 1
ATOM 2749 C CA . THR B 1 77 ? -6.77 -13.953 -10.344 1 98.12 77 THR B CA 1
ATOM 2750 C C . THR B 1 77 ? -7.449 -14.891 -9.352 1 98.12 77 THR B C 1
ATOM 2752 O O . THR B 1 77 ? -8.672 -15.031 -9.359 1 98.12 77 THR B O 1
ATOM 2755 N N . LEU B 1 78 ? -6.715 -15.461 -8.508 1 98.44 78 LEU B N 1
ATOM 2756 C CA . LEU B 1 78 ? -7.273 -16.391 -7.527 1 98.44 78 LEU B CA 1
ATOM 2757 C C . LEU B 1 78 ? -8.156 -15.648 -6.527 1 98.44 78 LEU B C 1
ATOM 2759 O O . LEU B 1 78 ? -9.227 -16.125 -6.16 1 98.44 78 LEU B O 1
ATOM 2763 N N . GLY B 1 79 ? -7.676 -14.516 -6.066 1 98.62 79 GLY B N 1
ATOM 2764 C CA . GLY B 1 79 ? -8.453 -13.727 -5.121 1 98.62 79 GLY B CA 1
ATOM 2765 C C . GLY B 1 79 ? -9.797 -13.289 -5.668 1 98.62 79 GLY B C 1
ATOM 2766 O O . GLY B 1 79 ? -10.805 -13.336 -4.965 1 98.62 79 GLY B O 1
ATOM 2767 N N . THR B 1 80 ? -9.82 -12.844 -6.926 1 98.81 80 THR B N 1
ATOM 2768 C CA . THR B 1 80 ? -11.062 -12.406 -7.551 1 98.81 80 THR B CA 1
ATOM 2769 C C . THR B 1 80 ? -12.023 -13.578 -7.727 1 98.81 80 THR B C 1
ATOM 2771 O O . THR B 1 80 ? -13.211 -13.461 -7.426 1 98.81 80 THR B O 1
ATOM 2774 N N . ALA B 1 81 ? -11.5 -14.672 -8.219 1 98.62 81 ALA B N 1
ATOM 2775 C CA . ALA B 1 81 ? -12.336 -15.859 -8.359 1 98.62 81 ALA B CA 1
ATOM 2776 C C . ALA B 1 81 ? -12.961 -16.25 -7.02 1 98.62 81 ALA B C 1
ATOM 2778 O O . ALA B 1 81 ? -14.156 -16.562 -6.945 1 98.62 81 ALA B O 1
ATOM 2779 N N . HIS B 1 82 ? -12.156 -16.266 -6.008 1 98.25 82 HIS B N 1
ATOM 2780 C CA . HIS B 1 82 ? -12.648 -16.578 -4.668 1 98.25 82 HIS B CA 1
ATOM 2781 C C . HIS B 1 82 ? -13.805 -15.656 -4.277 1 98.25 82 HIS B C 1
ATOM 2783 O O . HIS B 1 82 ? -14.844 -16.125 -3.805 1 98.25 82 HIS B O 1
ATOM 2789 N N . ALA B 1 83 ? -13.578 -14.375 -4.434 1 98.44 83 ALA B N 1
ATOM 2790 C CA . ALA B 1 83 ? -14.586 -13.391 -4.051 1 98.44 83 ALA B CA 1
ATOM 2791 C C . ALA B 1 83 ? -15.906 -13.641 -4.77 1 98.44 83 ALA B C 1
ATOM 2793 O O . ALA B 1 83 ? -16.969 -13.641 -4.145 1 98.44 83 ALA B O 1
ATOM 2794 N N . LEU B 1 84 ? -15.836 -13.859 -6.07 1 98.56 84 LEU B N 1
ATOM 2795 C CA . LEU B 1 84 ? -17.031 -14.039 -6.883 1 98.56 84 LEU B CA 1
ATOM 2796 C C . LEU B 1 84 ? -17.734 -15.352 -6.539 1 98.56 84 LEU B C 1
ATOM 2798 O O . LEU B 1 84 ? -18.953 -15.414 -6.512 1 98.56 84 LEU B O 1
ATOM 2802 N N . LEU B 1 85 ? -16.969 -16.375 -6.328 1 97.62 85 LEU B N 1
ATOM 2803 C CA . LEU B 1 85 ? -17.531 -17.656 -5.922 1 97.62 85 LEU B CA 1
ATOM 2804 C C . LEU B 1 85 ? -18.219 -17.547 -4.562 1 97.62 85 LEU B C 1
ATOM 2806 O O . LEU B 1 85 ? -19.328 -18.062 -4.371 1 97.62 85 LEU B O 1
ATOM 2810 N N . GLU B 1 86 ? -17.516 -16.938 -3.639 1 96.75 86 GLU B N 1
ATOM 2811 C CA . GLU B 1 86 ? -18.031 -16.766 -2.283 1 96.75 86 GLU B CA 1
ATOM 2812 C C . GLU B 1 86 ? -19.375 -16.062 -2.291 1 96.75 86 GLU B C 1
ATOM 2814 O O . GLU B 1 86 ? -20.266 -16.391 -1.509 1 96.75 86 GLU B O 1
ATOM 2819 N N . ASP B 1 87 ? -19.531 -15.109 -3.191 1 97.12 87 ASP B N 1
ATOM 2820 C CA . ASP B 1 87 ? -20.75 -14.297 -3.254 1 97.12 87 ASP B CA 1
ATOM 2821 C C . ASP B 1 87 ? -21.797 -14.961 -4.141 1 97.12 87 ASP B C 1
ATOM 2823 O O . ASP B 1 87 ? -22.922 -14.453 -4.27 1 97.12 87 ASP B O 1
ATOM 2827 N N . GLY B 1 88 ? -21.484 -16.031 -4.789 1 97.12 88 GLY B N 1
ATOM 2828 C CA . GLY B 1 88 ? -22.422 -16.734 -5.652 1 97.12 88 GLY B CA 1
ATOM 2829 C C . GLY B 1 88 ? -22.672 -16.016 -6.965 1 97.12 88 GLY B C 1
ATOM 2830 O O . GLY B 1 88 ? -23.688 -16.266 -7.629 1 97.12 88 GLY B O 1
ATOM 2831 N N . VAL B 1 89 ? -21.797 -15.086 -7.242 1 96.81 89 VAL B N 1
ATOM 2832 C CA . VAL B 1 89 ? -21.906 -14.359 -8.5 1 96.81 89 VAL B CA 1
ATOM 2833 C C . VAL B 1 89 ? -21.609 -15.305 -9.672 1 96.81 89 VAL B C 1
ATOM 2835 O O . VAL B 1 89 ? -22.203 -15.156 -10.75 1 96.81 89 VAL B O 1
ATOM 2838 N N . ILE B 1 90 ? -20.656 -16.188 -9.414 1 97.38 90 ILE B N 1
ATOM 2839 C CA . ILE B 1 90 ? -20.328 -17.234 -10.383 1 97.38 90 ILE B CA 1
ATOM 2840 C C . ILE B 1 90 ? -20.375 -18.594 -9.711 1 97.38 90 ILE B C 1
ATOM 2842 O O . ILE B 1 90 ? -20.406 -18.688 -8.477 1 97.38 90 ILE B O 1
ATOM 2846 N N . ALA B 1 91 ? -20.391 -19.609 -10.516 1 96.38 91 ALA B N 1
ATOM 2847 C CA . ALA B 1 91 ? -20.359 -21.016 -10.078 1 96.38 91 ALA B CA 1
ATOM 2848 C C . ALA B 1 91 ? -19.484 -21.859 -11 1 96.38 91 ALA B C 1
ATOM 2850 O O . ALA B 1 91 ? -19.484 -21.656 -12.219 1 96.38 91 ALA B O 1
ATOM 2851 N N . PRO B 1 92 ? -18.812 -22.75 -10.367 1 95.69 92 PRO B N 1
ATOM 2852 C CA . PRO B 1 92 ? -17.969 -23.594 -11.227 1 95.69 92 PRO B CA 1
ATOM 2853 C C . PRO B 1 92 ? -18.781 -24.531 -12.109 1 95.69 92 PRO B C 1
ATOM 2855 O O . PRO B 1 92 ? -19.859 -25 -11.703 1 95.69 92 PRO B O 1
ATOM 2858 N N . VAL B 1 93 ? -18.344 -24.797 -13.305 1 94.88 93 VAL B N 1
ATOM 2859 C CA . VAL B 1 93 ? -18.812 -25.844 -14.203 1 94.88 93 VAL B CA 1
ATOM 2860 C C . VAL B 1 93 ? -17.734 -26.922 -14.359 1 94.88 93 VAL B C 1
ATOM 2862 O O . VAL B 1 93 ? -16.641 -26.641 -14.852 1 94.88 93 VAL B O 1
ATOM 2865 N N . ASP B 1 94 ? -18.078 -28.109 -13.953 1 94.62 94 ASP B N 1
ATOM 2866 C CA . ASP B 1 94 ? -17.109 -29.203 -13.984 1 94.62 94 ASP B CA 1
ATOM 2867 C C . ASP B 1 94 ? -15.836 -28.844 -13.227 1 94.62 94 ASP B C 1
ATOM 2869 O O . ASP B 1 94 ? -14.727 -29.047 -13.742 1 94.62 94 ASP B O 1
ATOM 2873 N N . GLY B 1 95 ? -15.977 -28.094 -12.188 1 95.44 95 GLY B N 1
ATOM 2874 C CA . GLY B 1 95 ? -14.875 -27.781 -11.289 1 95.44 95 GLY B CA 1
ATOM 2875 C C . GLY B 1 95 ? -14.008 -26.641 -11.789 1 95.44 95 GLY B C 1
ATOM 2876 O O . GLY B 1 95 ? -12.883 -26.453 -11.312 1 95.44 95 GLY B O 1
ATOM 2877 N N . LYS B 1 96 ? -14.539 -25.844 -12.734 1 97.19 96 LYS B N 1
ATOM 2878 C CA . LYS B 1 96 ? -13.711 -24.797 -13.32 1 97.19 96 LYS B CA 1
ATOM 2879 C C . LYS B 1 96 ? -14.508 -23.5 -13.461 1 97.19 96 LYS B C 1
ATOM 2881 O O . LYS B 1 96 ? -15.734 -23.516 -13.57 1 97.19 96 LYS B O 1
ATOM 2886 N N . VAL B 1 97 ? -13.844 -22.422 -13.359 1 97.75 97 VAL B N 1
ATOM 2887 C CA . VAL B 1 97 ? -14.336 -21.109 -13.781 1 97.75 97 VAL B CA 1
ATOM 2888 C C . VAL B 1 97 ? -13.344 -20.484 -14.758 1 97.75 97 VAL B C 1
ATOM 2890 O O . VAL B 1 97 ? -12.172 -20.859 -14.789 1 97.75 97 VAL B O 1
ATOM 2893 N N . TYR B 1 98 ? -13.852 -19.594 -15.562 1 98.25 98 TYR B N 1
ATOM 2894 C CA . TYR B 1 98 ? -13.055 -19.047 -16.641 1 98.25 98 TYR B CA 1
ATOM 2895 C C . TYR B 1 98 ? -13.008 -17.516 -16.562 1 98.25 98 TYR B C 1
ATOM 2897 O O . TYR B 1 98 ? -14.047 -16.859 -16.609 1 98.25 98 TYR B O 1
ATOM 2905 N N . GLN B 1 99 ? -11.82 -17.016 -16.453 1 98.38 99 GLN B N 1
ATOM 2906 C CA . GLN B 1 99 ? -11.57 -15.586 -16.406 1 98.38 99 GLN B CA 1
ATOM 2907 C C . GLN B 1 99 ? -11.156 -15.047 -17.766 1 98.38 99 GLN B C 1
ATOM 2909 O O . GLN B 1 99 ? -10.227 -15.562 -18.391 1 98.38 99 GLN B O 1
ATOM 2914 N N . GLU B 1 100 ? -11.867 -14.023 -18.219 1 98.56 100 GLU B N 1
ATOM 2915 C CA . GLU B 1 100 ? -11.438 -13.289 -19.406 1 98.56 100 GLU B CA 1
ATOM 2916 C C . GLU B 1 100 ? -10.625 -12.055 -19.016 1 98.56 100 GLU B C 1
ATOM 2918 O O . GLU B 1 100 ? -11.094 -11.211 -18.25 1 98.56 100 GLU B O 1
ATOM 2923 N N . CYS B 1 101 ? -9.438 -11.961 -19.469 1 97.62 101 CYS B N 1
ATOM 2924 C CA . CYS B 1 101 ? -8.594 -10.797 -19.25 1 97.62 101 CYS B CA 1
ATOM 2925 C C . CYS B 1 101 ? -7.734 -10.508 -20.484 1 97.62 101 CYS B C 1
ATOM 2927 O O . CYS B 1 101 ? -7.918 -11.125 -21.531 1 97.62 101 CYS B O 1
ATOM 2929 N N . LYS B 1 102 ? -6.793 -9.555 -20.422 1 96.31 102 LYS B N 1
ATOM 2930 C CA . LYS B 1 102 ? -6.004 -9.141 -21.578 1 96.31 102 LYS B CA 1
ATOM 2931 C C . LYS B 1 102 ? -5.137 -10.281 -22.094 1 96.31 102 LYS B C 1
ATOM 2933 O O . LYS B 1 102 ? -4.797 -10.328 -23.266 1 96.31 102 LYS B O 1
ATOM 2938 N N . ALA B 1 103 ? -4.824 -11.227 -21.234 1 94.62 103 ALA B N 1
ATOM 2939 C CA . ALA B 1 103 ? -4 -12.367 -21.625 1 94.62 103 ALA B CA 1
ATOM 2940 C C . ALA B 1 103 ? -4.848 -13.461 -22.281 1 94.62 103 ALA B C 1
ATOM 2942 O O . ALA B 1 103 ? -4.32 -14.477 -22.734 1 94.62 103 ALA B O 1
ATOM 2943 N N . GLY B 1 104 ? -6.125 -13.281 -22.344 1 95.12 104 GLY B N 1
ATOM 2944 C CA . GLY B 1 104 ? -7.035 -14.273 -22.875 1 95.12 104 GLY B CA 1
ATOM 2945 C C . GLY B 1 104 ? -7.891 -14.938 -21.812 1 95.12 104 GLY B C 1
ATOM 2946 O O . GLY B 1 104 ? -8.211 -14.32 -20.797 1 95.12 104 GLY B O 1
ATOM 2947 N N . LEU B 1 105 ? -8.328 -16.141 -22.156 1 96.38 105 LEU B N 1
ATOM 2948 C CA . LEU B 1 105 ? -9.156 -16.906 -21.234 1 96.38 105 LEU B CA 1
ATOM 2949 C C . LEU B 1 105 ? -8.289 -17.734 -20.297 1 96.38 105 LEU B C 1
ATOM 2951 O O . LEU B 1 105 ? -7.477 -18.547 -20.734 1 96.38 105 LEU B O 1
ATOM 2955 N N . VAL B 1 106 ? -8.445 -17.5 -19.031 1 96.38 106 VAL B N 1
ATOM 2956 C CA . VAL B 1 106 ? -7.676 -18.203 -18 1 96.38 106 VAL B CA 1
ATOM 2957 C C . VAL B 1 106 ? -8.578 -19.203 -17.281 1 96.38 106 VAL B C 1
ATOM 2959 O O . VAL B 1 106 ? -9.617 -18.828 -16.734 1 96.38 106 VAL B O 1
ATOM 2962 N N . THR B 1 107 ? -8.188 -20.422 -17.297 1 96.62 107 THR B N 1
ATOM 2963 C CA . THR B 1 107 ? -8.914 -21.469 -16.594 1 96.62 107 THR B CA 1
ATOM 2964 C C . THR B 1 107 ? -8.5 -21.531 -15.133 1 96.62 107 THR B C 1
ATOM 2966 O O . THR B 1 107 ? -7.305 -21.609 -14.82 1 96.62 107 THR B O 1
ATOM 2969 N N . ILE B 1 108 ? -9.422 -21.422 -14.258 1 97.81 108 ILE B N 1
ATOM 2970 C CA . ILE B 1 108 ? -9.195 -21.562 -12.82 1 97.81 108 ILE B CA 1
ATOM 2971 C C . ILE B 1 108 ? -9.883 -22.828 -12.312 1 97.81 108 ILE B C 1
ATOM 2973 O O . ILE B 1 108 ? -11.078 -23.016 -12.523 1 97.81 108 ILE B O 1
ATOM 2977 N N . THR B 1 109 ? -9.133 -23.672 -11.719 1 97.31 109 THR B N 1
ATOM 2978 C CA . THR B 1 109 ? -9.672 -24.891 -11.133 1 97.31 109 THR B CA 1
ATOM 2979 C C . THR B 1 109 ? -10.109 -24.641 -9.695 1 97.31 109 THR B C 1
ATOM 2981 O O . THR B 1 109 ? -9.383 -24.031 -8.914 1 97.31 109 THR B O 1
ATOM 2984 N N . VAL B 1 110 ? -11.273 -25.094 -9.414 1 96.56 110 VAL B N 1
ATOM 2985 C CA . VAL B 1 110 ? -11.836 -24.984 -8.07 1 96.56 110 VAL B CA 1
ATOM 2986 C C . VAL B 1 110 ? -11.75 -26.328 -7.363 1 96.56 110 VAL B C 1
ATOM 2988 O O . VAL B 1 110 ? -12.328 -27.312 -7.824 1 96.56 110 VAL B O 1
ATOM 2991 N N . GLY B 1 111 ? -10.914 -26.375 -6.289 1 91.19 111 GLY B N 1
ATOM 2992 C CA . GLY B 1 111 ? -10.734 -27.625 -5.559 1 91.19 111 GLY B CA 1
ATOM 2993 C C . GLY B 1 111 ? -12.016 -28.125 -4.926 1 91.19 111 GLY B C 1
ATOM 2994 O O . GLY B 1 111 ? -12.898 -27.344 -4.574 1 91.19 111 GLY B O 1
ATOM 2995 N N . GLN B 1 112 ? -11.93 -29.547 -4.855 1 79.12 112 GLN B N 1
ATOM 2996 C CA . GLN B 1 112 ? -13.016 -30.203 -4.125 1 79.12 112 GLN B CA 1
ATOM 2997 C C . GLN B 1 112 ? -12.906 -29.938 -2.625 1 79.12 112 GLN B C 1
ATOM 2999 O O . GLN B 1 112 ? -11.812 -29.656 -2.119 1 79.12 112 GLN B O 1
ATOM 3004 N N . ASP B 1 113 ? -13.898 -29.609 -1.809 1 60.12 113 ASP B N 1
ATOM 3005 C CA . ASP B 1 113 ? -13.961 -29.391 -0.366 1 60.12 113 ASP B CA 1
ATOM 3006 C C . ASP B 1 113 ? -13.289 -28.078 0.019 1 60.12 113 ASP B C 1
ATOM 3008 O O . ASP B 1 113 ? -12.734 -27.953 1.114 1 60.12 113 ASP B O 1
ATOM 3012 N N . LYS B 1 114 ? -13.102 -27.344 -0.745 1 61.78 114 LYS B N 1
ATOM 3013 C CA . LYS B 1 114 ? -12.633 -26 -0.445 1 61.78 114 LYS B CA 1
ATOM 3014 C C . LYS B 1 114 ? -11.117 -25.953 -0.278 1 61.78 114 LYS B C 1
ATOM 3016 O O . LYS B 1 114 ? -10.594 -25.188 0.532 1 61.78 114 LYS B O 1
ATOM 3021 N N . SER B 1 115 ? -10.477 -26.906 -1.1 1 68.56 115 SER B N 1
ATOM 3022 C CA . SER B 1 115 ? -9.023 -27.047 -0.996 1 68.56 115 SER B CA 1
ATOM 3023 C C . SER B 1 115 ? -8.305 -25.906 -1.718 1 68.56 115 SER B C 1
ATOM 3025 O O . SER B 1 115 ? -7.094 -25.984 -1.943 1 68.56 115 SER B O 1
ATOM 3027 N N . GLY B 1 116 ? -9.086 -25.031 -2.17 1 93.56 116 GLY B N 1
ATOM 3028 C CA . GLY B 1 116 ? -8.414 -23.875 -2.734 1 93.56 116 GLY B CA 1
ATOM 3029 C C . GLY B 1 116 ? -8.641 -23.719 -4.227 1 93.56 116 GLY B C 1
ATOM 3030 O O . GLY B 1 116 ? -9.531 -24.344 -4.789 1 93.56 116 GLY B O 1
ATOM 3031 N N . LEU B 1 117 ? -8.023 -22.734 -4.867 1 97.94 117 LEU B N 1
ATOM 3032 C CA . LEU B 1 117 ? -8.086 -22.391 -6.281 1 97.94 117 LEU B CA 1
ATOM 3033 C C . LEU B 1 117 ? -6.703 -22.484 -6.926 1 97.94 117 LEU B C 1
ATOM 3035 O O . LEU B 1 117 ? -5.684 -22.359 -6.242 1 97.94 117 LEU B O 1
ATOM 3039 N N . SER B 1 118 ? -6.707 -22.828 -8.195 1 97.62 118 SER B N 1
ATOM 3040 C CA . SER B 1 118 ? -5.438 -22.844 -8.922 1 97.62 118 SER B CA 1
ATOM 3041 C C . SER B 1 118 ? -5.613 -22.422 -10.367 1 97.62 118 SER B C 1
ATOM 3043 O O . SER B 1 118 ? -6.719 -22.5 -10.914 1 97.62 118 SER B O 1
ATOM 3045 N N . PHE B 1 119 ? -4.586 -21.969 -10.938 1 96.69 119 PHE B N 1
ATOM 3046 C CA . PHE B 1 119 ? -4.516 -21.672 -12.359 1 96.69 119 PHE B CA 1
ATOM 3047 C C . PHE B 1 119 ? -3.305 -22.344 -12.992 1 96.69 119 PHE B C 1
ATOM 3049 O O . PHE B 1 119 ? -2.387 -22.781 -12.289 1 96.69 119 PHE B O 1
ATOM 3056 N N . GLU B 1 120 ? -3.395 -22.484 -14.242 1 94.25 120 GLU B N 1
ATOM 3057 C CA . GLU B 1 120 ? -2.281 -23.047 -15.008 1 94.25 120 GLU B CA 1
ATOM 3058 C C . GLU B 1 120 ? -1.407 -21.953 -15.594 1 94.25 120 GLU B C 1
ATOM 3060 O O . GLU B 1 120 ? -1.92 -20.969 -16.141 1 94.25 120 GLU B O 1
ATOM 3065 N N . LEU B 1 121 ? -0.105 -22.062 -15.383 1 92.38 121 LEU B N 1
ATOM 3066 C CA . LEU B 1 121 ? 0.79 -21.141 -16.078 1 92.38 121 LEU B CA 1
ATOM 3067 C C . LEU B 1 121 ? 0.718 -21.359 -17.594 1 92.38 121 LEU B C 1
ATOM 3069 O O . LEU B 1 121 ? 0.697 -22.5 -18.062 1 92.38 121 LEU B O 1
ATOM 3073 N N . PRO B 1 122 ? 0.647 -20.219 -18.297 1 86.44 122 PRO B N 1
ATOM 3074 C CA . PRO B 1 122 ? 0.543 -20.391 -19.75 1 86.44 122 PRO B CA 1
ATOM 3075 C C . PRO B 1 122 ? 1.82 -20.953 -20.359 1 86.44 122 PRO B C 1
ATOM 3077 O O . PRO B 1 122 ? 1.758 -21.703 -21.344 1 86.44 122 PRO B O 1
ATOM 3080 N N . TYR B 1 123 ? 2.949 -20.5 -19.828 1 90.25 123 TYR B N 1
ATOM 3081 C CA . TYR B 1 123 ? 4.242 -20.969 -20.328 1 90.25 123 TYR B CA 1
ATOM 3082 C C . TYR B 1 123 ? 5.316 -20.828 -19.25 1 90.25 123 TYR B C 1
ATOM 3084 O O . TYR B 1 123 ? 5.082 -20.234 -18.203 1 90.25 123 TYR B O 1
ATOM 3092 N N . HIS B 1 124 ? 6.344 -21.438 -19.469 1 93.5 124 HIS B N 1
ATOM 3093 C CA . HIS B 1 124 ? 7.594 -21.281 -18.734 1 93.5 124 HIS B CA 1
ATOM 3094 C C . HIS B 1 124 ? 8.797 -21.453 -19.656 1 93.5 124 HIS B C 1
ATOM 3096 O O . HIS B 1 124 ? 8.953 -22.484 -20.312 1 93.5 124 HIS B O 1
ATOM 3102 N N . HIS B 1 125 ? 9.547 -20.422 -19.812 1 96 125 HIS B N 1
ATOM 3103 C CA . HIS B 1 125 ? 10.719 -20.438 -20.672 1 96 125 HIS B CA 1
ATOM 3104 C C . HIS B 1 125 ? 12.008 -20.312 -19.875 1 96 125 HIS B C 1
ATOM 3106 O O . HIS B 1 125 ? 12.117 -19.453 -19 1 96 125 HIS B O 1
ATOM 3112 N N . PHE B 1 126 ? 12.93 -21.188 -20.219 1 96.62 126 PHE B N 1
ATOM 3113 C CA . PHE B 1 126 ? 14.234 -21.188 -19.562 1 96.62 126 PHE B CA 1
ATOM 3114 C C . PHE B 1 126 ? 15.258 -20.422 -20.391 1 96.62 126 PHE B C 1
ATOM 3116 O O . PHE B 1 126 ? 15.336 -20.609 -21.609 1 96.62 126 PHE B O 1
ATOM 3123 N N . THR B 1 127 ? 15.984 -19.562 -19.75 1 97.44 127 THR B N 1
ATOM 3124 C CA . THR B 1 127 ? 17.125 -18.906 -20.359 1 97.44 127 THR B CA 1
ATOM 3125 C C . THR B 1 127 ? 18.312 -18.891 -19.406 1 97.44 127 THR B C 1
ATOM 3127 O O . THR B 1 127 ? 18.172 -18.578 -18.234 1 97.44 127 THR B O 1
ATOM 3130 N N . PRO B 1 128 ? 19.516 -19.281 -19.938 1 97.06 128 PRO B N 1
ATOM 3131 C CA . PRO B 1 128 ? 20.688 -19.219 -19.062 1 97.06 128 PRO B CA 1
ATOM 3132 C C . PRO B 1 128 ? 21 -17.797 -18.594 1 97.06 128 PRO B C 1
ATOM 3134 O O . PRO B 1 128 ? 20.703 -16.828 -19.312 1 97.06 128 PRO B O 1
ATOM 3137 N N . ILE B 1 129 ? 21.484 -17.734 -17.344 1 96.62 129 ILE B N 1
ATOM 3138 C CA . ILE B 1 129 ? 21.953 -16.453 -16.844 1 96.62 129 ILE B CA 1
ATOM 3139 C C . ILE B 1 129 ? 23.469 -16.344 -17.062 1 96.62 129 ILE B C 1
ATOM 3141 O O . ILE B 1 129 ? 24.188 -17.344 -16.969 1 96.62 129 ILE B O 1
ATOM 3145 N N . LEU B 1 130 ? 23.969 -15.148 -17.312 1 95.69 130 LEU B N 1
ATOM 3146 C CA . LEU B 1 130 ? 25.406 -14.922 -17.469 1 95.69 130 LEU B CA 1
ATOM 3147 C C . LEU B 1 130 ? 26.141 -15.172 -16.156 1 95.69 130 LEU B C 1
ATOM 3149 O O . LEU B 1 130 ? 25.641 -14.828 -15.086 1 95.69 130 LEU B O 1
ATOM 3153 N N . ASP B 1 131 ? 27.359 -15.734 -16.312 1 95.62 131 ASP B N 1
ATOM 3154 C CA . ASP B 1 131 ? 28.172 -16.047 -15.148 1 95.62 131 ASP B CA 1
ATOM 3155 C C . ASP B 1 131 ? 28.453 -14.789 -14.32 1 95.62 131 ASP B C 1
ATOM 3157 O O . ASP B 1 131 ? 28.453 -14.836 -13.094 1 95.62 131 ASP B O 1
ATOM 3161 N N . ALA B 1 132 ? 28.641 -13.719 -14.984 1 96.19 132 ALA B N 1
ATOM 3162 C CA . ALA B 1 132 ? 28.922 -12.461 -14.305 1 96.19 132 ALA B CA 1
ATOM 3163 C C . ALA B 1 132 ? 27.75 -12.031 -13.43 1 96.19 132 ALA B C 1
ATOM 3165 O O . ALA B 1 132 ? 27.938 -11.578 -12.297 1 96.19 132 ALA B O 1
ATOM 3166 N N . ALA B 1 133 ? 26.562 -12.188 -13.977 1 96.81 133 ALA B N 1
ATOM 3167 C CA . ALA B 1 133 ? 25.359 -11.805 -13.234 1 96.81 133 ALA B CA 1
ATOM 3168 C C . ALA B 1 133 ? 25.141 -12.727 -12.039 1 96.81 133 ALA B C 1
ATOM 3170 O O . ALA B 1 133 ? 24.766 -12.273 -10.953 1 96.81 133 ALA B O 1
ATOM 3171 N N . ARG B 1 134 ? 25.375 -13.961 -12.273 1 96.81 134 ARG B N 1
ATOM 3172 C CA . ARG B 1 134 ? 25.25 -14.93 -11.195 1 96.81 134 ARG B CA 1
ATOM 3173 C C . ARG B 1 134 ? 26.188 -14.594 -10.047 1 96.81 134 ARG B C 1
ATOM 3175 O O . ARG B 1 134 ? 25.781 -14.57 -8.883 1 96.81 134 ARG B O 1
ATOM 3182 N N . LYS B 1 135 ? 27.406 -14.336 -10.367 1 96.81 135 LYS B N 1
ATOM 3183 C CA . LYS B 1 135 ? 28.422 -14.031 -9.359 1 96.81 135 LYS B CA 1
ATOM 3184 C C . LYS B 1 135 ? 28.078 -12.75 -8.602 1 96.81 135 LYS B C 1
ATOM 3186 O O . LYS B 1 135 ? 28.25 -12.68 -7.383 1 96.81 135 LYS B O 1
ATOM 3191 N N . GLU B 1 136 ? 27.578 -11.828 -9.336 1 97.06 136 GLU B N 1
ATOM 3192 C CA . GLU B 1 136 ? 27.203 -10.562 -8.711 1 97.06 136 GLU B CA 1
ATOM 3193 C C . GLU B 1 136 ? 26.062 -10.758 -7.711 1 97.06 136 GLU B C 1
ATOM 3195 O O . GLU B 1 136 ? 26.078 -10.164 -6.629 1 97.06 136 GLU B O 1
ATOM 3200 N N . ILE B 1 137 ? 25.078 -11.57 -8.062 1 97.5 137 ILE B N 1
ATOM 3201 C CA . ILE B 1 137 ? 23.953 -11.844 -7.176 1 97.5 137 ILE B CA 1
ATOM 3202 C C . ILE B 1 137 ? 24.438 -12.594 -5.938 1 97.5 137 ILE B C 1
ATOM 3204 O O . ILE B 1 137 ? 24.109 -12.219 -4.809 1 97.5 137 ILE B O 1
ATOM 3208 N N . GLU B 1 138 ? 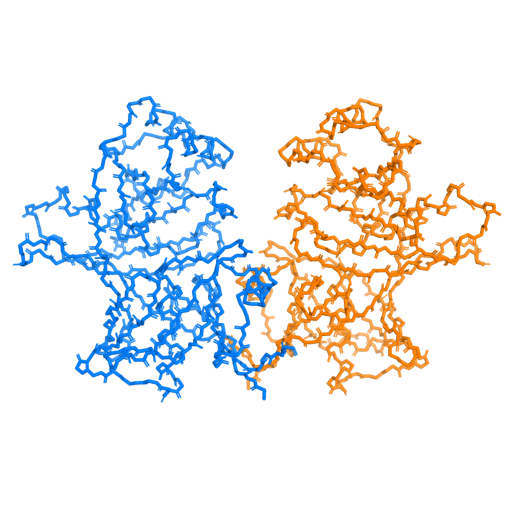25.266 -13.586 -6.152 1 96.94 138 GLU B N 1
ATOM 3209 C CA . GLU B 1 138 ? 25.781 -14.375 -5.039 1 96.94 138 GLU B CA 1
ATOM 3210 C C . GLU B 1 138 ? 26.594 -13.516 -4.082 1 96.94 138 GLU B C 1
ATOM 3212 O O . GLU B 1 138 ? 26.5 -13.664 -2.861 1 96.94 138 GLU B O 1
ATOM 3217 N N . GLU B 1 139 ? 27.359 -12.648 -4.66 1 96.31 139 GLU B N 1
ATOM 3218 C CA . GLU B 1 139 ? 28.141 -11.727 -3.838 1 96.31 139 GLU B CA 1
ATOM 3219 C C . GLU B 1 139 ? 27.219 -10.805 -3.033 1 96.31 139 GLU B C 1
ATOM 3221 O O . GLU B 1 139 ? 27.469 -10.555 -1.853 1 96.31 139 GLU B O 1
ATOM 3226 N N . SER B 1 140 ? 26.234 -10.344 -3.684 1 95.62 140 SER B N 1
ATOM 3227 C CA . SER B 1 140 ? 25.297 -9.43 -3.029 1 95.62 140 SER B CA 1
ATOM 3228 C C . SER B 1 140 ? 24.531 -10.133 -1.908 1 95.62 140 SER B C 1
ATOM 3230 O O . SER B 1 140 ? 24.203 -9.516 -0.894 1 95.62 140 SER B O 1
ATOM 3232 N N . LEU B 1 141 ? 24.281 -11.398 -2.053 1 96.75 141 LEU B N 1
ATOM 3233 C CA . LEU B 1 141 ? 23.5 -12.156 -1.094 1 96.75 141 LEU B CA 1
ATOM 3234 C C . LEU B 1 141 ? 24.391 -12.742 0.001 1 96.75 141 LEU B C 1
ATOM 3236 O O . LEU B 1 141 ? 23.891 -13.172 1.045 1 96.75 141 LEU B O 1
ATOM 3240 N N . GLY B 1 142 ? 25.672 -12.805 -0.23 1 94.88 142 GLY B N 1
ATOM 3241 C CA . GLY B 1 142 ? 26.625 -13.297 0.745 1 94.88 142 GLY B CA 1
ATOM 3242 C C . GLY B 1 142 ? 26.719 -14.812 0.783 1 94.88 142 GLY B C 1
ATOM 3243 O O . GLY B 1 142 ? 27.25 -15.383 1.732 1 94.88 142 GLY B O 1
ATOM 3244 N N . LYS B 1 143 ? 26.094 -15.508 -0.183 1 95.62 143 LYS B N 1
ATOM 3245 C CA . LYS B 1 143 ? 26.078 -16.969 -0.215 1 95.62 143 LYS B CA 1
ATOM 3246 C C . LYS B 1 143 ? 26.062 -17.484 -1.65 1 95.62 143 LYS B C 1
ATOM 3248 O O . LYS B 1 143 ? 25.531 -16.828 -2.549 1 95.62 143 LYS B O 1
ATOM 3253 N N . LYS B 1 144 ? 26.562 -18.656 -1.812 1 95.31 144 LYS B N 1
ATOM 3254 C CA . LYS B 1 144 ? 26.578 -19.281 -3.127 1 95.31 144 LYS B CA 1
ATOM 3255 C C . LYS B 1 144 ? 25.344 -20.172 -3.309 1 95.31 144 LYS B C 1
ATOM 3257 O O . LYS B 1 144 ? 24.922 -20.859 -2.373 1 95.31 144 LYS B O 1
ATOM 3262 N N . ALA B 1 145 ? 24.797 -20.109 -4.484 1 96.31 145 ALA B N 1
ATOM 3263 C CA . ALA B 1 145 ? 23.672 -20.984 -4.832 1 96.31 145 ALA B CA 1
ATOM 3264 C C . ALA B 1 145 ? 24.141 -22.438 -4.977 1 96.31 145 ALA B C 1
ATOM 3266 O O . ALA B 1 145 ? 25.328 -22.688 -5.25 1 96.31 145 ALA B O 1
ATOM 3267 N N . VAL B 1 146 ? 23.094 -23.266 -4.727 1 92.88 146 VAL B N 1
ATOM 3268 C CA . VAL B 1 146 ? 23.344 -24.672 -5.016 1 92.88 146 VAL B CA 1
ATOM 3269 C C . VAL B 1 146 ? 22.922 -24.984 -6.445 1 92.88 146 VAL B C 1
ATOM 3271 O O . VAL B 1 146 ? 21.922 -24.453 -6.941 1 92.88 146 VAL B O 1
ATOM 3274 N N . GLY B 1 147 ? 23.75 -25.359 -7.266 1 87.31 147 GLY B N 1
ATOM 3275 C CA . GLY B 1 147 ? 23.438 -25.656 -8.656 1 87.31 147 GLY B CA 1
ATOM 3276 C C . GLY B 1 147 ? 23.641 -24.469 -9.586 1 87.31 147 GLY B C 1
ATOM 3277 O O . GLY B 1 147 ? 24.281 -23.484 -9.219 1 87.31 147 GLY B O 1
ATOM 3278 N N . VAL B 1 148 ? 22.922 -24.531 -10.805 1 92.69 148 VAL B N 1
ATOM 3279 C CA . VAL B 1 148 ? 23.094 -23.484 -11.812 1 92.69 148 VAL B CA 1
ATOM 3280 C C . VAL B 1 148 ? 21.844 -22.609 -11.852 1 92.69 148 VAL B C 1
ATOM 3282 O O . VAL B 1 148 ? 20.781 -23.047 -12.297 1 92.69 148 VAL B O 1
ATOM 3285 N N . PRO B 1 149 ? 21.969 -21.422 -11.359 1 97.06 149 PRO B N 1
ATOM 3286 C CA . PRO B 1 149 ? 20.828 -20.516 -11.469 1 97.06 149 PRO B CA 1
ATOM 3287 C C . PRO B 1 149 ? 20.359 -20.328 -12.914 1 97.06 149 PRO B C 1
ATOM 3289 O O . PRO B 1 149 ? 21.172 -20.391 -13.844 1 97.06 149 PRO B O 1
ATOM 3292 N N . VAL B 1 150 ? 19.094 -20.094 -13.125 1 97.75 150 VAL B N 1
ATOM 3293 C CA . VAL B 1 150 ? 18.5 -19.969 -14.453 1 97.75 150 VAL B CA 1
ATOM 3294 C C . VAL B 1 150 ? 17.406 -18.906 -14.445 1 97.75 150 VAL B C 1
ATOM 3296 O O . VAL B 1 150 ? 16.797 -18.656 -13.406 1 97.75 150 VAL B O 1
ATOM 3299 N N . LEU B 1 151 ? 17.281 -18.25 -15.57 1 98.44 151 LEU B N 1
ATOM 3300 C CA . LEU B 1 151 ? 16.172 -17.312 -15.75 1 98.44 151 LEU B CA 1
ATOM 3301 C C . LEU B 1 151 ? 14.922 -18.031 -16.25 1 98.44 151 LEU B C 1
ATOM 3303 O O . LEU B 1 151 ? 14.977 -18.75 -17.266 1 98.44 151 LEU B O 1
ATOM 3307 N N . ILE B 1 152 ? 13.883 -17.922 -15.547 1 97.81 152 ILE B N 1
ATOM 3308 C CA . ILE B 1 152 ? 12.633 -18.562 -15.938 1 97.81 152 ILE B CA 1
ATOM 3309 C C . ILE B 1 152 ? 11.555 -17.5 -16.141 1 97.81 152 ILE B C 1
ATOM 3311 O O . ILE B 1 152 ? 11.266 -16.703 -15.234 1 97.81 152 ILE B O 1
ATOM 3315 N N . GLU B 1 153 ? 11.016 -17.516 -17.281 1 96.62 153 GLU B N 1
ATOM 3316 C CA . GLU B 1 153 ? 9.945 -16.578 -17.641 1 96.62 153 GLU B CA 1
ATOM 3317 C C . GLU B 1 153 ? 8.578 -17.234 -17.531 1 96.62 153 GLU B C 1
ATOM 3319 O O . GLU B 1 153 ? 8.297 -18.234 -18.219 1 96.62 153 GLU B O 1
ATOM 3324 N N . THR B 1 154 ? 7.773 -16.875 -16.688 1 94.25 154 THR B N 1
ATOM 3325 C CA . THR B 1 154 ? 6.398 -17.297 -16.469 1 94.25 154 THR B CA 1
ATOM 3326 C C . THR B 1 154 ? 5.441 -16.109 -16.562 1 94.25 154 THR B C 1
ATOM 3328 O O . THR B 1 154 ? 4.449 -16.047 -15.828 1 94.25 154 THR B O 1
ATOM 3331 N N . GLY B 1 155 ? 5.66 -15.211 -17.375 1 91.69 155 GLY B N 1
ATOM 3332 C CA . GLY B 1 155 ? 5.227 -13.82 -17.375 1 91.69 155 GLY B CA 1
ATOM 3333 C C . GLY B 1 155 ? 6.305 -12.859 -16.906 1 91.69 155 GLY B C 1
ATOM 3334 O O . GLY B 1 155 ? 7.188 -12.492 -17.688 1 91.69 155 GLY B O 1
ATOM 3335 N N . PRO B 1 156 ? 6.426 -12.797 -15.648 1 94.38 156 PRO B N 1
ATOM 3336 C CA . PRO B 1 156 ? 7.637 -12.133 -15.156 1 94.38 156 PRO B CA 1
ATOM 3337 C C . PRO B 1 156 ? 8.891 -12.977 -15.344 1 94.38 156 PRO B C 1
ATOM 3339 O O . PRO B 1 156 ? 8.805 -14.203 -15.469 1 94.38 156 PRO B O 1
ATOM 3342 N N . LYS B 1 157 ? 10.023 -12.32 -15.445 1 97.31 157 LYS B N 1
ATOM 3343 C CA . LYS B 1 157 ? 11.305 -12.992 -15.586 1 97.31 157 LYS B CA 1
ATOM 3344 C C . LYS B 1 157 ? 12.016 -13.109 -14.242 1 97.31 157 LYS B C 1
ATOM 3346 O O . LYS B 1 157 ? 12.594 -12.133 -13.758 1 97.31 157 LYS B O 1
ATOM 3351 N N . TRP B 1 158 ? 12.07 -14.344 -13.727 1 97.94 158 TRP B N 1
ATOM 3352 C CA . TRP B 1 158 ? 12.68 -14.578 -12.422 1 97.94 158 TRP B CA 1
ATOM 3353 C C . TRP B 1 158 ? 14.031 -15.273 -12.57 1 97.94 158 TRP B C 1
ATOM 3355 O O . TRP B 1 158 ? 14.109 -16.359 -13.148 1 97.94 158 TRP B O 1
ATOM 3365 N N . ALA B 1 159 ? 15.094 -14.633 -12.102 1 98.56 159 ALA B N 1
ATOM 3366 C CA . ALA B 1 159 ? 16.344 -15.375 -11.922 1 98.56 159 ALA B CA 1
ATOM 3367 C C . ALA B 1 159 ? 16.281 -16.266 -10.688 1 98.56 159 ALA B C 1
ATOM 3369 O O . ALA B 1 159 ? 16.234 -15.773 -9.555 1 98.56 159 ALA B O 1
ATOM 3370 N N . VAL B 1 160 ? 16.328 -17.547 -10.898 1 98.44 160 VAL B N 1
ATOM 3371 C CA . VAL B 1 160 ? 16.031 -18.5 -9.836 1 98.44 160 VAL B CA 1
ATOM 3372 C C . VAL B 1 160 ? 17.328 -19.062 -9.266 1 98.44 160 VAL B C 1
ATOM 3374 O O . VAL B 1 160 ? 18.156 -19.609 -10 1 98.44 160 VAL B O 1
ATOM 3377 N N . PHE B 1 161 ? 17.516 -18.922 -7.941 1 98.38 161 PHE B N 1
ATOM 3378 C CA . PHE B 1 161 ? 18.672 -19.406 -7.215 1 98.38 161 PHE B CA 1
ATOM 3379 C C . PHE B 1 161 ? 18.266 -20.375 -6.117 1 98.38 161 PHE B C 1
ATOM 3381 O O . PHE B 1 161 ? 17.438 -20.047 -5.262 1 98.38 161 PHE B O 1
ATOM 3388 N N . GLU B 1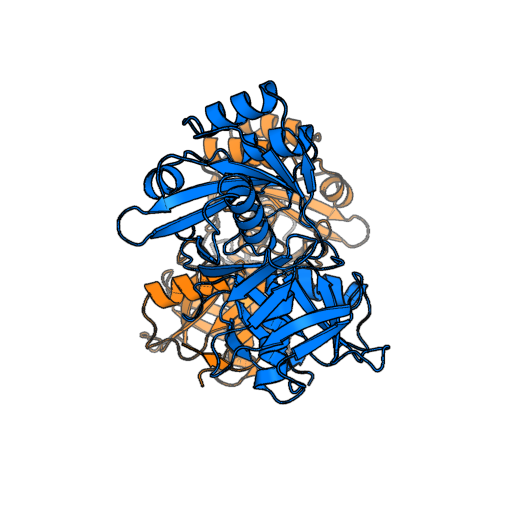 162 ? 18.844 -21.516 -6.113 1 98 162 GLU B N 1
ATOM 3389 C CA . GLU B 1 162 ? 18.625 -22.5 -5.07 1 98 162 GLU B CA 1
ATOM 3390 C C . GLU B 1 162 ? 19.719 -22.453 -4.016 1 98 162 GLU B C 1
ATOM 3392 O O . GLU B 1 162 ? 20.906 -22.359 -4.355 1 98 162 GLU B O 1
ATOM 3397 N N . PHE B 1 163 ? 19.297 -22.469 -2.773 1 97.94 163 PHE B N 1
ATOM 3398 C CA . PHE B 1 163 ? 20.25 -22.516 -1.671 1 97.94 163 PHE B CA 1
ATOM 3399 C C . PHE B 1 163 ? 20.109 -23.797 -0.872 1 97.94 163 PHE B C 1
ATOM 3401 O O . PHE B 1 163 ? 19.172 -24.578 -1.101 1 97.94 163 PHE B O 1
ATOM 3408 N N . ALA B 1 164 ? 21.031 -24 0.042 1 96.81 164 ALA B N 1
ATOM 3409 C CA . ALA B 1 164 ? 21.203 -25.312 0.677 1 96.81 164 ALA B CA 1
ATOM 3410 C C . ALA B 1 164 ? 20 -25.656 1.553 1 96.81 164 ALA B C 1
ATOM 3412 O O . ALA B 1 164 ? 19.656 -26.828 1.714 1 96.81 164 ALA B O 1
ATOM 3413 N N . SER B 1 165 ? 19.422 -24.609 2.121 1 97.56 165 SER B N 1
ATOM 3414 C CA . SER B 1 165 ? 18.281 -24.875 2.996 1 97.56 165 SER B CA 1
ATOM 3415 C C . SER B 1 165 ? 17.328 -23.688 3.057 1 97.56 165 SER B C 1
ATOM 3417 O O . SER B 1 165 ? 17.703 -22.578 2.654 1 97.56 165 SER B O 1
ATOM 3419 N N . GLY B 1 166 ? 16.141 -24 3.564 1 97.94 166 GLY B N 1
ATOM 3420 C CA . GLY B 1 166 ? 15.211 -22.906 3.828 1 97.94 166 GLY B CA 1
ATOM 3421 C C . GLY B 1 166 ? 15.766 -21.859 4.781 1 97.94 166 GLY B C 1
ATOM 3422 O O . GLY B 1 166 ? 15.531 -20.672 4.609 1 97.94 166 GLY B O 1
ATOM 3423 N N . GLN B 1 167 ? 16.531 -22.359 5.746 1 97.31 167 GLN B N 1
ATOM 3424 C CA . GLN B 1 167 ? 17.141 -21.438 6.707 1 97.31 167 GLN B CA 1
ATOM 3425 C C . GLN B 1 167 ? 18.172 -20.547 6.035 1 97.31 167 GLN B C 1
ATOM 3427 O O . GLN B 1 167 ? 18.281 -19.359 6.379 1 97.31 167 GLN B O 1
ATOM 3432 N N . ASP B 1 168 ? 18.906 -21.109 5.086 1 97.19 168 ASP B N 1
ATOM 3433 C CA . ASP B 1 168 ? 19.859 -20.297 4.324 1 97.19 168 ASP B CA 1
ATOM 3434 C C . ASP B 1 168 ? 19.156 -19.156 3.607 1 97.19 168 ASP B C 1
ATOM 3436 O O . ASP B 1 168 ? 19.672 -18.031 3.551 1 97.19 168 ASP B O 1
ATOM 3440 N N . VAL B 1 169 ? 18 -19.453 3.049 1 98 169 VAL B N 1
ATOM 3441 C CA . VAL B 1 169 ? 17.219 -18.453 2.324 1 98 169 VAL B CA 1
ATOM 3442 C C . VAL B 1 169 ? 16.797 -17.328 3.275 1 98 169 VAL B C 1
ATOM 3444 O O . VAL B 1 169 ? 16.906 -16.156 2.934 1 98 169 VAL B O 1
ATOM 3447 N N . LEU B 1 170 ? 16.375 -17.656 4.457 1 97.12 170 LEU B N 1
ATOM 3448 C CA . LEU B 1 170 ? 15.914 -16.688 5.449 1 97.12 170 LEU B CA 1
ATOM 3449 C C . LEU B 1 170 ? 17.062 -15.844 5.961 1 97.12 170 LEU B C 1
ATOM 3451 O O . LEU B 1 170 ? 16.859 -14.695 6.371 1 97.12 170 LEU B O 1
ATOM 3455 N N . ASP B 1 171 ? 18.312 -16.344 5.844 1 95.69 171 ASP B N 1
ATOM 3456 C CA . ASP B 1 171 ? 19.5 -15.672 6.402 1 95.69 171 ASP B CA 1
ATOM 3457 C C . ASP B 1 171 ? 20.203 -14.836 5.344 1 95.69 171 ASP B C 1
ATOM 3459 O O . ASP B 1 171 ? 21.219 -14.203 5.625 1 95.69 171 ASP B O 1
ATOM 3463 N N . LEU B 1 172 ? 19.641 -14.812 4.188 1 96.44 172 LEU B N 1
ATOM 3464 C CA . LEU B 1 172 ? 20.297 -14.062 3.119 1 96.44 172 LEU B CA 1
ATOM 3465 C C . LEU B 1 172 ? 20.344 -12.57 3.441 1 96.44 172 LEU B C 1
ATOM 3467 O O . LEU B 1 172 ? 19.375 -12.031 4.004 1 96.44 172 LEU B O 1
ATOM 3471 N N . ASN B 1 173 ? 21.469 -11.992 3.098 1 92.88 173 ASN B N 1
ATOM 3472 C CA . ASN B 1 173 ? 21.562 -10.539 3.115 1 92.88 173 ASN B CA 1
ATOM 3473 C C . ASN B 1 173 ? 20.984 -9.922 1.845 1 92.88 173 ASN B C 1
ATOM 3475 O O . ASN B 1 173 ? 21.562 -10.055 0.767 1 92.88 173 ASN B O 1
ATOM 3479 N N . ILE B 1 174 ? 19.875 -9.297 2.002 1 94.94 174 ILE B N 1
ATOM 3480 C CA . ILE B 1 174 ? 19.25 -8.75 0.806 1 94.94 174 ILE B CA 1
ATOM 3481 C C . ILE B 1 174 ? 19.625 -7.277 0.65 1 94.94 174 ILE B C 1
ATOM 3483 O O . ILE B 1 174 ? 19.281 -6.445 1.486 1 94.94 174 ILE B O 1
ATOM 3487 N N . ASP B 1 175 ? 20.406 -7.043 -0.354 1 91.62 175 ASP B N 1
ATOM 3488 C CA . ASP B 1 175 ? 20.688 -5.68 -0.783 1 91.62 175 ASP B CA 1
ATOM 3489 C C . ASP B 1 175 ? 19.766 -5.258 -1.921 1 91.62 175 ASP B C 1
ATOM 3491 O O . ASP B 1 175 ? 20.062 -5.48 -3.094 1 91.62 175 ASP B O 1
ATOM 3495 N N . PHE B 1 176 ? 18.688 -4.562 -1.588 1 90.69 176 PHE B N 1
ATOM 3496 C CA . PHE B 1 176 ? 17.641 -4.25 -2.547 1 90.69 176 PHE B CA 1
ATOM 3497 C C . PHE B 1 176 ? 18.188 -3.391 -3.684 1 90.69 176 PHE B C 1
ATOM 3499 O O . PHE B 1 176 ? 17.812 -3.578 -4.844 1 90.69 176 PHE B O 1
ATOM 3506 N N . GLY B 1 177 ? 19 -2.439 -3.314 1 87.94 177 GLY B N 1
ATOM 3507 C CA . GLY B 1 177 ? 19.578 -1.589 -4.34 1 87.94 177 GLY B CA 1
ATOM 3508 C C . GLY B 1 177 ? 20.422 -2.355 -5.348 1 87.94 177 GLY B C 1
ATOM 3509 O O . GLY B 1 177 ? 20.281 -2.154 -6.559 1 87.94 177 GLY B O 1
ATOM 3510 N N . ARG B 1 178 ? 21.266 -3.213 -4.832 1 92.5 178 ARG B N 1
ATOM 3511 C CA . ARG B 1 178 ? 22.109 -4.012 -5.703 1 92.5 178 ARG B CA 1
ATOM 3512 C C . ARG B 1 178 ? 21.297 -4.953 -6.57 1 92.5 178 ARG B C 1
ATOM 3514 O O . ARG B 1 178 ? 21.562 -5.105 -7.762 1 92.5 178 ARG B O 1
ATOM 3521 N N . ILE B 1 179 ? 20.312 -5.559 -6.008 1 95 179 ILE B N 1
ATOM 3522 C CA . ILE B 1 179 ? 19.453 -6.484 -6.746 1 95 179 ILE B CA 1
ATOM 3523 C C . ILE B 1 179 ? 18.688 -5.73 -7.828 1 95 179 ILE B C 1
ATOM 3525 O O . ILE B 1 179 ? 18.516 -6.238 -8.938 1 95 179 ILE B O 1
ATOM 3529 N N . GLN B 1 180 ? 18.219 -4.535 -7.488 1 93.06 180 GLN B N 1
ATOM 3530 C CA . GLN B 1 180 ? 17.547 -3.701 -8.477 1 93.06 180 GLN B CA 1
ATOM 3531 C C . GLN B 1 180 ? 18.453 -3.432 -9.672 1 93.06 180 GLN B C 1
ATOM 3533 O O . GLN B 1 180 ? 18.031 -3.574 -10.82 1 93.06 180 GLN B O 1
ATOM 3538 N N . ASP B 1 181 ? 19.703 -3.082 -9.422 1 93.25 181 ASP B N 1
ATOM 3539 C CA . ASP B 1 181 ? 20.656 -2.748 -10.469 1 93.25 181 ASP B CA 1
ATOM 3540 C C . ASP B 1 181 ? 20.922 -3.951 -11.367 1 93.25 181 ASP B C 1
ATOM 3542 O O . ASP B 1 181 ? 20.891 -3.834 -12.594 1 93.25 181 ASP B O 1
ATOM 3546 N N . ILE B 1 182 ? 21.172 -5.047 -10.758 1 96.19 182 ILE B N 1
ATOM 3547 C CA . ILE B 1 182 ? 21.516 -6.254 -11.508 1 96.19 182 ILE B CA 1
ATOM 3548 C C . ILE B 1 182 ? 20.312 -6.707 -12.328 1 96.19 182 ILE B C 1
ATOM 3550 O O . ILE B 1 182 ? 20.453 -7.059 -13.5 1 96.19 182 ILE B O 1
ATOM 3554 N N . SER B 1 183 ? 19.125 -6.68 -11.711 1 96.25 183 SER B N 1
ATOM 3555 C CA . SER B 1 183 ? 17.906 -7.086 -12.414 1 96.25 183 SER B CA 1
ATOM 3556 C C . SER B 1 183 ? 17.641 -6.188 -13.609 1 96.25 183 SER B C 1
ATOM 3558 O O . SER B 1 183 ? 17.328 -6.672 -14.703 1 96.25 183 SER B O 1
ATOM 3560 N N . SER B 1 184 ? 17.812 -4.922 -13.391 1 95.12 184 SER B N 1
ATOM 3561 C CA . SER B 1 184 ? 17.578 -3.969 -14.477 1 95.12 184 SER B CA 1
ATOM 3562 C C . SER B 1 184 ? 18.578 -4.168 -15.609 1 95.12 184 SER B C 1
ATOM 3564 O O . SER B 1 184 ? 18.203 -4.16 -16.781 1 95.12 184 SER B O 1
ATOM 3566 N N . ALA B 1 185 ? 19.797 -4.348 -15.289 1 95.88 185 ALA B N 1
ATOM 3567 C CA . ALA B 1 185 ? 20.875 -4.504 -16.266 1 95.88 185 ALA B CA 1
ATOM 3568 C C . ALA B 1 185 ? 20.672 -5.77 -17.109 1 95.88 185 ALA B C 1
ATOM 3570 O O . ALA B 1 185 ? 21.094 -5.832 -18.266 1 95.88 185 ALA B O 1
ATOM 3571 N N . ASN B 1 186 ? 19.953 -6.73 -16.578 1 97.12 186 ASN B N 1
ATOM 3572 C CA . ASN B 1 186 ? 19.828 -8.016 -17.25 1 97.12 186 ASN B CA 1
ATOM 3573 C C . ASN B 1 186 ? 18.406 -8.234 -17.766 1 97.12 186 ASN B C 1
ATOM 3575 O O . ASN B 1 186 ? 18.094 -9.297 -18.297 1 97.12 186 ASN B O 1
ATOM 3579 N N . GLY B 1 187 ? 17.516 -7.289 -17.547 1 95.81 187 GLY B N 1
ATOM 3580 C CA . GLY B 1 187 ? 16.141 -7.398 -18.016 1 95.81 187 GLY B CA 1
ATOM 3581 C C . GLY B 1 187 ? 15.312 -8.375 -17.203 1 95.81 187 GLY B C 1
ATOM 3582 O O . GLY B 1 187 ? 14.461 -9.078 -17.75 1 95.81 187 GLY B O 1
ATOM 3583 N N . TRP B 1 188 ? 15.672 -8.578 -15.883 1 97.38 188 TRP B N 1
ATOM 3584 C CA . TRP B 1 188 ? 14.906 -9.438 -14.984 1 97.38 188 TRP B CA 1
ATOM 3585 C C . TRP B 1 188 ? 13.812 -8.648 -14.273 1 97.38 188 TRP B C 1
ATOM 3587 O O . TRP B 1 188 ? 13.969 -7.449 -14.023 1 97.38 188 TRP B O 1
ATOM 3597 N N . THR B 1 189 ? 12.695 -9.305 -14.016 1 96.19 189 THR B N 1
ATOM 3598 C CA . THR B 1 189 ? 11.75 -8.766 -13.039 1 96.19 189 THR B CA 1
ATOM 3599 C C . THR B 1 189 ? 12.367 -8.719 -11.648 1 96.19 189 THR B C 1
ATOM 3601 O O . THR B 1 189 ? 12.219 -7.727 -10.93 1 96.19 189 THR B O 1
ATOM 3604 N N . GLY B 1 190 ? 13.039 -9.711 -11.297 1 97.25 190 GLY B N 1
ATOM 3605 C CA . GLY B 1 190 ? 13.711 -9.867 -10.023 1 97.25 190 GLY B CA 1
ATOM 3606 C C . GLY B 1 190 ? 14.344 -11.234 -9.844 1 97.25 190 GLY B C 1
ATOM 3607 O O . GLY B 1 190 ? 14.602 -11.938 -10.828 1 97.25 190 GLY B O 1
ATOM 3608 N N . ILE B 1 191 ? 14.641 -11.555 -8.586 1 98.19 191 ILE B N 1
ATOM 3609 C CA . ILE B 1 191 ? 15.227 -12.867 -8.312 1 98.19 191 ILE B CA 1
ATOM 3610 C C . ILE B 1 191 ? 14.266 -13.688 -7.449 1 98.19 191 ILE B C 1
ATOM 3612 O O . ILE B 1 191 ? 13.508 -13.133 -6.648 1 98.19 191 ILE B O 1
ATOM 3616 N N . GLY B 1 192 ? 14.227 -14.945 -7.707 1 98.25 192 GLY B N 1
ATOM 3617 C CA . GLY B 1 192 ? 13.617 -15.938 -6.836 1 98.25 192 GLY B CA 1
ATOM 3618 C C . GLY B 1 192 ? 14.633 -16.828 -6.148 1 98.25 192 GLY B C 1
ATOM 3619 O O . GLY B 1 192 ? 15.352 -17.578 -6.809 1 98.25 192 GLY B O 1
ATOM 3620 N N . VAL B 1 193 ? 14.727 -16.688 -4.801 1 98.62 193 VAL B N 1
ATOM 3621 C CA . VAL B 1 193 ? 15.648 -17.516 -4.031 1 98.62 193 VAL B CA 1
ATOM 3622 C C . VAL B 1 193 ? 14.875 -18.531 -3.197 1 98.62 193 VAL B C 1
ATOM 3624 O O . VAL B 1 193 ? 13.859 -18.188 -2.578 1 98.62 193 VAL B O 1
ATOM 3627 N N . PHE B 1 194 ? 15.352 -19.766 -3.225 1 98.44 194 PHE B N 1
ATOM 3628 C CA . PHE B 1 194 ? 14.578 -20.766 -2.488 1 98.44 194 PHE B CA 1
ATOM 3629 C C . PHE B 1 194 ? 15.484 -21.844 -1.925 1 98.44 194 PHE B C 1
ATOM 3631 O O . PHE B 1 194 ? 16.656 -21.953 -2.318 1 98.44 194 PHE B O 1
ATOM 3638 N N . GLY B 1 195 ? 15.008 -22.5 -0.989 1 97.94 195 GLY B N 1
ATOM 3639 C CA . GLY B 1 195 ? 15.602 -23.656 -0.342 1 97.94 195 GLY B CA 1
ATOM 3640 C C . GLY B 1 195 ? 14.602 -24.516 0.41 1 97.94 195 GLY B C 1
ATOM 3641 O O . GLY B 1 195 ? 13.484 -24.078 0.678 1 97.94 195 GLY B O 1
ATOM 3642 N N . LYS B 1 196 ? 15 -25.703 0.696 1 96.75 196 LYS B N 1
ATOM 3643 C CA . LYS B 1 196 ? 14.07 -26.656 1.313 1 96.75 196 LYS B CA 1
ATOM 3644 C C . LYS B 1 196 ? 14.328 -26.766 2.812 1 96.75 196 LYS B C 1
ATOM 3646 O O . LYS B 1 196 ? 15.484 -26.828 3.25 1 96.75 196 LYS B O 1
ATOM 3651 N N . HIS B 1 197 ? 13.203 -26.703 3.527 1 96.69 197 HIS B N 1
ATOM 3652 C CA . HIS B 1 197 ? 13.297 -27.062 4.941 1 96.69 197 HIS B CA 1
ATOM 3653 C C . HIS B 1 197 ? 13.383 -28.562 5.125 1 96.69 197 HIS B C 1
ATOM 3655 O O . HIS B 1 197 ? 12.461 -29.297 4.734 1 96.69 197 HIS B O 1
ATOM 3661 N N . GLU B 1 198 ? 14.391 -29.031 5.773 1 91.69 198 GLU B N 1
ATOM 3662 C CA . GLU B 1 198 ? 14.664 -30.469 5.871 1 91.69 198 GLU B CA 1
ATOM 3663 C C . GLU B 1 198 ? 13.562 -31.188 6.641 1 91.69 198 GLU B C 1
ATOM 3665 O O . GLU B 1 198 ? 13.125 -32.281 6.25 1 91.69 198 GLU B O 1
ATOM 3670 N N . VAL B 1 199 ? 13.07 -30.609 7.703 1 91.38 199 VAL B N 1
ATOM 3671 C CA . VAL B 1 199 ? 12.133 -31.297 8.602 1 91.38 199 VAL B CA 1
ATOM 3672 C C . VAL B 1 199 ? 10.742 -31.312 7.973 1 91.38 199 VAL B C 1
ATOM 3674 O O . VAL B 1 199 ? 10.133 -32.375 7.84 1 91.38 199 VAL B O 1
ATOM 3677 N N . SER B 1 200 ? 10.195 -30.234 7.398 1 89.75 200 SER B N 1
ATOM 3678 C CA . SER B 1 200 ? 8.828 -30.125 6.895 1 89.75 200 SER B CA 1
ATOM 3679 C C . SER B 1 200 ? 8.758 -30.469 5.41 1 89.75 200 SER B C 1
ATOM 3681 O O . SER B 1 200 ? 7.695 -30.812 4.898 1 89.75 200 SER B O 1
ATOM 3683 N N . GLY B 1 201 ? 9.898 -30.297 4.754 1 91.56 201 GLY B N 1
ATOM 3684 C CA . GLY B 1 201 ? 9.914 -30.5 3.314 1 91.56 201 GLY B CA 1
ATOM 3685 C C . GLY B 1 201 ? 9.391 -29.297 2.545 1 91.56 201 GLY B C 1
ATOM 3686 O O . GLY B 1 201 ? 9.445 -29.266 1.314 1 91.56 201 GLY B O 1
ATOM 3687 N N . LEU B 1 202 ? 8.992 -28.281 3.215 1 95.56 202 LEU B N 1
ATOM 3688 C CA . LEU B 1 202 ? 8.484 -27.062 2.588 1 95.56 202 LEU B CA 1
ATOM 3689 C C . LEU B 1 202 ? 9.617 -26.297 1.9 1 95.56 202 LEU B C 1
ATOM 3691 O O . LEU B 1 202 ? 10.734 -26.234 2.42 1 95.56 202 LEU B O 1
ATOM 3695 N N . VAL B 1 203 ? 9.266 -25.812 0.778 1 97.94 203 VAL B N 1
ATOM 3696 C CA . VAL B 1 203 ? 10.203 -24.953 0.086 1 97.94 203 VAL B CA 1
ATOM 3697 C C . VAL B 1 203 ? 10.016 -23.5 0.555 1 97.94 203 VAL B C 1
ATOM 3699 O O . VAL B 1 203 ? 8.914 -22.953 0.471 1 97.94 203 VAL B O 1
ATOM 3702 N N . GLU B 1 204 ? 11.086 -22.953 1.109 1 98.56 204 GLU B N 1
ATOM 3703 C CA . GLU B 1 204 ? 11.117 -21.516 1.434 1 98.56 204 GLU B CA 1
ATOM 3704 C C . GLU B 1 204 ? 11.445 -20.688 0.204 1 98.56 204 GLU B C 1
ATOM 3706 O O . GLU B 1 204 ? 12.453 -20.922 -0.464 1 98.56 204 GLU B O 1
ATOM 3711 N N . LEU B 1 205 ? 10.539 -19.75 -0.105 1 98.69 205 LEU B N 1
ATOM 3712 C CA . LEU B 1 205 ? 10.742 -18.922 -1.29 1 98.69 205 LEU B CA 1
ATOM 3713 C C . LEU B 1 205 ? 10.695 -17.453 -0.935 1 98.69 205 LEU B C 1
ATOM 3715 O O . LEU B 1 205 ? 9.859 -17.031 -0.128 1 98.69 205 LEU B O 1
ATOM 3719 N N . ARG B 1 206 ? 11.602 -16.672 -1.465 1 98.44 206 ARG B N 1
ATOM 3720 C CA . ARG B 1 206 ? 11.539 -15.219 -1.463 1 98.44 206 ARG B CA 1
ATOM 3721 C C . ARG B 1 206 ? 11.688 -14.664 -2.875 1 98.44 206 ARG B C 1
ATOM 3723 O O . ARG B 1 206 ? 12.594 -15.07 -3.611 1 98.44 206 ARG B O 1
ATOM 3730 N N . ASN B 1 207 ? 10.812 -13.883 -3.271 1 97.94 207 ASN B N 1
ATOM 3731 C CA . ASN B 1 207 ? 10.922 -13.156 -4.531 1 97.94 207 ASN B CA 1
ATOM 3732 C C . ASN B 1 207 ? 11.219 -11.672 -4.305 1 97.94 207 ASN B C 1
ATOM 3734 O O . ASN B 1 207 ? 10.383 -10.938 -3.779 1 97.94 207 ASN B O 1
ATOM 3738 N N . ILE B 1 208 ? 12.445 -11.266 -4.688 1 97.31 208 ILE B N 1
ATOM 3739 C CA . ILE B 1 208 ? 12.961 -9.922 -4.492 1 97.31 208 ILE B CA 1
ATOM 3740 C C . ILE B 1 208 ? 12.938 -9.164 -5.816 1 97.31 208 ILE B C 1
ATOM 3742 O O . ILE B 1 208 ? 13.641 -9.523 -6.762 1 97.31 208 ILE B O 1
ATOM 3746 N N . ALA B 1 209 ? 12.086 -8.109 -5.902 1 94.62 209 ALA B N 1
ATOM 3747 C CA . ALA B 1 209 ? 11.891 -7.414 -7.176 1 94.62 209 ALA B CA 1
ATOM 3748 C C . ALA B 1 209 ? 11.75 -5.91 -6.965 1 94.62 209 ALA B C 1
ATOM 3750 O O . ALA B 1 209 ? 10.781 -5.301 -7.422 1 94.62 209 ALA B O 1
ATOM 3751 N N . PRO B 1 210 ? 12.734 -5.25 -6.434 1 88.62 210 PRO B N 1
ATOM 3752 C CA . PRO B 1 210 ? 12.617 -3.82 -6.145 1 88.62 210 PRO B CA 1
ATOM 3753 C C . PRO B 1 210 ? 12.477 -2.973 -7.406 1 88.62 210 PRO B C 1
ATOM 3755 O O . PRO B 1 210 ? 11.953 -1.856 -7.348 1 88.62 210 PRO B O 1
ATOM 3758 N N . ALA B 1 211 ? 12.875 -3.545 -8.562 1 82.25 211 ALA B N 1
ATOM 3759 C CA . ALA B 1 211 ? 12.812 -2.801 -9.812 1 82.25 211 ALA B CA 1
ATOM 3760 C C . ALA B 1 211 ? 11.359 -2.582 -10.242 1 82.25 211 ALA B C 1
ATOM 3762 O O . ALA B 1 211 ? 11.078 -1.723 -11.086 1 82.25 211 ALA B O 1
ATOM 3763 N N . THR B 1 212 ? 10.438 -3.33 -9.641 1 80.19 212 THR B N 1
ATOM 3764 C CA . THR B 1 212 ? 9.031 -3.236 -10.016 1 80.19 212 THR B CA 1
ATOM 3765 C C . THR B 1 212 ? 8.258 -2.396 -9 1 80.19 212 THR B C 1
ATOM 3767 O O . THR B 1 212 ? 7.035 -2.285 -9.086 1 80.19 212 THR B O 1
ATOM 3770 N N . GLY B 1 213 ? 8.93 -1.857 -8.039 1 74.31 213 GLY B N 1
ATOM 3771 C CA . GLY B 1 213 ? 8.273 -1.043 -7.027 1 74.31 213 GLY B CA 1
ATOM 3772 C C . GLY B 1 213 ? 7.875 -1.833 -5.797 1 74.31 213 GLY B C 1
ATOM 3773 O O . GLY B 1 213 ? 7.316 -1.274 -4.852 1 74.31 213 GLY B O 1
ATOM 3774 N N . VAL B 1 214 ? 8.062 -3.088 -5.816 1 79.31 214 VAL B N 1
ATOM 3775 C CA . VAL B 1 214 ? 7.801 -3.965 -4.68 1 79.31 214 VAL B CA 1
ATOM 3776 C C . VAL B 1 214 ? 9.109 -4.609 -4.219 1 79.31 214 VAL B C 1
ATOM 3778 O O . VAL B 1 214 ? 9.695 -5.422 -4.934 1 79.31 214 VAL B O 1
ATOM 3781 N N . ALA B 1 215 ? 9.531 -4.188 -3.078 1 86.81 215 ALA B N 1
ATOM 3782 C CA . ALA B 1 215 ? 10.812 -4.715 -2.602 1 86.81 215 ALA B CA 1
ATOM 3783 C C . ALA B 1 215 ? 10.789 -6.238 -2.533 1 86.81 215 ALA B C 1
ATOM 3785 O O . ALA B 1 215 ? 11.57 -6.91 -3.205 1 86.81 215 ALA B O 1
ATOM 3786 N N . GLU B 1 216 ? 9.852 -6.785 -1.822 1 94.88 216 GLU B N 1
ATOM 3787 C CA . GLU B 1 216 ? 9.672 -8.227 -1.682 1 94.88 216 GLU B CA 1
ATOM 3788 C C . GLU B 1 216 ? 8.195 -8.609 -1.765 1 94.88 216 GLU B C 1
ATOM 3790 O O . GLU B 1 216 ? 7.363 -8.055 -1.041 1 94.88 216 GLU B O 1
ATOM 3795 N N . ASP B 1 217 ? 7.945 -9.531 -2.693 1 95.75 217 ASP B N 1
ATOM 3796 C CA . ASP B 1 217 ? 6.578 -10.008 -2.854 1 95.75 217 ASP B CA 1
ATOM 3797 C C . ASP B 1 217 ? 6.18 -10.93 -1.7 1 95.75 217 ASP B C 1
ATOM 3799 O O . ASP B 1 217 ? 6.895 -11.883 -1.385 1 95.75 217 ASP B O 1
ATOM 3803 N N . PRO B 1 218 ? 5.074 -10.664 -1.039 1 96.44 218 PRO B N 1
ATOM 3804 C CA . PRO B 1 218 ? 4.68 -11.5 0.095 1 96.44 218 PRO B CA 1
ATOM 3805 C C . PRO B 1 218 ? 4.324 -12.93 -0.322 1 96.44 218 PRO B C 1
ATOM 3807 O O . PRO B 1 218 ? 4.473 -13.859 0.47 1 96.44 218 PRO B O 1
ATOM 3810 N N . ALA B 1 219 ? 3.75 -13.117 -1.467 1 97.12 219 ALA B N 1
ATOM 3811 C CA . ALA B 1 219 ? 3.348 -14.391 -2.055 1 97.12 219 ALA B CA 1
ATOM 3812 C C . ALA B 1 219 ? 3.248 -14.289 -3.572 1 97.12 219 ALA B C 1
ATOM 3814 O O . ALA B 1 219 ? 2.271 -13.758 -4.102 1 97.12 219 ALA B O 1
ATOM 3815 N N . CYS B 1 220 ? 4.156 -14.891 -4.211 1 96.75 220 CYS B N 1
ATOM 3816 C CA . CYS B 1 220 ? 4.312 -14.68 -5.645 1 96.75 220 CYS B CA 1
ATOM 3817 C C . CYS B 1 220 ? 3.928 -15.93 -6.426 1 96.75 220 CYS B C 1
ATOM 3819 O O . CYS B 1 220 ? 4.691 -16.891 -6.473 1 96.75 220 CYS B O 1
ATOM 3821 N N . GLY B 1 221 ? 2.832 -15.836 -7.16 1 96.56 221 GLY B N 1
ATOM 3822 C CA . GLY B 1 221 ? 2.395 -16.969 -7.957 1 96.56 221 GLY B CA 1
ATOM 3823 C C . GLY B 1 221 ? 3.371 -17.344 -9.055 1 96.56 221 GLY B C 1
ATOM 3824 O O . GLY B 1 221 ? 3.773 -18.5 -9.18 1 96.56 221 GLY B O 1
ATOM 3825 N N . SER B 1 222 ? 3.738 -16.375 -9.859 1 95.94 222 SER B N 1
ATOM 3826 C CA . SER B 1 222 ? 4.648 -16.625 -10.969 1 95.94 222 SER B CA 1
ATOM 3827 C C . SER B 1 222 ? 5.996 -17.125 -10.477 1 95.94 222 SER B C 1
ATOM 3829 O O . SER B 1 222 ? 6.594 -18.016 -11.086 1 95.94 222 SER B O 1
ATOM 3831 N N . GLY B 1 223 ? 6.461 -16.547 -9.375 1 97.75 223 GLY B N 1
ATOM 3832 C CA . GLY B 1 223 ? 7.703 -17.016 -8.781 1 97.75 223 GLY B CA 1
ATOM 3833 C C . GLY B 1 223 ? 7.637 -18.469 -8.312 1 97.75 223 GLY B C 1
ATOM 3834 O O . GLY B 1 223 ? 8.586 -19.219 -8.5 1 97.75 223 GLY B O 1
ATOM 3835 N N . SER B 1 224 ? 6.551 -18.812 -7.73 1 98.25 224 SER B N 1
ATOM 3836 C CA . SER B 1 224 ? 6.336 -20.188 -7.297 1 98.25 224 SER B CA 1
ATOM 3837 C C . SER B 1 224 ? 6.297 -21.156 -8.484 1 98.25 224 SER B C 1
ATOM 3839 O O . SER B 1 224 ? 6.848 -22.25 -8.422 1 98.25 224 SER B O 1
ATOM 3841 N N . GLY B 1 225 ? 5.586 -20.688 -9.484 1 97.31 225 GLY B N 1
ATOM 3842 C CA . GLY B 1 225 ? 5.578 -21.469 -10.703 1 97.31 225 GLY B CA 1
ATOM 3843 C C . GLY B 1 225 ? 6.961 -21.688 -11.281 1 97.31 225 GLY B C 1
ATOM 3844 O O . GLY B 1 225 ? 7.281 -22.781 -11.75 1 97.31 225 GLY B O 1
ATOM 3845 N N . ALA B 1 226 ? 7.742 -20.672 -11.281 1 97.56 226 ALA B N 1
ATOM 3846 C CA . ALA B 1 226 ? 9.117 -20.781 -11.758 1 97.56 226 ALA B CA 1
ATOM 3847 C C . ALA B 1 226 ? 9.906 -21.812 -10.969 1 97.56 226 ALA B C 1
ATOM 3849 O O . ALA B 1 226 ? 10.656 -22.609 -11.539 1 97.56 226 ALA B O 1
ATOM 3850 N N . VAL B 1 227 ? 9.734 -21.781 -9.68 1 97.19 227 VAL B N 1
ATOM 3851 C CA . VAL B 1 227 ? 10.406 -22.766 -8.828 1 97.19 227 VAL B CA 1
ATOM 3852 C C . VAL B 1 227 ? 9.93 -24.172 -9.18 1 97.19 227 VAL B C 1
ATOM 3854 O O . VAL B 1 227 ? 10.734 -25.094 -9.25 1 97.19 227 VAL B O 1
ATOM 3857 N N . GLY B 1 228 ? 8.617 -24.312 -9.352 1 96 228 GLY B N 1
ATOM 3858 C CA . GLY B 1 228 ? 8.102 -25.594 -9.797 1 96 228 GLY B CA 1
ATOM 3859 C C . GLY B 1 228 ? 8.742 -26.078 -11.086 1 96 228 GLY B C 1
ATOM 3860 O O . GLY B 1 228 ? 9.141 -27.25 -11.188 1 96 228 GLY B O 1
ATOM 3861 N N . ALA B 1 229 ? 8.812 -25.188 -12.062 1 94.88 229 ALA B N 1
ATOM 3862 C CA . ALA B 1 229 ? 9.438 -25.516 -13.336 1 94.88 229 ALA B CA 1
ATOM 3863 C C . ALA B 1 229 ? 10.906 -25.906 -13.133 1 94.88 229 ALA B C 1
ATOM 3865 O O . ALA B 1 229 ? 11.375 -26.891 -13.719 1 94.88 229 ALA B O 1
ATOM 3866 N N . TYR B 1 230 ? 11.57 -25.156 -12.352 1 96.12 230 TYR B N 1
ATOM 3867 C CA . TYR B 1 230 ? 12.969 -25.406 -12.055 1 96.12 230 TYR B CA 1
ATOM 3868 C C . TYR B 1 230 ? 13.164 -26.797 -11.461 1 96.12 230 TYR B C 1
ATOM 3870 O O . TYR B 1 230 ? 13.992 -27.578 -11.938 1 96.12 230 TYR B O 1
ATOM 3878 N N . LEU B 1 231 ? 12.414 -27.125 -10.438 1 94 231 LEU B N 1
ATOM 3879 C CA . LEU B 1 231 ? 12.555 -28.391 -9.727 1 94 231 LEU B CA 1
ATOM 3880 C C . LEU B 1 231 ? 12.188 -29.562 -10.633 1 94 231 LEU B C 1
ATOM 3882 O O . LEU B 1 231 ? 12.797 -30.625 -10.547 1 94 231 LEU B O 1
ATOM 3886 N N . SER B 1 232 ? 11.203 -29.312 -11.414 1 91.31 232 SER B N 1
ATOM 3887 C CA . SER B 1 232 ? 10.82 -30.359 -12.359 1 91.31 232 SER B CA 1
ATOM 3888 C C . SER B 1 232 ? 11.953 -30.672 -13.328 1 91.31 232 SER B C 1
ATOM 3890 O O . SER B 1 232 ? 12.18 -31.828 -13.672 1 91.31 232 SER B O 1
ATOM 3892 N N . SER B 1 233 ? 12.617 -29.656 -13.781 1 88.56 233 SER B N 1
ATOM 3893 C CA . SER B 1 233 ? 13.703 -29.828 -14.742 1 88.56 233 SER B CA 1
ATOM 3894 C C . SER B 1 233 ? 14.891 -30.547 -14.117 1 88.56 233 SER B C 1
ATOM 3896 O O . SER B 1 233 ? 15.633 -31.25 -14.805 1 88.56 233 SER B O 1
ATOM 3898 N N . LYS B 1 234 ? 15.047 -30.359 -12.875 1 84.31 234 LYS B N 1
ATOM 3899 C CA . LYS B 1 234 ? 16.156 -31 -12.172 1 84.31 234 LYS B CA 1
ATOM 3900 C C . LYS B 1 234 ? 15.828 -32.438 -11.789 1 84.31 234 LYS B C 1
ATOM 3902 O O . LYS B 1 234 ? 16.719 -33.281 -11.664 1 84.31 234 LYS B O 1
ATOM 3907 N N . HIS B 1 235 ? 14.586 -32.656 -11.492 1 75.19 235 HIS B N 1
ATOM 3908 C CA . HIS B 1 235 ? 14.18 -33.969 -11.008 1 75.19 235 HIS B CA 1
ATOM 3909 C C . HIS B 1 235 ? 13.391 -34.719 -12.078 1 75.19 235 HIS B C 1
ATOM 3911 O O . HIS B 1 235 ? 12.5 -35.531 -11.75 1 75.19 235 HIS B O 1
ATOM 3917 N N . ALA B 1 236 ? 13.602 -34.594 -13.164 1 64.56 236 ALA B N 1
ATOM 3918 C CA . ALA B 1 236 ? 12.836 -35.156 -14.273 1 64.56 236 ALA B CA 1
ATOM 3919 C C . ALA B 1 236 ? 12.633 -36.656 -14.07 1 64.56 236 ALA B C 1
ATOM 3921 O O . ALA B 1 236 ? 11.57 -37.188 -14.391 1 64.56 236 ALA B O 1
ATOM 3922 N N . ASP B 1 237 ? 13.5 -37.156 -13.414 1 60.72 237 ASP B N 1
ATOM 3923 C CA . ASP B 1 237 ? 13.406 -38.594 -13.305 1 60.72 237 ASP B CA 1
ATOM 3924 C C . ASP B 1 237 ? 12.625 -39 -12.062 1 60.72 237 ASP B C 1
ATOM 3926 O O . ASP B 1 237 ? 12.133 -40.156 -11.977 1 60.72 237 ASP B O 1
ATOM 3930 N N . ALA B 1 238 ? 12.484 -38.188 -10.984 1 63.97 238 ALA B N 1
ATOM 3931 C CA . ALA B 1 238 ? 11.922 -38.562 -9.695 1 63.97 238 ALA B CA 1
ATOM 3932 C C . ALA B 1 238 ? 10.422 -38.281 -9.641 1 63.97 238 ALA B C 1
ATOM 3934 O O . ALA B 1 238 ? 9.727 -38.781 -8.75 1 63.97 238 ALA B O 1
ATOM 3935 N N . GLY B 1 239 ? 9.898 -37.656 -10.672 1 74.44 239 GLY B N 1
ATOM 3936 C CA . GLY B 1 239 ? 8.453 -37.5 -10.766 1 74.44 239 GLY B CA 1
ATOM 3937 C C . GLY B 1 239 ? 7.906 -36.531 -9.719 1 74.44 239 GLY B C 1
ATOM 3938 O O . GLY B 1 239 ? 6.992 -36.875 -8.969 1 74.44 239 GLY B O 1
ATOM 3939 N N . LEU B 1 240 ? 8.352 -35.438 -9.531 1 84.19 240 LEU B N 1
ATOM 3940 C CA . LEU B 1 240 ? 7.824 -34.469 -8.578 1 84.19 240 LEU B CA 1
ATOM 3941 C C . LEU B 1 240 ? 6.41 -34.062 -8.953 1 84.19 240 LEU B C 1
ATOM 3943 O O . LEU B 1 240 ? 6.199 -33.469 -10.031 1 84.19 240 LEU B O 1
ATOM 3947 N N . GLU B 1 241 ? 5.402 -34.406 -8.117 1 90 241 GLU B N 1
ATOM 3948 C CA . GLU B 1 241 ? 4 -34.156 -8.438 1 90 241 GLU B CA 1
ATOM 3949 C C . GLU B 1 241 ? 3.559 -32.781 -7.926 1 90 241 GLU B C 1
ATOM 3951 O O . GLU B 1 241 ? 2.662 -32.188 -8.5 1 90 241 GLU B O 1
ATOM 3956 N N . SER B 1 242 ? 4.188 -32.438 -6.844 1 94.38 242 SER B N 1
ATOM 3957 C CA . SER B 1 242 ? 3.797 -31.141 -6.277 1 94.38 242 SER B CA 1
ATOM 3958 C C . SER B 1 242 ? 4.891 -30.578 -5.375 1 94.38 242 SER B C 1
ATOM 3960 O O . SER B 1 242 ? 5.785 -31.312 -4.945 1 94.38 242 SER B O 1
ATOM 3962 N N . VAL B 1 243 ? 4.887 -29.344 -5.242 1 95.38 243 VAL B N 1
ATOM 3963 C CA . VAL B 1 243 ? 5.766 -28.609 -4.34 1 95.38 243 VAL B CA 1
ATOM 3964 C C . VAL B 1 243 ? 4.934 -27.688 -3.451 1 95.38 243 VAL B C 1
ATOM 3966 O O . VAL B 1 243 ? 4.074 -26.953 -3.939 1 95.38 243 VAL B O 1
ATOM 3969 N N . GLU B 1 244 ? 5.133 -27.797 -2.137 1 97.06 244 GLU B N 1
ATOM 3970 C CA . GLU B 1 244 ? 4.527 -26.859 -1.201 1 97.06 244 GLU B CA 1
ATOM 3971 C C . GLU B 1 244 ? 5.504 -25.75 -0.83 1 97.06 244 GLU B C 1
ATOM 3973 O O . GLU B 1 244 ? 6.625 -26.016 -0.39 1 97.06 244 GLU B O 1
ATOM 3978 N N . ILE B 1 245 ? 5.07 -24.547 -0.998 1 98.31 245 ILE B N 1
ATOM 3979 C CA . ILE B 1 245 ? 5.949 -23.391 -0.842 1 98.31 245 ILE B CA 1
ATOM 3980 C C . ILE B 1 245 ? 5.43 -22.5 0.281 1 98.31 245 ILE B C 1
ATOM 3982 O O . ILE B 1 245 ? 4.223 -22.266 0.388 1 98.31 245 ILE B O 1
ATOM 3986 N N . THR B 1 246 ? 6.328 -22.094 1.189 1 98.31 246 THR B N 1
ATOM 3987 C CA . THR B 1 246 ? 6.062 -21.031 2.152 1 98.31 246 THR B CA 1
ATOM 3988 C C . THR B 1 246 ? 6.828 -19.75 1.784 1 98.31 246 THR B C 1
ATOM 3990 O O . THR B 1 246 ? 7.957 -19.828 1.299 1 98.31 246 THR B O 1
ATOM 3993 N N . GLN B 1 247 ? 6.164 -18.656 1.926 1 98.31 247 GLN B N 1
ATOM 3994 C CA . GLN B 1 247 ? 6.758 -17.391 1.518 1 98.31 247 GLN B CA 1
ATOM 3995 C C . GLN B 1 247 ? 6.293 -16.25 2.418 1 98.31 247 GLN B C 1
ATOM 3997 O O . GLN B 1 247 ? 5.172 -16.266 2.934 1 98.31 247 GLN B O 1
ATOM 4002 N N . GLY B 1 248 ? 7.211 -15.219 2.607 1 97.12 248 GLY B N 1
ATOM 4003 C CA . GLY B 1 248 ? 6.809 -13.945 3.184 1 97.12 248 GLY B CA 1
ATOM 4004 C C . GLY B 1 248 ? 7.211 -13.797 4.637 1 97.12 248 GLY B C 1
ATOM 4005 O O . GLY B 1 248 ? 7.074 -12.719 5.219 1 97.12 248 GLY B O 1
ATOM 4006 N N . SER B 1 249 ? 7.828 -14.805 5.246 1 95.31 249 SER B N 1
ATOM 4007 C CA . SER B 1 249 ? 8.109 -14.789 6.676 1 95.31 249 SER B CA 1
ATOM 4008 C C . SER B 1 249 ? 8.961 -13.586 7.059 1 95.31 249 SER B C 1
ATOM 4010 O O . SER B 1 249 ? 8.68 -12.906 8.047 1 95.31 249 SER B O 1
ATOM 4012 N N . PRO B 1 250 ? 9.977 -13.211 6.27 1 95.06 250 PRO B N 1
ATOM 4013 C CA . PRO B 1 250 ? 10.828 -12.086 6.668 1 95.06 250 PRO B CA 1
ATOM 4014 C C . PRO B 1 250 ? 10.07 -10.758 6.703 1 95.06 250 PRO B C 1
ATOM 4016 O O . PRO B 1 250 ? 10.555 -9.781 7.285 1 95.06 250 PRO B O 1
ATOM 4019 N N . ILE B 1 251 ? 8.938 -10.695 6.043 1 93.5 251 ILE B N 1
ATOM 4020 C CA . ILE B 1 251 ? 8.211 -9.43 5.992 1 93.5 251 ILE B CA 1
ATOM 4021 C C . ILE B 1 251 ? 6.879 -9.57 6.723 1 93.5 251 ILE B C 1
ATOM 4023 O O . ILE B 1 251 ? 5.918 -8.859 6.422 1 93.5 251 ILE B O 1
ATOM 4027 N N . GLY B 1 252 ? 6.832 -10.5 7.605 1 93.69 252 GLY B N 1
ATOM 4028 C CA . GLY B 1 252 ? 5.711 -10.641 8.523 1 93.69 252 GLY B CA 1
ATOM 4029 C C . GLY B 1 252 ? 4.496 -11.289 7.887 1 93.69 252 GLY B C 1
ATOM 4030 O O . GLY B 1 252 ? 3.363 -11.023 8.289 1 93.69 252 GLY B O 1
ATOM 4031 N N . ARG B 1 253 ? 4.691 -12.008 6.828 1 96.44 253 ARG B N 1
ATOM 4032 C CA . ARG B 1 253 ? 3.635 -12.766 6.164 1 96.44 253 ARG B CA 1
ATOM 4033 C C . ARG B 1 253 ? 3.871 -14.266 6.297 1 96.44 253 ARG B C 1
ATOM 4035 O O . ARG B 1 253 ? 4.855 -14.695 6.906 1 96.44 253 ARG B O 1
ATOM 4042 N N . ASP B 1 254 ? 2.893 -15.031 5.867 1 95.94 254 ASP B N 1
ATOM 4043 C CA . ASP B 1 254 ? 2.965 -16.484 5.949 1 95.94 254 ASP B CA 1
ATOM 4044 C C . ASP B 1 254 ? 2.125 -17.141 4.855 1 95.94 254 ASP B C 1
ATOM 4046 O O . ASP B 1 254 ? 1.188 -17.891 5.148 1 95.94 254 ASP B O 1
ATOM 4050 N N . ALA B 1 255 ? 2.521 -16.969 3.686 1 97.94 255 ALA B N 1
ATOM 4051 C CA . ALA B 1 255 ? 1.791 -17.516 2.547 1 97.94 255 ALA B CA 1
ATOM 4052 C C . ALA B 1 255 ? 2.113 -18.984 2.348 1 97.94 255 ALA B C 1
ATOM 4054 O O . ALA B 1 255 ? 3.229 -19.438 2.635 1 97.94 255 ALA B O 1
ATOM 4055 N N . LYS B 1 256 ? 1.129 -19.781 1.915 1 97.81 256 LYS B N 1
ATOM 4056 C CA . LYS B 1 256 ? 1.257 -21.172 1.509 1 97.81 256 LYS B CA 1
ATOM 4057 C C . LYS B 1 256 ? 0.77 -21.375 0.077 1 97.81 256 LYS B C 1
ATOM 4059 O O . LYS B 1 256 ? -0.414 -21.188 -0.214 1 97.81 256 LYS B O 1
ATOM 4064 N N . ILE B 1 257 ? 1.689 -21.734 -0.771 1 98.06 257 ILE B N 1
ATOM 4065 C CA . ILE B 1 257 ? 1.381 -21.922 -2.186 1 98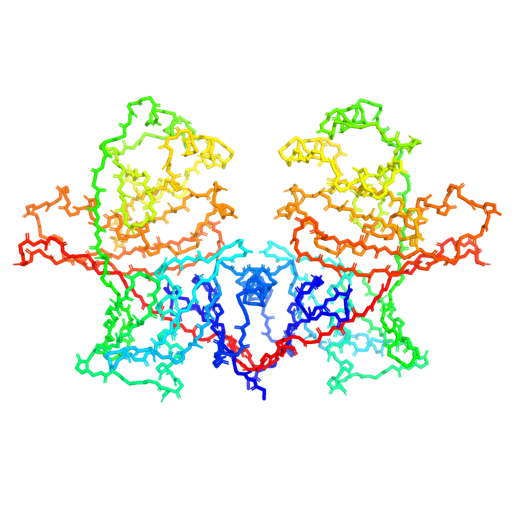.06 257 ILE B CA 1
ATOM 4066 C C . ILE B 1 257 ? 1.607 -23.375 -2.59 1 98.06 257 ILE B C 1
ATOM 4068 O O . ILE B 1 257 ? 2.6 -23.984 -2.191 1 98.06 257 ILE B O 1
ATOM 4072 N N . LEU B 1 258 ? 0.697 -23.906 -3.289 1 96.88 258 LEU B N 1
ATOM 4073 C CA . LEU B 1 258 ? 0.83 -25.25 -3.84 1 96.88 258 LEU B CA 1
ATOM 4074 C C . LEU B 1 258 ? 1.102 -25.203 -5.34 1 96.88 258 LEU B C 1
ATOM 4076 O O . LEU B 1 258 ? 0.328 -24.609 -6.094 1 96.88 258 LEU B O 1
ATOM 4080 N N . VAL B 1 259 ? 2.203 -25.781 -5.727 1 97.12 259 VAL B N 1
ATOM 4081 C CA . VAL B 1 259 ? 2.539 -25.922 -7.141 1 97.12 259 VAL B CA 1
ATOM 4082 C C . VAL B 1 259 ? 2.398 -27.375 -7.574 1 97.12 259 VAL B C 1
ATOM 4084 O O . VAL B 1 259 ? 3.096 -28.25 -7.055 1 97.12 259 VAL B O 1
ATOM 4087 N N . LYS B 1 260 ? 1.508 -27.594 -8.461 1 95.5 260 LYS B N 1
ATOM 4088 C CA . LYS B 1 260 ? 1.347 -28.922 -9.039 1 95.5 260 LYS B CA 1
ATOM 4089 C C . LYS B 1 260 ? 2.033 -29.016 -10.398 1 95.5 260 LYS B C 1
ATOM 4091 O O . LYS B 1 260 ? 1.93 -28.109 -11.219 1 95.5 260 LYS B O 1
ATOM 4096 N N . ILE B 1 261 ? 2.691 -30.109 -10.555 1 93.62 261 ILE B N 1
ATOM 4097 C CA . ILE B 1 261 ? 3.467 -30.359 -11.758 1 93.62 261 ILE B CA 1
ATOM 4098 C C . ILE B 1 261 ? 2.881 -31.562 -12.5 1 93.62 261 ILE B C 1
ATOM 4100 O O . ILE B 1 261 ? 2.861 -32.688 -11.969 1 93.62 261 ILE B O 1
ATOM 4104 N N . ASP B 1 262 ? 2.4 -31.25 -13.641 1 89.81 262 ASP B N 1
ATOM 4105 C CA . ASP B 1 262 ? 1.792 -32.312 -14.453 1 89.81 262 ASP B CA 1
ATOM 4106 C C . ASP B 1 262 ? 2.65 -32.594 -15.68 1 89.81 262 ASP B C 1
ATOM 4108 O O . ASP B 1 262 ? 2.695 -31.812 -16.625 1 89.81 262 ASP B O 1
ATOM 4112 N N . GLU B 1 263 ? 3.193 -33.781 -15.719 1 83.62 263 GLU B N 1
ATOM 4113 C CA . GLU B 1 263 ? 4.082 -34.219 -16.797 1 83.62 263 GLU B CA 1
ATOM 4114 C C . GLU B 1 263 ? 3.416 -35.25 -17.688 1 83.62 263 GLU B C 1
ATOM 4116 O O . GLU B 1 263 ? 4.082 -35.906 -18.484 1 83.62 263 GLU B O 1
ATOM 4121 N N . SER B 1 264 ? 2.236 -35.531 -17.516 1 77.81 264 SER B N 1
ATOM 4122 C CA . SER B 1 264 ? 1.56 -36.625 -18.188 1 77.81 264 SER B CA 1
ATOM 4123 C C . SER B 1 264 ? 1.352 -36.312 -19.672 1 77.81 264 SER B C 1
ATOM 4125 O O . SER B 1 264 ? 1.25 -37.219 -20.5 1 77.81 264 SER B O 1
ATOM 4127 N N . GLY B 1 265 ? 1.357 -35.062 -20 1 73 265 GLY B N 1
ATOM 4128 C CA . GLY B 1 265 ? 1.137 -34.719 -21.391 1 73 265 GLY B CA 1
ATOM 4129 C C . GLY B 1 265 ? 2.422 -34.406 -22.141 1 73 265 GLY B C 1
ATOM 4130 O O . GLY B 1 265 ? 3.51 -34.781 -21.672 1 73 265 GLY B O 1
ATOM 4131 N N . GLU B 1 266 ? 2.273 -34 -23.281 1 76.25 266 GLU B N 1
ATOM 4132 C CA . GLU B 1 266 ? 3.389 -33.656 -24.172 1 76.25 266 GLU B CA 1
ATOM 4133 C C . GLU B 1 266 ? 4.176 -32.469 -23.625 1 76.25 266 GLU B C 1
ATOM 4135 O O . GLU B 1 266 ? 5.375 -32.344 -23.875 1 76.25 266 GLU B O 1
ATOM 4140 N N . GLU B 1 267 ? 3.449 -31.75 -22.828 1 85.62 267 GLU B N 1
ATOM 4141 C CA . GLU B 1 267 ? 4.094 -30.562 -22.312 1 85.62 267 GLU B CA 1
ATOM 4142 C C . GLU B 1 267 ? 3.947 -30.469 -20.781 1 85.62 267 GLU B C 1
ATOM 4144 O O . GLU B 1 267 ? 2.945 -30.922 -20.234 1 85.62 267 GLU B O 1
ATOM 4149 N N . LEU B 1 268 ? 4.98 -30 -20.219 1 88.12 268 LEU B N 1
ATOM 4150 C CA . LEU B 1 268 ? 4.949 -29.781 -18.766 1 88.12 268 LEU B CA 1
ATOM 4151 C C . LEU B 1 268 ? 3.92 -28.703 -18.422 1 88.12 268 LEU B C 1
ATOM 4153 O O . LEU B 1 268 ? 3.941 -27.609 -18.969 1 88.12 268 LEU B O 1
ATOM 4157 N N . LYS B 1 269 ? 2.971 -29.125 -17.609 1 92.25 269 LYS B N 1
ATOM 4158 C CA . LYS B 1 269 ? 1.982 -28.172 -17.125 1 92.25 269 LYS B CA 1
ATOM 4159 C C . LYS B 1 269 ? 2.215 -27.844 -15.648 1 92.25 269 LYS B C 1
ATOM 4161 O O . LYS B 1 269 ? 2.447 -28.75 -14.844 1 92.25 269 LYS B O 1
ATOM 4166 N N . ILE B 1 270 ? 2.223 -26.641 -15.375 1 95.25 270 ILE B N 1
ATOM 4167 C CA . ILE B 1 270 ? 2.438 -26.172 -14.008 1 95.25 270 ILE B CA 1
ATOM 4168 C C . ILE B 1 270 ? 1.194 -25.438 -13.516 1 95.25 270 ILE B C 1
ATOM 4170 O O . ILE B 1 270 ? 0.731 -24.484 -14.148 1 95.25 270 ILE B O 1
ATOM 4174 N N . HIS B 1 271 ? 0.641 -25.906 -12.414 1 96.25 271 HIS B N 1
ATOM 4175 C CA . HIS B 1 271 ? -0.5 -25.266 -11.766 1 96.25 271 HIS B CA 1
ATOM 4176 C C . HIS B 1 271 ? -0.094 -24.641 -10.438 1 96.25 271 HIS B C 1
ATOM 4178 O O . HIS B 1 271 ? 0.604 -25.266 -9.633 1 96.25 271 HIS B O 1
ATOM 4184 N N . VAL B 1 272 ? -0.445 -23.422 -10.281 1 97.56 272 VAL B N 1
ATOM 4185 C CA . VAL B 1 272 ? -0.16 -22.688 -9.047 1 97.56 272 VAL B CA 1
ATOM 4186 C C . VAL B 1 272 ? -1.464 -22.391 -8.312 1 97.56 272 VAL B C 1
ATOM 4188 O O . VAL B 1 272 ? -2.414 -21.875 -8.906 1 97.56 272 VAL B O 1
ATOM 4191 N N . GLY B 1 273 ? -1.499 -22.75 -7.043 1 97.5 273 GLY B N 1
ATOM 4192 C CA . GLY B 1 273 ? -2.746 -22.562 -6.316 1 97.5 273 GLY B CA 1
ATOM 4193 C C . GLY B 1 273 ? -2.547 -22.375 -4.824 1 97.5 273 GLY B C 1
ATOM 4194 O O . GLY B 1 273 ? -1.424 -22.469 -4.328 1 97.5 273 GLY B O 1
ATOM 4195 N N . GLY B 1 274 ? -3.619 -22.094 -4.164 1 97.44 274 GLY B N 1
ATOM 4196 C CA . GLY B 1 274 ? -3.697 -21.891 -2.725 1 97.44 274 GLY B CA 1
ATOM 4197 C C . GLY B 1 274 ? -5.07 -21.453 -2.254 1 97.44 274 GLY B C 1
ATOM 4198 O O . GLY B 1 274 ? -6.031 -21.469 -3.023 1 97.44 274 GLY B O 1
ATOM 4199 N N . HIS B 1 275 ? -5.137 -21.188 -0.966 1 97.38 275 HIS B N 1
ATOM 4200 C CA . HIS B 1 275 ? -6.379 -20.719 -0.356 1 97.38 275 HIS B CA 1
ATOM 4201 C C . HIS B 1 275 ? -6.492 -19.203 -0.427 1 97.38 275 HIS B C 1
ATOM 4203 O O . HIS B 1 275 ? -5.488 -18.516 -0.603 1 97.38 275 HIS B O 1
ATOM 4209 N N . ALA B 1 276 ? -7.672 -18.766 -0.428 1 97.62 276 ALA B N 1
ATOM 4210 C CA . ALA B 1 276 ? -7.973 -17.328 -0.309 1 97.62 276 ALA B CA 1
ATOM 4211 C C . ALA B 1 276 ? -9.047 -17.094 0.75 1 97.62 276 ALA B C 1
ATOM 4213 O O . ALA B 1 276 ? -9.93 -17.922 0.948 1 97.62 276 ALA B O 1
ATOM 4214 N N . ILE B 1 277 ? -8.969 -16 1.411 1 97.5 277 ILE B N 1
ATOM 4215 C CA . ILE B 1 277 ? -9.93 -15.68 2.461 1 97.5 277 ILE B CA 1
ATOM 4216 C C . ILE B 1 277 ? -10.258 -14.195 2.414 1 97.5 277 ILE B C 1
ATOM 4218 O O . ILE B 1 277 ? -9.367 -13.352 2.277 1 97.5 277 ILE B O 1
ATOM 4222 N N . THR B 1 278 ? -11.562 -13.844 2.451 1 97.94 278 THR B N 1
ATOM 4223 C CA . THR B 1 278 ? -12.016 -12.461 2.432 1 97.94 278 THR B CA 1
ATOM 4224 C C . THR B 1 278 ? -11.758 -11.789 3.775 1 97.94 278 THR B C 1
ATOM 4226 O O . THR B 1 278 ? -12.141 -12.312 4.824 1 97.94 278 THR B O 1
ATOM 4229 N N . CYS B 1 279 ? -11.141 -10.602 3.713 1 98.19 279 CYS B N 1
ATOM 4230 C CA . CYS B 1 279 ? -10.797 -9.898 4.941 1 98.19 279 CYS B CA 1
ATOM 4231 C C . CYS B 1 279 ? -11.672 -8.656 5.113 1 98.19 279 CYS B C 1
ATOM 4233 O O . CYS B 1 279 ? -12.047 -8.312 6.234 1 98.19 279 CYS B O 1
ATOM 4235 N N . PHE B 1 280 ? -11.898 -7.871 4.031 1 98.25 280 PHE B N 1
ATOM 4236 C CA . PHE B 1 280 ? -12.766 -6.699 3.992 1 98.25 280 PHE B CA 1
ATOM 4237 C C . PHE B 1 280 ? -13.859 -6.871 2.947 1 98.25 280 PHE B C 1
ATOM 4239 O O . PHE B 1 280 ? -13.617 -7.41 1.866 1 98.25 280 PHE B O 1
ATOM 4246 N N . GLU B 1 281 ? -15.07 -6.453 3.26 1 98.31 281 GLU B N 1
ATOM 4247 C CA . GLU B 1 281 ? -16.141 -6.426 2.268 1 98.31 281 GLU B CA 1
ATOM 4248 C C . GLU B 1 281 ? -17.109 -5.277 2.537 1 98.31 281 GLU B C 1
ATOM 4250 O O . GLU B 1 281 ? -17.359 -4.918 3.693 1 98.31 281 GLU B O 1
ATOM 4255 N N . GLY B 1 282 ? -17.578 -4.684 1.472 1 98 282 GLY B N 1
ATOM 4256 C CA . GLY B 1 282 ? -18.531 -3.59 1.596 1 98 282 GLY B CA 1
ATOM 4257 C C . GLY B 1 282 ? -18.75 -2.846 0.292 1 98 282 GLY B C 1
ATOM 4258 O O . GLY B 1 282 ? -18.891 -3.465 -0.766 1 98 282 GLY B O 1
ATOM 4259 N N . ASN B 1 283 ? -18.906 -1.548 0.424 1 98 283 ASN B N 1
ATOM 4260 C CA . ASN B 1 283 ? -19.203 -0.705 -0.729 1 98 283 ASN B CA 1
ATOM 4261 C C . ASN B 1 283 ? -18.094 0.316 -0.976 1 98 283 ASN B C 1
ATOM 4263 O O . ASN B 1 283 ? -17.406 0.716 -0.044 1 98 283 ASN B O 1
ATOM 4267 N N . TYR B 1 284 ? -17.922 0.605 -2.199 1 97 284 TYR B N 1
ATOM 4268 C CA . TYR B 1 284 ? -17.016 1.693 -2.561 1 97 284 TYR B CA 1
ATOM 4269 C C . TYR B 1 284 ? -17.766 2.811 -3.273 1 97 284 TYR B C 1
ATOM 4271 O O . TYR B 1 284 ? -18.891 2.611 -3.744 1 97 284 TYR B O 1
ATOM 4279 N N . SER B 1 285 ? -17.141 4.008 -3.283 1 93.69 285 SER B N 1
ATOM 4280 C CA . SER B 1 285 ? -17.75 5.168 -3.916 1 93.69 285 SER B CA 1
ATOM 4281 C C . SER B 1 285 ? -16.859 5.738 -5.016 1 93.69 285 SER B C 1
ATOM 4283 O O . SER B 1 285 ? -15.633 5.652 -4.93 1 93.69 285 SER B O 1
ATOM 4285 N N . ILE B 1 286 ? -17.609 6.336 -6.051 1 89.06 286 ILE B N 1
ATOM 4286 C CA . ILE B 1 286 ? -16.906 6.988 -7.145 1 89.06 286 ILE B CA 1
ATOM 4287 C C . ILE B 1 286 ? -17.281 8.469 -7.195 1 89.06 286 ILE B C 1
ATOM 4289 O O . ILE B 1 286 ? -18.438 8.828 -6.977 1 89.06 286 ILE B O 1
#

pLDDT: mean 94.7, std 6.46, range [60.12, 98.94]

InterPro domains:
  IPR003719 Phenazine biosynthesis PhzF-like [PF02567] (7-282)
  IPR003719 Phenazine biosynthesis PhzF-like [PIRSF016184] (2-284)
  IPR003719 Phenazine biosynthesis PhzF-like [PTHR13774] (4-284)
  IPR003719 Phenazine biosynthesis PhzF-like [TIGR00654] (2-285)

Sequence (572 aa):
MPRFKQVDVFTKVRYAGNAVAVIYDADDLTTAQMQSIARWTNLSETTFVLRPTSAHASYGLRIFTPTEELPFAGHPTLGTAHALLEDGVIAPVDGKVYQECKAGLVTITVGQDKSGLSFELPYHHFTPILDAARKEIEESLGKKAVGVPVLIETGPKWAVFEFASGQDVLDLNIDFGRIQDISSANGWTGIGVFGKHEVSGLVELRNIAPATGVAEDPACGSGSGAVGAYLSSKHADAGLESVEITQGSPIGRDAKILVKIDESGEELKIHVGGHAITCFEGNYSIMPRFKQVDVFTKVRYAGNAVAVIYDADDLTTAQMQSIARWTNLSETTFVLRPTSAHASYGLRIFTPTEELPFAGHPTLGTAHALLEDGVIAPVDGKVYQECKAGLVTITVGQDKSGLSFELPYHHFTPILDAARKEIEESLGKKAVGVPVLIETGPKWAVFEFASGQDVLDLNIDFGRIQDISSANGWTGIGVFGKHEVSGLVELRNIAPATGVAEDPACGSGSGA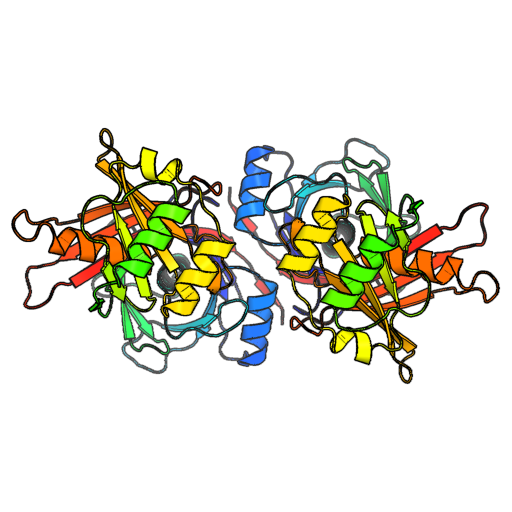VGAYLSSKHADAGLESVEITQGSPIGRDAKILVKIDESGEELKIHVGGHAITCFEGNYSI

Foldseek 3Di:
DWKKFWKFFQDPDPPFHAIEIETEPCAPPDPVRLLCVQLVVQGQKYKYWADDPDPQAQTEIWIDHNHGTDQDFFRNVQRNVVVCVVVVVGDDDVQWHWYQGNVGIWIKGQDDPQQWIKTWQPDKDKDADDPVLQVLVCVQFVHHFDDGWIWIPSPFTEGEGEHAALVSVLSTRDDLVSQLVSCVVRVGQGYWYWHAHPPPRAIEIWTAGVVVVDGTHQDGQSSVQNVVVVVCVVPVPVDDQKHWYWGRVNPNHTGIKIWGWDDPDPDIIIMIIRHMDTDDIDDDDD/DWKKFWKFFQDPDPPFHAIEIETEPCAPPDPVRLLCVQLVVQGQKYKYWADDPDPQAQTEIWIDHNHGTDQDFFRNVQRNVVVCVVVVVGDDDVQWHWYQGNVGIWIKGHDDPQQWIKTWQPDKDKDADDPVLQVLVCVQFVHHFDDGWIWIPSPFTEGEGEHAALVSVVSTRDDLVSQLVSCVVRVGQGYWYWHAHPPPRAIEIWTAGVVVVDGTHQDGQSSVQNVVVVVCVVPVPVDDQKHWYWGRVNVPHTGIKIWGWDDPDPDIIIMIIRHMDTDDIDDDDD

Solvent-accessible surface area (backbone atoms only — not comparable to full-atom values): 28827 Å² total; per-residue (Å²): 117,52,41,33,35,30,21,23,17,22,14,93,50,88,50,19,27,30,52,24,39,35,35,41,82,35,71,83,56,50,72,67,55,51,41,36,47,15,38,48,53,43,34,72,32,26,33,34,33,30,81,43,88,52,89,81,33,72,30,17,46,46,41,22,28,50,85,46,75,44,51,71,63,52,50,56,50,50,25,43,52,47,54,34,44,76,69,60,77,44,74,66,57,94,45,28,44,27,40,30,35,79,74,38,79,42,60,31,41,50,42,76,93,73,69,22,36,31,34,61,57,92,56,74,45,82,41,86,57,54,68,67,58,51,51,51,50,26,61,54,32,72,48,73,57,50,75,80,54,36,29,30,32,45,83,60,29,30,38,36,35,36,34,89,20,22,66,53,50,74,65,48,46,81,46,59,68,60,51,24,51,54,20,58,76,68,70,34,48,23,36,29,39,27,12,42,29,83,88,82,60,36,29,31,43,47,40,45,21,42,70,74,76,41,57,61,50,38,49,52,43,49,57,47,42,41,49,47,54,52,50,42,70,74,34,63,85,75,60,64,54,61,48,50,34,38,23,19,60,95,77,70,24,54,12,41,38,39,26,38,42,42,67,87,56,97,51,82,42,43,30,39,28,27,31,58,40,76,36,34,42,36,31,41,63,133,118,51,42,33,36,31,22,21,17,23,14,91,51,88,52,19,26,32,50,25,37,34,33,42,82,37,72,84,57,49,72,68,54,52,42,36,47,15,38,50,53,42,34,73,32,28,34,35,33,30,80,44,88,51,90,80,34,70,31,18,46,46,40,23,28,50,86,45,77,45,49,72,61,53,49,55,49,48,25,42,51,48,53,34,44,76,70,60,76,44,74,66,58,96,45,28,43,27,41,30,36,79,74,39,80,43,59,31,41,50,43,77,92,72,69,22,36,31,33,61,56,92,54,74,44,82,42,84,57,57,68,68,57,50,51,51,50,26,60,55,33,72,47,72,58,51,75,81,54,34,28,31,33,46,80,59,30,30,39,36,36,36,33,89,21,21,65,54,48,73,64,46,44,82,47,58,69,60,51,26,51,52,20,58,77,69,71,33,48,24,36,29,40,26,12,42,29,84,89,81,60,36,28,31,41,46,40,43,20,43,70,73,75,41,58,62,48,38,50,50,43,50,57,47,44,39,50,48,53,51,51,44,68,73,35,64,85,74,61,64,52,60,47,51,33,36,21,20,58,95,76,71,25,55,12,41,36,39,28,36,42,43,67,88,55,98,51,82,39,43,31,37,26,27,30,58,42,77,37,35,40,38,32,40,64,134